Protein AF-A0AA35RHZ7-F1 (afdb_monomer)

Organism: Geodia barretti (NCBI:txid519541)

Radius of gyration: 25.86 Å; Cα contacts (8 Å, |Δi|>4): 791; chains: 1; bounding box: 72×50×73 Å

Nearest PDB structures (foldseek):
  2nr0-assembly1_B  TM=9.523E-01  e=1.713E-25  Escherichia coli K-12
  1vs3-assembly1_B  TM=9.145E-01  e=1.202E-25  Thermus thermophilus HB8
  8rdw-assembly1_IX  TM=9.427E-01  e=8.897E-17  Psychrobacter urativorans
  6ysi-assembly1_F  TM=9.468E-01  e=1.513E-16  Acinetobacter baumannii ATCC 19606 = CIP 70.34 = JCM 6841
  8cvm-assembly1_i  TM=9.479E-01  e=1.268E-16  Cutibacterium acnes

InterPro domains:
  IPR001406 Pseudouridine synthase I, TruA [MF_00171] (12-258)
  IPR001406 Pseudouridine synthase I, TruA [PTHR11142] (10-257)
  IPR001406 Pseudouridine synthase I, TruA [TIGR00071] (12-252)
  IPR001406 Pseudouridine synthase I, TruA [cd02570] (16-253)
  IPR005822 Large ribosomal subunit protein uL13 [MF_01366] (267-389)
  IPR005822 Large ribosomal subunit protein uL13 [PF00572] (266-383)
  IPR005822 Large ribosomal subunit protein uL13 [cd00392] (267-380)
  IPR005823 Large ribosomal subunit protein uL13, bacteria [TIGR01066] (256-388)
  IPR020094 Pseudouridine synthase TruA/RsuA/RluB/E/F, N-terminal [G3DSA:3.30.70.580] (10-115)
  IPR020095 Pseudouridine synthase I, TruA, C-terminal [G3DSA:3.30.70.660] (116-254)
  IPR020097 Pseudouridine synthase I, TruA, alpha/beta domain [PF01416] (17-112)
  IPR020097 Pseudouridine synthase I, TruA, alpha/beta domain [PF01416] (153-253)
  IPR020103 Pseudouridine synthase, catalytic domain superfamily [SSF55120] (12-255)
  IPR023563 Large ribosomal subunit protein uL13, conserved site [PS00783] (357-379)
  IPR036899 Large ribosomal subunit protein uL13 superfamily [G3DSA:3.90.1180.10] (255-391)
  IPR036899 Large ribosomal subunit protein uL13 superfamily [SSF52161] (254-387)

Solvent-accessible surface area (backbone atoms only — not comparable to full-atom values): 21270 Å² total; per-residue (Å²): 140,81,82,78,82,83,72,92,68,76,61,45,24,44,37,35,33,31,28,33,60,21,71,84,24,69,13,30,61,71,56,85,100,50,59,16,56,39,46,48,53,32,52,17,46,23,73,71,70,72,45,94,43,68,69,37,52,43,65,80,47,54,49,22,24,30,26,69,25,42,36,28,28,32,60,49,88,75,84,72,53,45,69,54,50,30,55,51,32,42,72,59,32,59,93,52,41,38,56,76,45,47,41,78,40,62,67,84,65,41,39,45,79,69,44,70,61,41,34,35,37,36,32,30,37,49,36,78,75,78,57,79,89,42,66,68,53,26,38,78,36,54,63,80,63,41,52,66,51,27,36,62,28,31,61,65,65,49,40,80,43,57,41,57,64,50,27,60,92,68,60,87,92,51,86,46,63,33,45,27,80,44,57,46,56,46,63,38,93,92,38,77,52,28,36,37,38,42,35,30,20,52,53,80,58,62,59,28,66,38,35,52,48,30,52,36,51,37,26,16,63,69,77,39,61,57,59,49,55,45,30,31,52,72,59,57,47,81,87,48,70,87,70,60,66,45,70,39,31,14,33,31,34,52,30,65,66,49,52,87,82,72,53,80,91,43,50,45,80,43,77,27,62,72,36,42,53,71,58,49,22,51,54,52,35,37,41,31,50,8,71,84,41,94,47,48,24,100,79,30,86,48,25,34,33,38,37,35,23,23,36,62,46,39,30,78,72,79,68,45,47,83,68,37,72,46,78,47,68,80,83,56,91,89,46,72,46,77,43,47,40,46,59,41,40,76,80,38,23,39,54,56,53,50,52,52,24,54,74,66,40,60,97,49,75,62,32,56,52,40,54,69,40,54,44,64,27,49,48,82,73,69,96,55,55,79,63,43,71,77,69,126

pLDDT: mean 88.51, std 12.65, range [31.47, 98.62]

Sequence (392 aa):
MTSRRSGDEAQRRIALVVAYEGANYAGFQLQADIPTIQGELEKAFNRLTGEHARVRGASRTDSGAHAIGQVVDLVTDTTHGTDVVVAAMNHHLPDDIRIVTASDVPAEFHARRSATRRDYRYSIANRSVPFPFLRRSHHAEPKPLNLDAMQMATHSLLGIRDFRQIATAHPADQSAVRQVFRWDVKRQSDDQDVIVIDCAANGFLRHQIRRANAILVEIGKGRLPIHATADALAGRTQKLHGVSTLPAKGLCLRTYFAKAGDVPDSWRVIDATGISLGRLARQVAVALQGKDQPMYTPHVITGCHVVVINADKVRITGRKLTQKMYYRHSGYVGNLKSFLMRDMMEERPDRVVQLAVKGMLPSNKQGRHMLRRLRIYAGDQHPHEAQVGSAQ

Mean predicted aligned error: 11.91 Å

Secondary structure (DSSP, 8-state):
------------EEEEEEEE-GGGSS-SS--TTS--HHHHHHHHHHHHHS--PPPEESS-PPTT-EEEEEEEEEE------HHHHHHHHHHHS-TTEEEEEEEEE-TT--HHHH---EEEEEEEE-SSS--GGGTTTSEE--S---HHHHHHHHGGGSEEEE-TTTSSS--TTS--EEEEEEEEEEE-SS-TTEEEEEEEES---TTHHHHHHHHHHHHHTTSS-TTHHHHHHTT--GGGTT-PPPPGGGEEE--PPPPTTTS---EEEEE-TT-BHHHHHHHHHHHHHTTTSTT--TTS--PPEEEEE-GGGPBPPTTHHHH-EEEEE-SSTT-EEEEEHHHHHHH-HHHHHHHHHHTTS-SSHHHHHHHHTEEE-SSS--TTHHHHTT--

Foldseek 3Di:
DDDPPDDPPLFWKKKWWKWFQQAQFQWADDDPPTHHVQVLLQVQQCVVAVDRWGKAWLDTAGRLATERGIMIMTTDPDPDDFVCVQVSSQVSGDPRMHGPGMDTDGSPDGSNVPQQKWKKKFKAQADLDDDPVCPSAHHYDHDFFDQVLLQLLCVLVAAWAQQPLQADPDDPPDGSTWHWDDWHWDADPVGNSMIMTMTMTSYHHHLNVQSLVLQSRCSRVVNDGSCVSVCSRVNVCPSVVPSDRHDNSRMYTYQDADDAPNQPAAEEEDEQAAAALLRLLVVLLCQLQVVVPSNRDNRYRNHHQYEYAQLLNHDYDDPQQAPPKDWDAPPDPPRIDIDGNVVCSVPPSVVVSLVSNLVVFDPDPSSVVSSVSYHYDNHPDDPCCVRNVVPD

Structure (mmCIF, N/CA/C/O backbone):
data_AF-A0AA35RHZ7-F1
#
_entry.id   AF-A0AA35RHZ7-F1
#
loop_
_atom_site.group_PDB
_atom_site.id
_atom_site.type_symbol
_atom_site.label_atom_id
_atom_site.label_alt_id
_atom_site.label_comp_id
_atom_site.label_asym_id
_atom_site.label_entity_id
_atom_site.label_seq_id
_atom_site.pdbx_PDB_ins_code
_atom_site.Cartn_x
_atom_site.Cartn_y
_atom_site.Cartn_z
_atom_site.occupancy
_atom_site.B_iso_or_equiv
_atom_site.auth_seq_id
_atom_site.auth_comp_id
_atom_site.auth_asym_id
_atom_site.auth_atom_id
_atom_site.pdbx_PDB_model_num
ATOM 1 N N . MET A 1 1 ? -49.141 10.735 10.566 1.00 35.88 1 MET A N 1
ATOM 2 C CA . MET A 1 1 ? -48.147 10.511 11.639 1.00 35.88 1 MET A CA 1
ATOM 3 C C . MET A 1 1 ? -46.896 9.885 11.036 1.00 35.88 1 MET A C 1
ATOM 5 O O . MET A 1 1 ? -46.737 8.676 11.052 1.00 35.88 1 MET A O 1
ATOM 9 N N . THR A 1 2 ? -46.027 10.698 10.446 1.00 31.47 2 THR A N 1
ATOM 10 C CA . THR A 1 2 ? -44.713 10.268 9.952 1.00 31.47 2 THR A CA 1
ATOM 11 C C . THR A 1 2 ? -43.677 10.801 10.927 1.00 31.47 2 THR A C 1
ATOM 13 O O . THR A 1 2 ? -43.335 11.982 10.930 1.00 31.47 2 THR A O 1
ATOM 16 N N . SER A 1 3 ? -43.259 9.923 11.836 1.00 33.22 3 SER A N 1
ATOM 17 C CA . SER A 1 3 ? -42.176 10.178 12.779 1.00 33.22 3 SER A CA 1
ATOM 18 C C . SER A 1 3 ? -40.906 10.507 11.991 1.00 33.22 3 SER A C 1
ATOM 20 O O . SER A 1 3 ? -40.306 9.641 11.356 1.00 33.22 3 SER A O 1
ATOM 22 N N . ARG A 1 4 ? -40.500 11.782 12.024 1.00 34.25 4 ARG A N 1
ATOM 23 C CA . ARG A 1 4 ? -39.109 12.177 11.799 1.00 34.25 4 ARG A CA 1
ATOM 24 C C . ARG A 1 4 ? -38.288 11.500 12.895 1.00 34.25 4 ARG A C 1
ATOM 26 O O . ARG A 1 4 ? -38.304 11.960 14.034 1.00 34.25 4 ARG A O 1
ATOM 33 N N . ARG A 1 5 ? -37.581 10.418 12.565 1.00 35.78 5 ARG A N 1
ATOM 34 C CA . ARG A 1 5 ? -36.482 9.934 13.405 1.00 35.78 5 ARG A CA 1
ATOM 35 C C . ARG A 1 5 ? -35.366 10.975 13.357 1.00 35.78 5 ARG A C 1
ATOM 37 O O . ARG A 1 5 ? -34.613 11.067 12.396 1.00 35.78 5 ARG A O 1
ATOM 44 N N . SER A 1 6 ? -35.333 11.806 14.389 1.00 36.03 6 SER A N 1
ATOM 45 C CA . SER A 1 6 ? -34.187 12.602 14.801 1.00 36.03 6 SER A CA 1
ATOM 46 C C . SER A 1 6 ? -33.138 11.680 15.426 1.00 36.03 6 SER A C 1
ATOM 48 O O . SER A 1 6 ? -33.428 11.029 16.429 1.00 36.03 6 SER A O 1
ATOM 50 N N . GLY A 1 7 ? -31.934 11.649 14.862 1.00 36.12 7 GLY A N 1
ATOM 51 C CA . GLY A 1 7 ? -30.779 10.968 15.441 1.00 36.12 7 GLY A CA 1
ATOM 52 C C . GLY A 1 7 ? -29.710 10.744 14.384 1.00 36.12 7 GLY A C 1
ATOM 53 O O . GLY A 1 7 ? -29.907 9.951 13.473 1.00 36.12 7 GLY A O 1
ATOM 54 N N . ASP A 1 8 ? -28.604 11.469 14.498 1.00 41.69 8 ASP A N 1
ATOM 55 C CA . ASP A 1 8 ? -27.370 11.310 13.725 1.00 41.69 8 ASP A CA 1
ATOM 56 C C . ASP A 1 8 ? -26.704 9.965 14.099 1.00 41.69 8 ASP A C 1
ATOM 58 O O . ASP A 1 8 ? -25.676 9.915 14.775 1.00 41.69 8 ASP A O 1
ATOM 62 N N . GLU A 1 9 ? -27.360 8.843 13.777 1.00 50.97 9 GLU A N 1
ATOM 63 C CA . GLU A 1 9 ? -26.756 7.518 13.896 1.00 50.97 9 GLU A CA 1
ATOM 64 C C . GLU A 1 9 ? -25.673 7.413 12.828 1.00 50.97 9 GLU A C 1
ATOM 66 O O . GLU A 1 9 ? -25.942 7.384 11.627 1.00 50.97 9 GLU A O 1
ATOM 71 N N . ALA A 1 10 ? -24.419 7.404 13.279 1.00 60.25 10 ALA A N 1
ATOM 72 C CA . ALA A 1 10 ? -23.265 7.264 12.413 1.00 60.25 10 ALA A CA 1
ATOM 73 C C . ALA A 1 10 ? -23.400 5.984 11.571 1.00 60.25 10 ALA A C 1
ATOM 75 O O . ALA A 1 10 ? -23.275 4.876 12.094 1.00 60.25 10 ALA A O 1
ATOM 76 N N . GLN A 1 11 ? -23.650 6.155 10.270 1.00 81.69 11 GLN A N 1
ATOM 77 C CA . GLN A 1 11 ? -23.768 5.066 9.303 1.00 81.69 11 GLN A CA 1
ATOM 78 C C . GLN A 1 11 ? -22.564 4.120 9.398 1.00 81.69 11 GLN A C 1
ATOM 80 O O . GLN A 1 11 ? -21.404 4.558 9.367 1.00 81.69 11 GLN A O 1
ATOM 85 N N . ARG A 1 12 ? -22.841 2.816 9.520 1.00 90.56 12 ARG A N 1
ATOM 86 C CA . ARG A 1 12 ? -21.815 1.788 9.707 1.00 90.56 12 ARG A CA 1
ATOM 87 C C . ARG A 1 12 ? -20.867 1.777 8.508 1.00 90.56 12 ARG A C 1
ATOM 89 O O . ARG A 1 12 ? -21.266 1.864 7.345 1.00 90.56 12 ARG A O 1
ATOM 96 N N . ARG A 1 13 ? -19.570 1.672 8.800 1.00 92.75 13 ARG A N 1
ATOM 97 C CA . ARG A 1 13 ? -18.511 1.598 7.795 1.00 92.75 13 ARG A CA 1
ATOM 98 C C . ARG A 1 13 ? -17.682 0.345 7.997 1.00 92.75 13 ARG A C 1
ATOM 100 O O . ARG A 1 13 ? -17.152 0.116 9.081 1.00 92.75 13 ARG A O 1
ATOM 107 N N . ILE A 1 14 ? -17.499 -0.399 6.912 1.00 90.75 14 ILE A N 1
ATOM 108 C CA . ILE A 1 14 ? -16.662 -1.596 6.887 1.00 90.75 14 ILE A CA 1
ATOM 109 C C . ILE A 1 14 ? -15.458 -1.325 5.987 1.00 90.75 14 ILE A C 1
ATOM 111 O O . ILE A 1 14 ? -15.600 -0.801 4.878 1.00 90.75 14 ILE A O 1
ATOM 115 N N . ALA A 1 15 ? -14.269 -1.676 6.472 1.00 92.19 15 ALA A N 1
ATOM 116 C CA . ALA A 1 15 ? -13.059 -1.759 5.669 1.00 92.19 15 ALA A CA 1
ATOM 117 C C . ALA A 1 15 ? -12.757 -3.224 5.344 1.00 92.19 15 ALA A C 1
ATOM 119 O O . ALA A 1 15 ? -12.803 -4.078 6.229 1.00 92.19 15 ALA A O 1
ATOM 120 N N . LEU A 1 16 ? -12.416 -3.503 4.089 1.00 93.19 16 LEU A N 1
ATOM 121 C CA . LEU A 1 16 ? -12.049 -4.831 3.605 1.00 93.19 16 LEU A CA 1
ATOM 122 C C . LEU A 1 16 ? -10.604 -4.804 3.108 1.00 93.19 16 LEU A C 1
ATOM 124 O O . LEU A 1 16 ? -10.202 -3.870 2.410 1.00 93.19 16 LEU A O 1
ATOM 128 N N . VAL A 1 17 ? -9.838 -5.845 3.423 1.00 93.44 17 VAL A N 1
ATOM 129 C CA . VAL A 1 17 ? -8.559 -6.129 2.761 1.00 93.44 17 VAL A CA 1
ATOM 130 C C . VAL A 1 17 ? -8.839 -7.104 1.628 1.00 93.44 17 VAL A C 1
ATOM 132 O O . VAL A 1 17 ? -9.395 -8.174 1.859 1.00 93.44 17 VAL A O 1
ATOM 135 N N . VAL A 1 18 ? -8.450 -6.738 0.414 1.00 96.31 18 VAL A N 1
ATOM 136 C CA . VAL A 1 18 ? -8.749 -7.463 -0.819 1.00 96.31 18 VAL A CA 1
ATOM 137 C C . VAL A 1 18 ? -7.449 -7.882 -1.498 1.00 96.31 18 VAL A C 1
ATOM 139 O O . VAL A 1 18 ? -6.546 -7.063 -1.712 1.00 96.31 18 VAL A O 1
ATOM 142 N N . ALA A 1 19 ? -7.379 -9.156 -1.864 1.00 97.00 19 ALA A N 1
ATOM 143 C CA . ALA A 1 19 ? -6.371 -9.716 -2.748 1.00 97.00 19 ALA A CA 1
ATOM 144 C C . ALA A 1 19 ? -7.011 -10.035 -4.105 1.00 97.00 19 ALA A C 1
ATOM 146 O O . ALA A 1 19 ? -8.154 -10.483 -4.153 1.00 97.00 19 ALA A O 1
ATOM 147 N N . TYR A 1 20 ? -6.299 -9.786 -5.201 1.00 97.94 20 TYR A N 1
ATOM 148 C CA . TYR A 1 20 ? -6.765 -10.126 -6.538 1.00 97.94 20 TYR A CA 1
ATOM 149 C C . TYR A 1 20 ? -5.640 -10.322 -7.557 1.00 97.94 20 TYR A C 1
ATOM 151 O O . TYR A 1 20 ? -4.606 -9.640 -7.529 1.00 97.94 20 TYR A O 1
ATOM 159 N N . GLU A 1 21 ? -5.898 -11.201 -8.527 1.00 97.62 21 GLU A N 1
ATOM 160 C CA . GLU A 1 21 ? -5.144 -11.283 -9.772 1.00 97.62 21 GLU A CA 1
ATOM 161 C C . GLU A 1 21 ? -5.768 -10.347 -10.822 1.00 97.62 21 GLU A C 1
ATOM 163 O O . GLU A 1 21 ? -6.828 -10.613 -11.373 1.00 97.62 21 GLU A O 1
ATOM 168 N N . GLY A 1 22 ? -5.109 -9.229 -11.139 1.00 96.88 22 GLY A N 1
ATOM 169 C CA . GLY A 1 22 ? -5.702 -8.196 -12.000 1.00 96.88 22 GLY A CA 1
ATOM 170 C C . GLY A 1 22 ? -5.728 -8.497 -13.501 1.00 96.88 22 GLY A C 1
ATOM 171 O O . GLY A 1 22 ? -6.183 -7.653 -14.271 1.00 96.88 22 GLY A O 1
ATOM 172 N N . ALA A 1 23 ? -5.215 -9.649 -13.939 1.00 95.06 23 ALA A N 1
ATOM 173 C CA . ALA A 1 23 ? -4.972 -9.954 -15.350 1.00 95.06 23 ALA A CA 1
ATOM 174 C C . ALA A 1 23 ? -6.248 -9.988 -16.215 1.00 95.06 23 ALA A C 1
ATOM 176 O O . ALA A 1 23 ? -6.168 -9.689 -17.403 1.00 95.06 23 ALA A O 1
ATOM 177 N N . ASN A 1 24 ? -7.408 -10.292 -15.625 1.00 96.06 24 ASN A N 1
ATOM 178 C CA . ASN A 1 24 ? -8.696 -10.356 -16.326 1.00 96.06 24 ASN A CA 1
ATOM 179 C C . ASN A 1 24 ? -9.514 -9.049 -16.231 1.00 96.06 24 ASN A C 1
ATOM 181 O O . ASN A 1 24 ? -10.667 -9.012 -16.652 1.00 96.06 24 ASN A O 1
ATOM 185 N N . TYR A 1 25 ? -8.943 -7.976 -15.668 1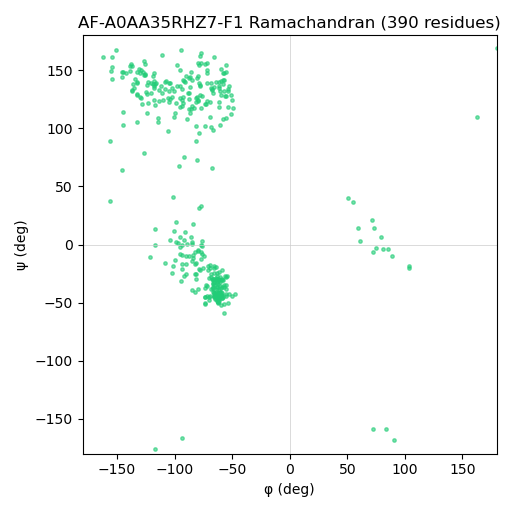.00 97.44 25 TYR A N 1
ATOM 186 C CA . TYR A 1 25 ? -9.693 -6.778 -15.279 1.00 97.44 25 TYR A CA 1
ATOM 187 C C . TYR A 1 25 ? -9.127 -5.490 -15.888 1.00 97.44 25 TYR A C 1
ATOM 189 O O . TYR A 1 25 ? -7.910 -5.277 -15.973 1.00 97.44 25 TYR A O 1
ATOM 197 N N . ALA A 1 26 ? -10.012 -4.541 -16.204 1.00 96.69 26 ALA A N 1
ATOM 198 C CA . ALA A 1 26 ? -9.665 -3.190 -16.659 1.00 96.69 26 ALA A CA 1
ATOM 199 C C . ALA A 1 26 ? -9.204 -2.261 -15.514 1.00 96.69 26 ALA A C 1
ATOM 201 O O . ALA A 1 26 ? -9.411 -1.047 -15.533 1.00 96.69 26 ALA A O 1
ATOM 202 N N . GLY A 1 27 ? -8.533 -2.839 -14.517 1.00 95.75 27 GLY A N 1
ATOM 203 C CA . GLY A 1 27 ? -8.004 -2.162 -13.339 1.00 95.75 27 GLY A CA 1
ATOM 204 C C . GLY A 1 27 ? -8.997 -2.141 -12.184 1.00 95.75 27 GLY A C 1
ATOM 205 O O . GLY A 1 27 ? -10.008 -2.847 -12.177 1.00 95.75 27 GLY A O 1
ATOM 206 N N . PHE A 1 28 ? -8.690 -1.330 -11.171 1.00 96.94 28 PHE A N 1
ATOM 207 C CA . PHE A 1 28 ? -9.533 -1.266 -9.979 1.00 96.94 28 PHE A CA 1
ATOM 208 C C . PHE A 1 28 ? -10.847 -0.516 -10.215 1.00 96.94 28 PHE A C 1
ATOM 210 O O . PHE A 1 28 ? -11.905 -1.009 -9.852 1.00 96.94 28 PHE A O 1
ATOM 217 N N . GLN A 1 29 ? -10.772 0.698 -10.765 1.00 96.38 29 GLN A N 1
ATOM 218 C CA . GLN A 1 29 ? -11.882 1.656 -10.790 1.00 96.38 29 GLN A CA 1
ATOM 219 C C . GLN A 1 29 ? -13.021 1.173 -11.696 1.00 96.38 29 GLN A C 1
ATOM 221 O O . GLN A 1 29 ? -12.752 0.790 -12.829 1.00 96.38 29 GLN A O 1
ATOM 226 N N . LEU A 1 30 ? -14.274 1.259 -11.228 1.00 95.81 30 LEU A N 1
ATOM 227 C CA . LEU A 1 30 ? -15.459 0.950 -12.038 1.00 95.81 30 LEU A CA 1
ATOM 228 C C . LEU A 1 30 ? -15.465 1.748 -13.346 1.00 95.81 30 LEU A C 1
ATOM 230 O O . LEU A 1 30 ? -15.290 2.969 -13.328 1.00 95.81 30 LEU A O 1
ATOM 234 N N . GLN A 1 31 ? -15.711 1.036 -14.440 1.00 93.25 31 GLN A N 1
ATOM 235 C CA . GLN A 1 31 ? -15.943 1.547 -15.786 1.00 93.25 31 GLN A CA 1
ATOM 236 C C . GLN A 1 31 ? -17.202 0.860 -16.325 1.00 93.25 31 GLN A C 1
ATOM 238 O O . GLN A 1 31 ? -17.519 -0.249 -15.893 1.00 93.25 31 GLN A O 1
ATOM 243 N N . ALA A 1 32 ? -17.939 1.532 -17.207 1.00 90.81 32 ALA A N 1
ATOM 244 C CA . ALA A 1 32 ? -19.124 0.943 -17.822 1.00 90.81 32 ALA A CA 1
ATOM 245 C C . ALA A 1 32 ? -18.726 -0.262 -18.689 1.00 90.81 32 ALA A C 1
ATOM 247 O O . ALA A 1 32 ? -17.698 -0.218 -19.362 1.00 90.81 32 ALA A O 1
ATOM 248 N N . ASP A 1 33 ? -19.531 -1.323 -18.629 1.00 91.12 33 ASP A N 1
ATOM 249 C CA . ASP A 1 33 ? -19.509 -2.474 -19.545 1.00 91.12 33 ASP A CA 1
ATOM 250 C C . ASP A 1 33 ? -18.200 -3.279 -19.635 1.00 91.12 33 ASP A C 1
ATOM 252 O O . ASP A 1 33 ? -18.037 -4.111 -20.525 1.00 91.12 33 ASP A O 1
ATOM 256 N N . ILE A 1 34 ? -17.266 -3.091 -18.695 1.00 95.62 34 ILE A N 1
ATOM 257 C CA . ILE A 1 34 ? -15.998 -3.830 -18.650 1.00 95.62 34 ILE A CA 1
ATOM 258 C C . ILE A 1 34 ? -15.751 -4.354 -17.225 1.00 95.62 34 ILE A C 1
ATOM 260 O O . ILE A 1 34 ? -15.991 -3.621 -16.262 1.00 95.62 34 ILE A O 1
ATOM 264 N N . PRO A 1 35 ? -15.251 -5.594 -17.045 1.00 96.75 35 PRO A N 1
ATOM 265 C CA . PRO A 1 35 ? -14.919 -6.124 -15.725 1.00 96.75 35 PRO A CA 1
ATOM 266 C C . PRO A 1 35 ? -13.856 -5.287 -15.005 1.00 96.75 35 PRO A C 1
ATOM 268 O O . PRO A 1 35 ? -12.767 -5.031 -15.529 1.00 96.75 35 PRO A O 1
ATOM 271 N N . THR A 1 36 ? -14.142 -4.905 -13.760 1.00 98.31 36 THR A N 1
ATOM 272 C CA . THR A 1 36 ? -13.201 -4.207 -12.873 1.00 98.31 36 THR A CA 1
ATOM 273 C C . THR A 1 36 ? -13.285 -4.776 -11.466 1.00 98.31 36 THR A C 1
ATOM 275 O O . THR A 1 36 ? -14.330 -5.281 -11.055 1.00 98.31 36 THR A O 1
ATOM 278 N N . ILE A 1 37 ? -12.207 -4.641 -10.692 1.00 98.38 37 ILE A N 1
ATOM 279 C CA . ILE A 1 37 ? -12.186 -5.137 -9.307 1.00 98.38 37 ILE A CA 1
ATOM 280 C C . ILE A 1 37 ? -13.277 -4.463 -8.469 1.00 98.38 37 ILE A C 1
ATOM 282 O O . ILE A 1 37 ? -13.982 -5.125 -7.716 1.00 98.38 37 ILE A O 1
ATOM 286 N N . GLN A 1 38 ? -13.448 -3.145 -8.609 1.00 98.44 38 GLN A N 1
ATOM 287 C CA . GLN A 1 38 ? -14.506 -2.418 -7.915 1.00 98.44 38 GLN A CA 1
ATOM 288 C C . GLN A 1 38 ? -15.895 -2.939 -8.291 1.00 98.44 38 GLN A C 1
ATOM 290 O O . GLN A 1 38 ? -16.722 -3.102 -7.402 1.00 98.44 38 GLN A O 1
ATOM 295 N N . GLY A 1 39 ? -16.149 -3.200 -9.576 1.00 98.00 39 GLY A N 1
ATOM 296 C CA . GLY A 1 39 ? -17.441 -3.702 -10.035 1.00 98.00 39 GLY A CA 1
ATOM 297 C C . GLY A 1 39 ? -17.777 -5.066 -9.444 1.00 98.00 39 GLY A C 1
ATOM 298 O O . GLY A 1 39 ? -18.882 -5.247 -8.946 1.00 98.00 39 GLY A O 1
ATOM 299 N N . GLU A 1 40 ? -16.824 -5.996 -9.423 1.00 98.44 40 GLU A N 1
ATOM 300 C CA . GLU A 1 40 ? -17.045 -7.321 -8.831 1.00 98.44 40 GLU A CA 1
ATOM 301 C C . GLU A 1 40 ? -17.248 -7.264 -7.312 1.00 98.44 40 GLU A C 1
ATOM 303 O O . GLU A 1 40 ? -18.127 -7.943 -6.784 1.00 98.44 40 GLU A O 1
ATOM 308 N N . LEU A 1 41 ? -16.516 -6.396 -6.604 1.00 98.44 41 LEU A N 1
ATOM 309 C CA . LEU A 1 41 ? -16.732 -6.168 -5.170 1.00 98.44 41 LEU A CA 1
ATOM 310 C C . LEU A 1 41 ? -18.129 -5.603 -4.879 1.00 98.44 41 LEU A C 1
ATOM 312 O O . LEU A 1 41 ? -18.799 -6.071 -3.961 1.00 98.44 41 LEU A O 1
ATOM 316 N N . GLU A 1 42 ? -18.574 -4.613 -5.657 1.00 98.38 42 GLU A N 1
ATOM 317 C CA . GLU A 1 42 ? -19.898 -3.997 -5.507 1.00 98.38 42 GLU A CA 1
ATOM 318 C C . GLU A 1 42 ? -21.020 -4.997 -5.833 1.00 98.38 42 GLU A C 1
ATOM 320 O O . GLU A 1 42 ? -21.989 -5.090 -5.080 1.00 98.38 42 GLU A O 1
ATOM 325 N N . LYS A 1 43 ? -20.864 -5.812 -6.887 1.00 97.94 43 LYS A N 1
ATOM 326 C CA . LYS A 1 43 ? -21.803 -6.896 -7.231 1.00 97.94 43 LYS A CA 1
ATOM 327 C C . LYS A 1 43 ? -21.882 -7.958 -6.133 1.00 97.94 43 LYS A C 1
ATOM 329 O O . LYS A 1 43 ? -22.980 -8.366 -5.762 1.00 97.94 43 LYS A O 1
ATOM 334 N N . ALA A 1 44 ? -20.742 -8.411 -5.612 1.00 98.31 44 ALA A N 1
ATOM 335 C CA . ALA A 1 44 ? -20.702 -9.420 -4.556 1.00 98.31 44 ALA A CA 1
ATOM 336 C C . ALA A 1 44 ? -21.338 -8.911 -3.257 1.00 98.31 44 ALA A C 1
ATOM 338 O O . ALA A 1 44 ? -22.088 -9.644 -2.615 1.00 98.31 44 ALA A O 1
ATOM 339 N N . PHE A 1 45 ? -21.088 -7.648 -2.896 1.00 98.31 45 PHE A N 1
ATOM 340 C CA . PHE A 1 45 ? -21.722 -7.030 -1.734 1.00 98.31 45 PHE A CA 1
ATOM 341 C C . PHE A 1 45 ? -23.238 -6.894 -1.920 1.00 98.31 45 PHE A C 1
ATOM 343 O O . PHE A 1 45 ? -23.996 -7.257 -1.027 1.00 98.31 45 PHE A O 1
ATOM 350 N N . ASN A 1 46 ? -23.686 -6.462 -3.102 1.00 98.25 46 ASN A N 1
ATOM 351 C CA . ASN A 1 46 ? -25.108 -6.363 -3.422 1.00 98.25 46 ASN A CA 1
ATOM 352 C C . ASN A 1 46 ? -25.826 -7.720 -3.361 1.00 98.25 46 ASN A C 1
ATOM 354 O O . ASN A 1 46 ? -26.936 -7.790 -2.852 1.00 98.25 46 ASN A O 1
ATOM 358 N N . ARG A 1 47 ? -25.193 -8.809 -3.814 1.00 97.88 47 ARG A N 1
ATOM 359 C CA . ARG A 1 47 ? -25.764 -10.164 -3.690 1.00 97.88 47 ARG A CA 1
ATOM 360 C C . ARG A 1 47 ? -25.939 -10.612 -2.239 1.00 97.88 47 ARG A C 1
ATOM 362 O O . ARG A 1 47 ? -26.888 -11.329 -1.950 1.00 97.88 47 ARG A O 1
ATOM 369 N N . LEU A 1 48 ? -25.043 -10.184 -1.350 1.00 96.25 48 LEU A N 1
ATOM 370 C CA . LEU A 1 48 ? -25.124 -10.476 0.079 1.00 96.25 48 LEU A CA 1
ATOM 371 C C . LEU A 1 48 ? -26.229 -9.664 0.770 1.00 96.25 48 LEU A C 1
ATOM 373 O O . LEU A 1 48 ? -27.016 -10.227 1.522 1.00 96.25 48 LEU A O 1
ATOM 377 N N . THR A 1 49 ? -26.264 -8.346 0.564 1.00 96.62 49 THR A N 1
ATOM 378 C CA . THR A 1 49 ? -27.072 -7.435 1.397 1.00 96.62 49 THR A CA 1
ATOM 379 C C . THR A 1 49 ? -28.298 -6.854 0.697 1.00 96.62 49 THR A C 1
ATOM 381 O O . THR A 1 49 ? -29.163 -6.281 1.352 1.00 96.62 49 THR A O 1
ATOM 384 N N . GLY A 1 50 ? -28.371 -6.939 -0.632 1.00 96.62 50 GLY A N 1
ATOM 385 C CA . GLY A 1 50 ? -29.310 -6.175 -1.458 1.00 96.62 50 GLY A CA 1
ATOM 386 C C . GLY A 1 50 ? -28.940 -4.693 -1.615 1.00 96.62 50 GLY A C 1
ATOM 387 O O . GLY A 1 50 ? -29.602 -3.970 -2.357 1.00 96.62 50 GLY A O 1
ATOM 388 N N . GLU A 1 51 ? -27.877 -4.214 -0.961 1.00 95.75 51 GLU A N 1
ATOM 389 C CA . GLU A 1 51 ? -27.494 -2.801 -0.970 1.00 95.75 51 GLU A CA 1
ATOM 390 C C . GLU A 1 51 ? -26.639 -2.449 -2.193 1.00 95.75 51 GLU A C 1
ATOM 392 O O . GLU A 1 51 ? -25.746 -3.196 -2.600 1.00 95.75 51 GLU A O 1
ATOM 397 N N . HIS A 1 52 ? -26.853 -1.263 -2.761 1.00 94.62 52 HIS A N 1
ATOM 398 C CA . HIS A 1 52 ? -25.959 -0.685 -3.768 1.00 94.62 52 HIS A CA 1
ATOM 399 C C . HIS A 1 52 ? -24.896 0.189 -3.091 1.00 94.62 52 HIS A C 1
ATOM 401 O O . HIS A 1 52 ? -24.961 1.419 -3.106 1.00 94.62 52 HIS A O 1
ATOM 407 N N . ALA A 1 53 ? -23.911 -0.459 -2.468 1.00 94.88 53 ALA A N 1
ATOM 408 C CA . ALA A 1 53 ? -22.845 0.223 -1.739 1.00 94.88 53 ALA A CA 1
ATOM 409 C C . ALA A 1 53 ? -21.668 0.579 -2.658 1.00 94.88 53 ALA A C 1
ATOM 411 O O . ALA A 1 53 ? -21.132 -0.274 -3.361 1.00 94.88 53 ALA A O 1
ATOM 412 N N . ARG A 1 54 ? -21.205 1.836 -2.618 1.00 96.81 54 ARG A N 1
ATOM 413 C CA . ARG A 1 54 ? -20.026 2.265 -3.384 1.00 9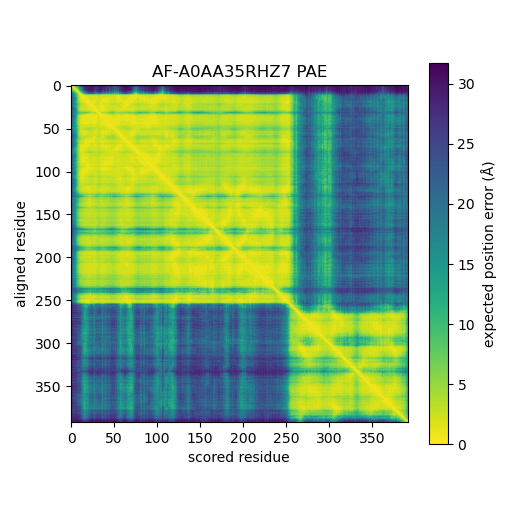6.81 54 ARG A CA 1
ATOM 414 C C . ARG A 1 54 ? -18.734 1.880 -2.667 1.00 96.81 54 ARG A C 1
ATOM 416 O O . ARG A 1 54 ? -18.465 2.355 -1.562 1.00 96.81 54 ARG A O 1
ATOM 423 N N . VAL A 1 55 ? -17.881 1.117 -3.342 1.00 97.44 55 VAL A N 1
ATOM 424 C CA . VAL A 1 55 ? -16.579 0.681 -2.827 1.00 97.44 55 VAL A CA 1
ATOM 425 C C . VAL A 1 55 ? -15.506 1.725 -3.144 1.00 97.44 55 VAL A C 1
ATOM 427 O O . VAL A 1 55 ? -15.343 2.172 -4.281 1.00 97.44 55 VAL A O 1
ATOM 430 N N . ARG A 1 56 ? -14.716 2.127 -2.146 1.00 96.06 56 ARG A N 1
ATOM 431 C CA . ARG A 1 56 ? -13.615 3.088 -2.323 1.00 96.06 56 ARG A CA 1
ATOM 432 C C . ARG A 1 56 ? -12.279 2.449 -2.000 1.00 96.06 56 ARG A C 1
ATOM 434 O O . ARG A 1 56 ? -12.059 2.045 -0.871 1.00 96.06 56 ARG A O 1
ATOM 441 N N . GLY A 1 57 ? -11.366 2.412 -2.968 1.00 94.12 57 GLY A N 1
ATOM 442 C CA . GLY A 1 57 ? -10.025 1.851 -2.784 1.00 94.12 57 GLY A CA 1
ATOM 443 C C . GLY A 1 57 ? -8.999 2.832 -2.212 1.00 94.12 57 GLY A C 1
ATOM 444 O O . GLY A 1 57 ? -9.022 4.034 -2.497 1.00 94.12 57 GLY A O 1
ATOM 445 N N . ALA A 1 58 ? -8.045 2.302 -1.447 1.00 92.12 58 ALA A N 1
ATOM 446 C CA . ALA A 1 58 ? -6.873 3.018 -0.949 1.00 92.12 58 ALA A CA 1
ATOM 447 C C . ALA A 1 58 ? -5.902 3.400 -2.076 1.00 92.12 58 ALA A C 1
ATOM 449 O O . ALA A 1 58 ? -5.210 4.427 -1.991 1.00 92.12 58 ALA A O 1
ATOM 450 N N . SER A 1 59 ? -5.870 2.584 -3.133 1.00 91.69 59 SER A N 1
ATOM 451 C CA . SER A 1 59 ? -5.123 2.820 -4.363 1.00 91.69 59 SER A CA 1
ATOM 452 C C . SER A 1 59 ? -5.946 2.477 -5.604 1.00 91.69 59 SER A C 1
ATOM 454 O O . SER A 1 59 ? -6.831 1.627 -5.558 1.00 91.69 59 SER A O 1
ATOM 456 N N . ARG A 1 60 ? -5.639 3.123 -6.730 1.00 90.88 60 ARG A N 1
ATOM 457 C CA . ARG A 1 60 ? -6.152 2.735 -8.048 1.00 90.88 60 ARG A CA 1
ATOM 458 C C . ARG A 1 60 ? -5.049 1.944 -8.739 1.00 90.88 60 ARG A C 1
ATOM 460 O O . ARG A 1 60 ? -4.001 2.516 -9.017 1.00 90.88 60 ARG A O 1
ATOM 467 N N . THR A 1 61 ? -5.265 0.656 -8.966 1.00 93.25 61 THR A N 1
ATOM 468 C CA . THR A 1 61 ? -4.349 -0.174 -9.755 1.00 93.25 61 THR A CA 1
ATOM 469 C C . THR A 1 61 ? -4.709 -0.089 -11.236 1.00 93.25 61 THR A C 1
ATOM 471 O O . THR A 1 61 ? -5.886 0.029 -11.597 1.00 93.25 61 THR A O 1
ATOM 474 N N . ASP A 1 62 ? -3.677 -0.104 -12.082 1.00 90.56 62 ASP A N 1
ATOM 475 C CA . ASP A 1 62 ? -3.818 -0.145 -13.539 1.00 90.56 62 ASP A CA 1
ATOM 476 C C . ASP A 1 62 ? -4.455 -1.475 -13.985 1.00 90.56 62 ASP A C 1
ATOM 478 O O . ASP A 1 62 ? -4.418 -2.469 -13.257 1.00 90.56 62 ASP A O 1
ATOM 482 N N . SER A 1 63 ? -4.988 -1.522 -15.209 1.00 94.56 63 SER A N 1
ATOM 483 C CA . SER A 1 63 ? -5.421 -2.788 -15.816 1.00 94.56 63 SER A CA 1
ATOM 484 C C . SER A 1 63 ? -4.271 -3.792 -15.876 1.00 94.56 63 SER A C 1
ATOM 486 O O . SER A 1 63 ? -3.158 -3.439 -16.271 1.00 94.56 63 SER A O 1
ATOM 488 N N . GLY A 1 64 ? -4.535 -5.026 -15.438 1.00 95.06 64 GLY A N 1
ATOM 489 C CA . GLY A 1 64 ? -3.534 -6.086 -15.340 1.00 95.06 64 GLY A CA 1
ATOM 490 C C . GLY A 1 64 ? -2.635 -6.053 -14.099 1.00 95.06 64 GLY A C 1
ATOM 491 O O . GLY A 1 64 ? -1.825 -6.960 -13.957 1.00 95.06 64 GLY A O 1
ATOM 492 N N . ALA A 1 65 ? -2.727 -5.051 -13.214 1.00 97.06 65 ALA A N 1
ATOM 493 C CA . ALA A 1 65 ? -1.932 -5.013 -11.980 1.00 97.06 65 ALA A CA 1
ATOM 494 C C . ALA A 1 65 ? -2.619 -5.774 -10.835 1.00 97.06 65 ALA A C 1
ATOM 496 O O . ALA A 1 65 ? -3.838 -5.723 -10.684 1.00 97.06 65 ALA A O 1
ATOM 497 N N . HIS A 1 66 ? -1.833 -6.439 -9.993 1.00 98.00 66 HIS A N 1
ATOM 498 C CA . HIS A 1 66 ? -2.317 -7.294 -8.905 1.00 98.00 66 HIS A CA 1
ATOM 499 C C . HIS A 1 66 ? -2.399 -6.543 -7.572 1.00 98.00 66 HIS A C 1
ATOM 501 O O . HIS A 1 66 ? -1.808 -5.470 -7.395 1.00 98.00 66 HIS A O 1
ATOM 507 N N . ALA A 1 67 ? -3.068 -7.143 -6.590 1.00 97.00 67 ALA A N 1
ATOM 508 C CA . ALA A 1 67 ? -2.918 -6.751 -5.196 1.00 97.00 67 ALA A CA 1
ATOM 509 C C . ALA A 1 67 ? -3.017 -7.954 -4.266 1.00 97.00 67 ALA A C 1
ATOM 511 O O . ALA A 1 67 ? -3.778 -8.877 -4.511 1.00 97.00 67 ALA A O 1
ATOM 512 N N . ILE A 1 68 ? -2.303 -7.900 -3.150 1.00 94.06 68 ILE A N 1
ATOM 513 C CA . ILE A 1 68 ? -2.482 -8.819 -2.014 1.00 94.06 68 ILE A CA 1
ATOM 514 C C . ILE A 1 68 ? -2.934 -8.080 -0.745 1.00 94.06 68 ILE A C 1
ATOM 516 O O . ILE A 1 68 ? -3.113 -8.689 0.303 1.00 94.06 68 ILE A O 1
ATOM 520 N N . GLY A 1 69 ? -3.091 -6.756 -0.835 1.00 90.62 69 GLY A N 1
ATOM 521 C CA . GLY A 1 69 ? -3.402 -5.872 0.288 1.00 90.62 69 GLY A CA 1
ATOM 522 C C . GLY A 1 69 ? -4.081 -4.575 -0.153 1.00 90.62 69 GLY A C 1
ATOM 523 O O . GLY A 1 69 ? -3.793 -3.496 0.362 1.00 90.62 69 GLY A O 1
ATOM 524 N N . GLN A 1 70 ? -4.956 -4.633 -1.161 1.00 94.81 70 GLN A N 1
ATOM 525 C CA . GLN A 1 70 ? -5.787 -3.472 -1.474 1.00 94.81 70 GLN A CA 1
ATOM 526 C C . GLN A 1 70 ? -6.784 -3.284 -0.338 1.00 94.81 70 GLN A C 1
ATOM 528 O O . GLN A 1 70 ? -7.589 -4.170 -0.080 1.00 94.81 70 GLN A O 1
ATOM 533 N N . VAL A 1 71 ? -6.789 -2.117 0.295 1.00 93.00 71 VAL A N 1
ATOM 534 C CA . VAL A 1 71 ? -7.854 -1.786 1.241 1.00 93.00 71 VAL A CA 1
ATOM 535 C C . VAL A 1 71 ? -8.947 -1.019 0.550 1.00 93.00 71 VAL A C 1
ATOM 537 O O . VAL A 1 71 ? -8.684 -0.071 -0.191 1.00 93.00 71 VAL A O 1
ATOM 540 N N . VAL A 1 72 ? -10.175 -1.431 0.821 1.00 96.00 72 VAL A N 1
ATOM 541 C CA . VAL A 1 72 ? -11.366 -0.731 0.383 1.00 96.00 72 VAL A CA 1
ATOM 542 C C . VAL A 1 72 ? -12.267 -0.422 1.568 1.00 9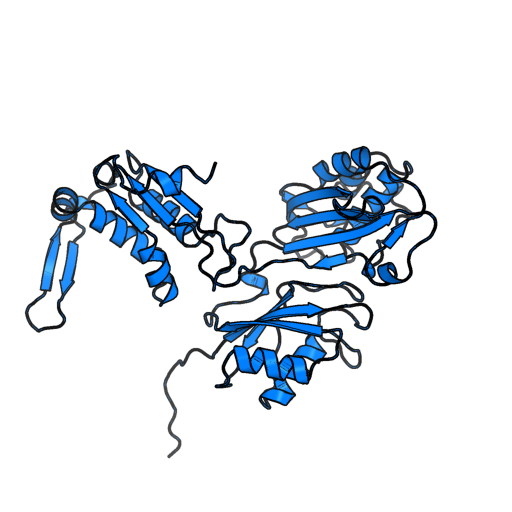6.00 72 VAL A C 1
ATOM 544 O O . VAL A 1 72 ? -12.208 -1.108 2.583 1.00 96.00 72 VAL A O 1
ATOM 547 N N . ASP A 1 73 ? -13.095 0.607 1.448 1.00 95.31 73 ASP A N 1
ATOM 548 C CA . ASP A 1 73 ? -14.151 0.890 2.416 1.00 95.31 73 ASP A CA 1
ATOM 549 C C . ASP A 1 73 ? -15.490 1.166 1.730 1.00 95.31 73 ASP A C 1
ATOM 551 O O . ASP A 1 73 ? -15.532 1.709 0.619 1.00 95.31 73 ASP A O 1
ATOM 555 N N . LEU A 1 74 ? -16.574 0.802 2.413 1.00 96.56 74 LEU A N 1
ATOM 556 C CA . LEU A 1 74 ? -17.955 1.040 1.996 1.00 96.56 74 LEU A CA 1
ATOM 557 C C . LEU A 1 74 ? -18.809 1.469 3.197 1.00 96.56 74 LEU A C 1
ATOM 559 O O . LEU A 1 74 ? -18.469 1.186 4.347 1.00 96.56 74 LEU A O 1
ATOM 563 N N . VAL A 1 75 ? -19.872 2.223 2.925 1.00 96.00 75 VAL A N 1
ATOM 564 C CA . VAL A 1 75 ? -20.940 2.515 3.897 1.00 96.00 75 VAL A CA 1
ATOM 565 C C . VAL A 1 75 ? -22.026 1.467 3.717 1.00 96.00 75 VAL A C 1
ATOM 567 O O . VAL A 1 75 ? -22.297 1.108 2.574 1.00 96.00 75 VAL A O 1
ATOM 570 N N . THR A 1 76 ? -22.629 0.996 4.801 1.00 95.19 76 THR A N 1
ATOM 571 C CA . THR A 1 76 ? -23.693 -0.007 4.736 1.00 95.19 76 THR A CA 1
ATOM 572 C C . THR A 1 76 ? -24.610 0.073 5.948 1.00 95.19 76 THR A C 1
ATOM 574 O O . THR A 1 76 ? -24.166 0.470 7.023 1.00 95.19 76 THR A O 1
ATOM 577 N N . ASP A 1 77 ? -25.860 -0.345 5.770 1.00 95.00 77 ASP A N 1
ATOM 578 C CA . ASP A 1 77 ? -26.834 -0.515 6.853 1.00 95.00 77 ASP A CA 1
ATOM 579 C C . ASP A 1 77 ? -26.950 -1.985 7.304 1.00 95.00 77 ASP A C 1
ATOM 581 O O . ASP A 1 77 ? -27.728 -2.313 8.203 1.00 95.00 77 ASP A O 1
ATOM 585 N N . THR A 1 78 ? -26.157 -2.888 6.714 1.00 93.75 78 THR A N 1
ATOM 586 C CA . THR A 1 78 ? -26.170 -4.310 7.056 1.00 93.75 78 THR A CA 1
ATOM 587 C C . THR A 1 78 ? -25.860 -4.549 8.531 1.00 93.75 78 THR A C 1
ATOM 589 O O . THR A 1 78 ? -24.962 -3.937 9.120 1.00 93.75 78 THR A O 1
ATOM 592 N N . THR A 1 79 ? -26.550 -5.521 9.123 1.00 93.69 79 THR A N 1
ATOM 593 C CA . THR A 1 79 ? -26.298 -6.004 10.486 1.00 93.69 79 THR A CA 1
ATOM 594 C C . THR A 1 79 ? -25.386 -7.231 10.524 1.00 93.69 79 THR A C 1
ATOM 596 O O . THR A 1 79 ? -25.040 -7.696 11.609 1.00 93.69 79 THR A O 1
ATOM 599 N N . HIS A 1 80 ? -24.963 -7.762 9.368 1.00 92.81 80 HIS A N 1
ATOM 600 C CA . HIS A 1 80 ? -24.103 -8.946 9.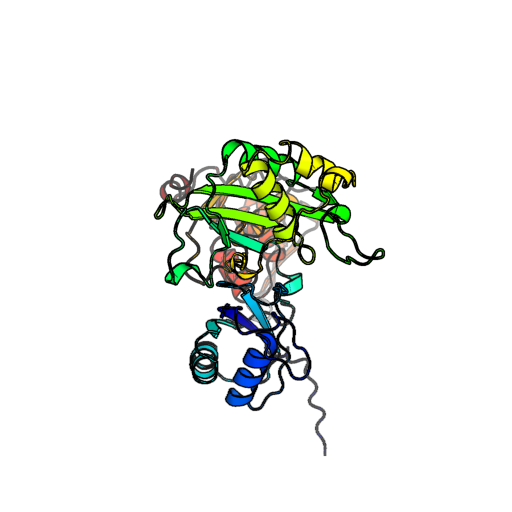309 1.00 92.81 80 HIS A CA 1
ATOM 601 C C . HIS A 1 80 ? -22.747 -8.709 9.994 1.00 92.81 80 HIS A C 1
ATOM 603 O O . HIS A 1 80 ? -22.135 -7.644 9.856 1.00 92.81 80 HIS A O 1
ATOM 609 N N . GLY A 1 81 ? -22.254 -9.717 10.717 1.00 86.94 81 GLY A N 1
ATOM 610 C CA . GLY A 1 81 ? -20.895 -9.714 11.265 1.00 86.94 81 GLY A CA 1
ATOM 611 C C . GLY A 1 81 ? -19.841 -9.609 10.157 1.00 86.94 81 GLY A C 1
ATOM 612 O O . GLY A 1 81 ? -20.079 -10.018 9.019 1.00 86.94 81 GLY A O 1
ATOM 613 N N . THR A 1 82 ? -18.676 -9.029 10.455 1.00 87.50 82 THR A N 1
ATOM 614 C CA . THR A 1 82 ? -17.608 -8.860 9.454 1.00 87.50 82 THR A CA 1
ATOM 615 C C . THR A 1 82 ? -17.066 -10.197 8.946 1.00 87.50 82 THR A C 1
ATOM 617 O O . THR A 1 82 ? -16.693 -10.302 7.784 1.00 87.50 82 THR A O 1
ATOM 620 N N . ASP A 1 83 ? -17.077 -11.230 9.780 1.00 80.94 83 ASP A N 1
ATOM 621 C CA . ASP A 1 83 ? -16.798 -12.624 9.435 1.00 80.94 83 ASP A CA 1
ATOM 622 C C . ASP A 1 83 ? -17.781 -13.176 8.391 1.00 80.94 83 ASP A C 1
ATOM 624 O O . ASP A 1 83 ? -17.356 -13.748 7.384 1.00 80.94 83 ASP A O 1
ATOM 628 N N . VAL A 1 84 ? -19.081 -12.921 8.570 1.00 91.81 84 VAL A N 1
ATOM 629 C CA . VAL A 1 84 ? -20.124 -13.284 7.598 1.00 91.81 84 VAL A CA 1
ATOM 630 C C . VAL A 1 84 ? -19.924 -12.528 6.287 1.00 91.81 84 VAL A C 1
ATOM 632 O O . VAL A 1 84 ? -20.009 -13.130 5.219 1.00 91.81 84 VAL A O 1
ATOM 635 N N . VAL A 1 85 ? -19.591 -11.233 6.352 1.00 94.00 85 VAL A N 1
ATOM 636 C CA . VAL A 1 85 ? -19.278 -10.428 5.160 1.00 94.00 85 VAL A CA 1
ATOM 637 C C . VAL A 1 85 ? -18.106 -11.034 4.385 1.00 94.00 85 VAL A C 1
ATOM 639 O O . VAL A 1 85 ? -18.210 -11.191 3.171 1.00 94.00 85 VAL A O 1
ATOM 642 N N . VAL A 1 86 ? -17.018 -11.433 5.056 1.00 92.56 86 VAL A N 1
ATOM 643 C CA . VAL A 1 86 ? -15.879 -12.099 4.395 1.00 92.56 86 VAL A CA 1
ATOM 644 C C . VAL A 1 86 ? -16.322 -13.394 3.716 1.00 92.56 86 VAL A C 1
ATOM 646 O O . VAL A 1 86 ? -16.040 -13.587 2.532 1.00 92.56 86 VAL A O 1
ATOM 649 N N . ALA A 1 87 ? -17.006 -14.277 4.448 1.00 93.44 87 ALA A N 1
ATOM 650 C CA . ALA A 1 87 ? -17.403 -15.586 3.942 1.00 93.44 87 ALA A CA 1
ATOM 651 C C . ALA A 1 87 ? -18.358 -15.471 2.742 1.00 93.44 87 ALA A C 1
ATOM 653 O O . ALA A 1 87 ? -18.111 -16.062 1.690 1.00 93.44 87 ALA A O 1
ATOM 654 N N . ALA A 1 88 ? -19.410 -14.664 2.869 1.00 97.56 88 ALA A N 1
ATOM 655 C CA . ALA A 1 88 ? -20.437 -14.546 1.845 1.00 97.56 88 ALA A CA 1
ATOM 656 C C . ALA A 1 88 ? -19.971 -13.752 0.616 1.00 97.56 88 ALA A C 1
ATOM 658 O O . ALA A 1 88 ? -20.273 -14.141 -0.511 1.00 97.56 88 ALA A O 1
ATOM 659 N N . MET A 1 89 ? -19.171 -12.690 0.787 1.00 98.31 89 MET A N 1
ATOM 660 C CA . MET A 1 89 ? -18.575 -12.018 -0.371 1.00 98.31 89 MET A CA 1
ATOM 661 C C . MET A 1 89 ? -17.651 -12.963 -1.141 1.00 98.31 89 MET A C 1
ATOM 663 O O . MET A 1 89 ? -17.745 -13.021 -2.361 1.00 98.31 89 MET A O 1
ATOM 667 N N . ASN A 1 90 ? -16.799 -13.739 -0.460 1.00 98.50 90 ASN A N 1
ATOM 668 C CA . ASN A 1 90 ? -15.924 -14.710 -1.127 1.00 98.50 90 ASN A CA 1
ATOM 669 C C . ASN A 1 90 ? -16.694 -15.818 -1.853 1.00 98.50 90 ASN A C 1
ATOM 671 O O . ASN A 1 90 ? -16.209 -16.307 -2.866 1.00 98.50 90 ASN A O 1
ATOM 675 N N . HIS A 1 91 ? -17.884 -16.185 -1.375 1.00 98.06 91 HIS A N 1
ATOM 676 C CA . HIS A 1 91 ? -18.767 -17.111 -2.082 1.00 98.06 91 HIS A CA 1
ATOM 677 C C . HIS A 1 91 ? -19.299 -16.526 -3.405 1.00 98.06 91 HIS A C 1
ATOM 679 O O . HIS A 1 91 ? -19.491 -17.257 -4.372 1.00 98.06 91 HIS A O 1
ATOM 685 N N . HIS A 1 92 ? -19.526 -15.210 -3.470 1.00 98.19 92 HIS A N 1
ATOM 686 C CA . HIS A 1 92 ? -20.047 -14.540 -4.666 1.00 98.19 92 HIS A CA 1
ATOM 687 C C . HIS A 1 92 ? -18.976 -13.976 -5.608 1.00 98.19 92 HIS A C 1
ATOM 689 O O . HIS A 1 92 ? -19.305 -13.643 -6.750 1.00 98.19 92 HIS A O 1
ATOM 695 N N . LEU A 1 93 ? -17.738 -13.827 -5.136 1.00 98.50 93 LEU A N 1
ATOM 696 C CA . LEU A 1 93 ? -16.624 -13.286 -5.908 1.00 98.50 93 LEU A CA 1
ATOM 697 C C . LEU A 1 93 ? -16.001 -14.344 -6.834 1.00 98.50 93 LEU A C 1
ATOM 699 O O . LEU A 1 93 ? -15.834 -15.494 -6.421 1.00 98.50 93 LEU A O 1
ATOM 703 N N . PRO A 1 94 ? -15.557 -13.949 -8.042 1.00 98.19 94 PRO A N 1
ATOM 704 C CA . PRO A 1 94 ? -14.713 -14.793 -8.885 1.00 98.19 94 PRO A CA 1
ATOM 705 C C . PRO A 1 94 ? -13.437 -15.250 -8.165 1.00 98.19 94 PRO A C 1
ATOM 707 O O . PRO A 1 94 ? -12.946 -14.564 -7.269 1.00 98.19 94 PRO A O 1
ATOM 710 N N . ASP A 1 95 ? -12.866 -16.385 -8.578 1.00 97.50 95 ASP A N 1
ATOM 711 C CA . ASP A 1 95 ? -11.724 -17.015 -7.891 1.00 97.50 95 ASP A CA 1
ATOM 712 C C . ASP A 1 95 ? -10.451 -16.170 -7.824 1.00 97.50 95 ASP A C 1
ATOM 714 O O . ASP A 1 95 ? -9.628 -16.335 -6.922 1.00 97.50 95 ASP A O 1
ATOM 718 N N . ASP A 1 96 ? -10.316 -15.226 -8.746 1.00 97.62 96 ASP A N 1
ATOM 719 C CA . ASP A 1 96 ? -9.209 -14.286 -8.819 1.00 97.62 96 ASP A CA 1
ATOM 720 C C . ASP A 1 96 ? -9.412 -13.026 -7.956 1.00 97.62 96 ASP A C 1
ATOM 722 O O . ASP A 1 96 ? -8.557 -12.141 -7.991 1.00 97.62 96 ASP A O 1
ATOM 726 N N . ILE A 1 97 ? -10.476 -12.945 -7.140 1.00 98.62 97 ILE A N 1
ATOM 727 C CA . ILE A 1 97 ? -10.704 -11.890 -6.140 1.00 98.62 97 ILE A CA 1
ATOM 728 C C . ILE A 1 97 ? -11.106 -12.512 -4.799 1.00 98.62 97 ILE A C 1
ATOM 730 O O . ILE A 1 97 ? -12.051 -13.296 -4.700 1.00 98.62 97 ILE A O 1
ATOM 734 N N . ARG A 1 98 ? -10.418 -12.118 -3.725 1.00 98.19 98 ARG A N 1
ATOM 735 C CA . ARG A 1 98 ? -10.712 -12.571 -2.363 1.00 98.19 98 ARG A CA 1
ATOM 736 C C . ARG A 1 98 ? -10.694 -11.436 -1.356 1.00 98.19 98 ARG A C 1
ATOM 738 O O . ARG A 1 98 ? -9.757 -10.639 -1.303 1.00 98.19 98 ARG A O 1
ATOM 745 N N . ILE A 1 99 ? -11.703 -11.419 -0.496 1.00 96.44 99 ILE A N 1
ATOM 746 C CA . ILE A 1 99 ? -11.684 -10.694 0.767 1.00 96.44 99 ILE A CA 1
ATOM 747 C C . ILE A 1 99 ? -10.840 -11.498 1.755 1.00 96.44 99 ILE A C 1
ATOM 749 O O . ILE A 1 99 ? -11.162 -12.632 2.099 1.00 96.44 99 ILE A O 1
ATOM 753 N N . VAL A 1 100 ? -9.745 -10.900 2.212 1.00 91.62 100 VAL A N 1
ATOM 754 C CA . VAL A 1 100 ? -8.799 -11.497 3.162 1.00 91.62 100 VAL A CA 1
ATOM 755 C C . VAL A 1 100 ? -9.259 -11.285 4.603 1.00 91.62 100 VAL A C 1
ATOM 757 O O . VAL A 1 100 ? -9.055 -12.143 5.457 1.00 91.62 100 VAL A O 1
ATOM 760 N N . THR A 1 101 ? -9.811 -10.110 4.900 1.00 85.25 101 THR A N 1
ATOM 761 C CA . THR A 1 101 ? -10.383 -9.773 6.208 1.00 85.25 101 THR A CA 1
ATOM 762 C C . THR A 1 101 ? -11.298 -8.556 6.088 1.00 85.25 101 THR A C 1
ATOM 764 O O . THR A 1 101 ? -11.182 -7.784 5.129 1.00 85.25 101 THR A O 1
ATOM 767 N N . ALA A 1 102 ? -12.171 -8.373 7.075 1.00 86.62 102 ALA A N 1
ATOM 768 C CA . ALA A 1 102 ? -13.071 -7.241 7.204 1.00 86.62 102 ALA A CA 1
ATOM 769 C C . ALA A 1 102 ? -13.063 -6.709 8.643 1.00 86.62 102 ALA A C 1
ATOM 771 O O . ALA A 1 102 ? -13.019 -7.483 9.600 1.00 86.62 102 ALA A O 1
ATOM 772 N N . SER A 1 103 ? -13.144 -5.388 8.788 1.00 83.19 103 SER A N 1
ATOM 773 C CA . SER A 1 103 ? -13.201 -4.706 10.083 1.00 83.19 103 SER A CA 1
ATOM 774 C C . SER A 1 103 ? -14.248 -3.601 10.063 1.00 83.19 103 SER A C 1
ATOM 776 O O . SER A 1 103 ? -14.303 -2.820 9.112 1.00 83.19 103 SER A O 1
ATOM 778 N N . ASP A 1 104 ? -15.012 -3.478 11.146 1.00 82.06 104 ASP A N 1
ATOM 779 C CA . ASP A 1 104 ? -15.764 -2.260 11.433 1.00 82.06 104 ASP A CA 1
ATOM 780 C C . ASP A 1 104 ? -14.788 -1.122 11.740 1.00 82.06 104 ASP A C 1
ATOM 782 O O . ASP A 1 104 ? -13.855 -1.265 12.538 1.00 82.06 104 ASP A O 1
ATOM 786 N N . VAL A 1 105 ? -14.987 0.017 11.083 1.00 79.56 105 VAL A N 1
ATOM 787 C CA . VAL A 1 105 ? -14.115 1.186 11.205 1.00 79.56 105 VAL A CA 1
ATOM 788 C C . VAL A 1 105 ? -14.929 2.430 11.558 1.00 79.56 105 VAL A C 1
ATOM 790 O O . VAL A 1 105 ? -16.131 2.474 11.297 1.00 79.56 105 VAL A O 1
ATOM 793 N N . PRO A 1 106 ? -14.299 3.463 12.149 1.00 80.06 106 PRO A N 1
ATOM 794 C CA . PRO A 1 106 ? -14.990 4.714 12.443 1.00 80.06 106 PRO A CA 1
ATOM 795 C C . PRO A 1 106 ? -15.642 5.329 11.195 1.00 80.06 106 PRO A C 1
ATOM 797 O O . PRO A 1 106 ? -15.116 5.194 10.085 1.00 80.06 106 PRO A O 1
ATOM 800 N N . ALA A 1 107 ? -16.762 6.033 11.366 1.00 79.88 107 ALA A N 1
ATOM 801 C CA . ALA A 1 107 ? -17.534 6.604 10.259 1.00 79.88 107 ALA A CA 1
ATOM 802 C C . ALA A 1 107 ? -16.706 7.568 9.384 1.00 79.88 107 ALA A C 1
ATOM 804 O O . ALA A 1 107 ? -16.899 7.637 8.164 1.00 79.88 107 ALA A O 1
ATOM 805 N N . GLU A 1 108 ? -15.727 8.250 9.985 1.00 81.25 108 GLU A N 1
ATOM 806 C CA . GLU A 1 108 ? -14.786 9.163 9.337 1.00 81.25 108 GLU A CA 1
ATOM 807 C C . GLU A 1 108 ? -13.659 8.471 8.551 1.00 81.25 108 GLU A C 1
ATOM 809 O O . GLU A 1 108 ? -12.947 9.132 7.785 1.00 81.25 108 GLU A O 1
ATOM 814 N N . PHE A 1 109 ? -13.468 7.156 8.722 1.00 82.44 109 PHE A N 1
ATOM 815 C CA . PHE A 1 109 ? -12.434 6.417 8.003 1.00 82.44 109 PHE A CA 1
ATOM 816 C C . PHE A 1 109 ? -12.657 6.507 6.491 1.00 82.44 109 PHE A C 1
ATOM 818 O O . PHE A 1 109 ? -13.776 6.443 5.985 1.00 82.44 109 PHE A O 1
ATOM 825 N N . HIS A 1 110 ? -11.564 6.651 5.746 1.00 86.06 110 HIS A N 1
ATOM 826 C CA . HIS A 1 110 ? -11.605 6.692 4.293 1.00 86.06 110 HIS A CA 1
ATOM 827 C C . HIS A 1 110 ? -10.350 6.017 3.747 1.00 86.06 110 HIS A C 1
ATOM 829 O O . HIS A 1 110 ? -9.264 6.587 3.850 1.00 86.06 110 HIS A O 1
ATOM 835 N N . ALA A 1 111 ? -10.483 4.881 3.058 1.00 88.19 111 ALA A N 1
ATOM 836 C CA . ALA A 1 111 ? -9.361 4.031 2.644 1.00 88.19 111 ALA A CA 1
ATOM 837 C C . ALA A 1 111 ? -8.243 4.821 1.940 1.00 88.19 111 ALA A C 1
ATOM 839 O O . ALA A 1 111 ? -7.063 4.703 2.267 1.00 88.19 111 ALA A O 1
ATOM 840 N N . ARG A 1 112 ? -8.614 5.719 1.017 1.00 88.50 112 ARG A N 1
ATOM 841 C CA . ARG A 1 112 ? -7.657 6.605 0.332 1.00 88.50 112 ARG A CA 1
ATOM 842 C C . ARG A 1 112 ? -7.034 7.695 1.214 1.00 88.50 112 ARG A C 1
ATOM 844 O O . ARG A 1 112 ? -5.829 7.902 1.123 1.00 88.50 112 ARG A O 1
ATOM 851 N N . ARG A 1 113 ? -7.812 8.440 2.004 1.00 84.44 113 ARG A N 1
ATOM 852 C CA . ARG A 1 113 ? -7.297 9.607 2.755 1.00 84.44 113 ARG A CA 1
ATOM 853 C C . ARG A 1 113 ? -6.602 9.210 4.056 1.00 84.44 113 ARG A C 1
ATOM 855 O O . ARG A 1 113 ? -5.683 9.894 4.481 1.00 84.44 113 ARG A O 1
ATOM 862 N N . SER A 1 114 ? -7.026 8.104 4.659 1.00 80.94 114 SER A N 1
ATOM 863 C CA . SER A 1 114 ? -6.461 7.575 5.899 1.00 80.94 114 SER A CA 1
ATOM 864 C C . SER A 1 114 ? -5.152 6.812 5.681 1.00 80.94 114 SER A C 1
ATOM 866 O O . SER A 1 114 ? -4.377 6.668 6.621 1.00 80.94 114 SER A O 1
ATOM 868 N N . ALA A 1 115 ? -4.884 6.331 4.463 1.00 82.44 115 ALA A N 1
ATOM 869 C CA . ALA A 1 115 ? -3.623 5.673 4.145 1.00 82.44 115 ALA A CA 1
ATOM 870 C C . ALA A 1 115 ? -2.469 6.689 4.091 1.00 82.44 115 ALA A C 1
ATOM 872 O O . ALA A 1 115 ? -2.495 7.641 3.307 1.00 82.44 115 ALA A O 1
ATOM 873 N N . THR A 1 116 ? -1.439 6.447 4.899 1.00 81.31 116 THR A N 1
ATOM 874 C CA . THR A 1 116 ? -0.217 7.263 5.000 1.00 81.31 116 THR A CA 1
ATOM 875 C C . THR A 1 116 ? 0.910 6.747 4.106 1.00 81.31 116 THR A C 1
ATOM 877 O O . THR A 1 116 ? 1.808 7.504 3.742 1.00 81.31 116 THR A O 1
ATOM 880 N N . ARG A 1 117 ? 0.848 5.468 3.718 1.00 85.88 117 ARG A N 1
ATOM 881 C CA . ARG A 1 117 ? 1.871 4.761 2.948 1.00 85.88 117 ARG A CA 1
ATOM 882 C C . ARG A 1 117 ? 1.226 3.742 2.009 1.00 85.88 117 ARG A C 1
ATOM 884 O O . ARG A 1 117 ? 0.192 3.158 2.327 1.00 85.88 117 ARG A O 1
ATOM 891 N N . ARG A 1 118 ? 1.803 3.572 0.818 1.00 90.44 118 ARG A N 1
ATOM 892 C CA . ARG A 1 118 ? 1.477 2.495 -0.123 1.00 90.44 118 ARG A CA 1
ATOM 893 C C . ARG A 1 118 ? 2.749 1.750 -0.472 1.00 90.44 118 ARG A C 1
ATOM 895 O O . ARG A 1 118 ? 3.721 2.391 -0.868 1.00 90.44 118 ARG A O 1
ATOM 902 N N . ASP A 1 119 ? 2.692 0.430 -0.384 1.00 93.62 119 ASP A N 1
ATOM 903 C CA . ASP A 1 119 ? 3.798 -0.455 -0.725 1.00 93.62 119 ASP A CA 1
ATOM 904 C C . ASP A 1 119 ? 3.456 -1.236 -1.987 1.00 93.62 119 ASP A C 1
ATOM 906 O O . ASP A 1 119 ? 2.388 -1.837 -2.102 1.00 93.62 119 ASP A O 1
ATOM 910 N N . TYR A 1 120 ? 4.381 -1.227 -2.933 1.00 96.38 120 TYR A N 1
ATOM 911 C CA . TYR A 1 120 ? 4.286 -1.954 -4.185 1.00 96.38 120 TYR A CA 1
ATOM 912 C C . TYR A 1 120 ? 5.518 -2.825 -4.359 1.00 96.38 120 TYR A C 1
ATOM 914 O O . TYR A 1 120 ? 6.619 -2.444 -3.968 1.00 96.38 120 TYR A O 1
ATOM 922 N N . ARG A 1 121 ? 5.325 -3.973 -4.999 1.00 97.38 121 ARG A N 1
ATOM 923 C CA . ARG A 1 121 ? 6.404 -4.795 -5.535 1.00 97.38 121 ARG A CA 1
ATOM 924 C C . ARG A 1 121 ? 6.240 -4.888 -7.036 1.00 97.38 121 ARG A C 1
ATOM 926 O O . ARG A 1 121 ? 5.132 -5.111 -7.517 1.00 97.38 121 ARG A O 1
ATOM 933 N N . TYR A 1 122 ? 7.340 -4.744 -7.754 1.00 98.38 122 TYR A N 1
ATOM 934 C CA . TYR A 1 122 ? 7.427 -5.133 -9.147 1.00 98.38 122 TYR A CA 1
ATOM 935 C C . TYR A 1 122 ? 8.331 -6.359 -9.274 1.00 98.38 122 TYR A C 1
ATOM 937 O O . TYR A 1 122 ? 9.474 -6.302 -8.830 1.00 98.38 122 TYR A O 1
ATOM 945 N N . SER A 1 123 ? 7.841 -7.444 -9.868 1.00 97.62 123 SER A N 1
ATOM 946 C CA . SER A 1 123 ? 8.586 -8.698 -10.004 1.00 97.62 123 SER A CA 1
ATOM 947 C C . SER A 1 123 ? 9.021 -8.951 -11.448 1.00 97.62 123 SER A C 1
ATOM 949 O O . SER A 1 123 ? 8.240 -8.819 -12.398 1.00 97.62 123 SER A O 1
ATOM 951 N N . ILE A 1 124 ? 10.284 -9.335 -11.611 1.00 98.12 124 ILE A N 1
ATOM 952 C CA . ILE A 1 124 ? 10.929 -9.637 -12.886 1.00 98.12 124 ILE A CA 1
ATOM 953 C C . ILE A 1 124 ? 11.474 -11.062 -12.807 1.00 98.12 124 ILE A C 1
ATOM 955 O O . ILE A 1 124 ? 12.298 -11.360 -11.950 1.00 98.12 124 ILE A O 1
ATOM 959 N N . ALA A 1 125 ? 11.032 -11.933 -13.708 1.00 97.19 125 ALA A N 1
ATOM 960 C CA . ALA A 1 125 ? 11.642 -13.238 -13.924 1.00 97.19 125 ALA A CA 1
ATOM 961 C C . ALA A 1 125 ? 12.868 -13.037 -14.824 1.00 97.19 125 ALA A C 1
ATOM 963 O O . ALA A 1 125 ? 12.721 -12.833 -16.034 1.00 97.19 125 ALA A O 1
ATOM 964 N N . ASN A 1 126 ? 14.061 -13.037 -14.229 1.00 96.44 126 ASN A N 1
ATOM 965 C CA . ASN A 1 126 ? 15.317 -12.739 -14.902 1.00 96.44 126 ASN A CA 1
ATOM 966 C C . ASN A 1 126 ? 16.039 -14.013 -15.353 1.00 96.44 126 ASN A C 1
ATOM 968 O O . ASN A 1 126 ? 17.086 -14.375 -14.827 1.00 96.44 126 ASN A O 1
ATOM 972 N N . ARG A 1 127 ? 15.435 -14.705 -16.321 1.00 93.19 127 ARG A N 1
ATOM 973 C CA . ARG A 1 127 ? 15.878 -16.012 -16.817 1.00 93.19 127 ARG A CA 1
ATOM 974 C C . ARG A 1 127 ? 15.695 -16.113 -18.325 1.00 93.19 127 ARG A C 1
ATOM 976 O O . ARG A 1 127 ? 14.725 -15.579 -18.862 1.00 93.19 127 ARG A O 1
ATOM 983 N N . SER A 1 128 ? 16.580 -16.849 -18.993 1.00 91.94 128 SER A N 1
ATOM 984 C CA . SER A 1 128 ? 16.539 -17.043 -20.450 1.00 91.94 128 SER A CA 1
ATOM 985 C C . SER A 1 128 ? 15.247 -17.715 -20.924 1.00 91.94 128 SER A C 1
ATOM 987 O O . SER A 1 128 ? 14.669 -17.301 -21.927 1.00 91.94 128 SER A O 1
ATOM 989 N N . VAL A 1 129 ? 14.768 -18.716 -20.179 1.00 90.50 129 VAL A N 1
ATOM 990 C CA . VAL A 1 129 ? 13.536 -19.457 -20.476 1.00 90.50 129 VAL A CA 1
ATOM 991 C C . VAL A 1 129 ? 12.503 -19.186 -19.381 1.00 90.50 129 VAL A C 1
ATOM 993 O O . VAL A 1 129 ? 12.690 -19.654 -18.255 1.00 90.50 129 VAL A O 1
ATOM 996 N N . PRO A 1 130 ? 11.423 -18.434 -19.659 1.00 82.75 130 PRO A N 1
ATOM 997 C CA . PRO A 1 130 ? 10.436 -18.070 -18.652 1.00 82.75 130 PRO A CA 1
ATOM 998 C C . PRO A 1 130 ? 9.585 -19.272 -18.237 1.00 82.75 130 PRO A C 1
ATOM 1000 O O . PRO A 1 130 ? 9.122 -20.049 -19.071 1.00 82.75 130 PRO A O 1
ATOM 1003 N N . PHE A 1 131 ? 9.310 -19.386 -16.940 1.00 89.12 131 PHE A N 1
ATOM 1004 C CA . PHE A 1 131 ? 8.429 -20.428 -16.435 1.00 89.12 131 PHE A CA 1
ATOM 1005 C C . PHE A 1 131 ? 6.946 -20.092 -16.642 1.00 89.12 131 PHE A C 1
ATOM 1007 O O . PHE A 1 131 ? 6.530 -18.955 -16.382 1.00 89.12 131 PHE A O 1
ATOM 1014 N N . PRO A 1 132 ? 6.108 -21.076 -17.029 1.00 92.62 132 PRO A N 1
ATOM 1015 C CA . PRO A 1 132 ? 4.685 -20.842 -17.254 1.00 92.62 132 PRO A CA 1
ATOM 1016 C C . PRO A 1 132 ? 3.952 -20.265 -16.037 1.00 92.62 132 PRO A C 1
ATOM 1018 O O . PRO A 1 132 ? 3.062 -19.433 -16.203 1.00 92.62 132 PRO A O 1
ATOM 1021 N N . PHE A 1 133 ? 4.318 -20.643 -14.811 1.00 91.25 133 PHE A N 1
ATOM 1022 C CA . PHE A 1 133 ? 3.649 -20.162 -13.594 1.00 91.25 133 PHE A CA 1
ATOM 1023 C C . PHE A 1 133 ? 3.936 -18.686 -13.265 1.00 91.25 133 PHE A C 1
ATOM 1025 O O . PHE A 1 133 ? 3.143 -18.046 -12.582 1.00 91.25 133 PHE A O 1
ATOM 1032 N N . LEU A 1 134 ? 5.000 -18.100 -13.824 1.00 92.12 134 LEU A N 1
ATOM 1033 C CA . LEU A 1 134 ? 5.342 -16.683 -13.645 1.00 92.12 134 LEU A CA 1
ATOM 1034 C C . LEU A 1 134 ? 4.697 -15.775 -14.706 1.00 92.12 134 LEU A C 1
ATOM 1036 O O . LEU A 1 134 ? 4.726 -14.550 -14.587 1.00 92.12 134 LEU A O 1
ATOM 1040 N N . ARG A 1 135 ? 4.085 -16.353 -15.752 1.00 92.75 135 ARG A N 1
ATOM 1041 C CA . ARG A 1 135 ? 3.656 -15.628 -16.964 1.00 92.75 135 ARG A CA 1
ATOM 1042 C C . ARG A 1 135 ? 2.663 -14.490 -16.703 1.00 92.75 135 ARG A C 1
ATOM 1044 O O . ARG A 1 135 ? 2.654 -13.521 -17.471 1.00 92.75 135 ARG A O 1
ATOM 1051 N N . ARG A 1 136 ? 1.847 -14.624 -15.649 1.00 93.50 136 ARG A N 1
ATOM 1052 C CA . ARG A 1 136 ? 0.788 -13.682 -15.250 1.00 93.50 136 ARG A CA 1
ATOM 1053 C C . ARG A 1 136 ? 1.188 -12.747 -14.112 1.00 93.50 136 ARG A C 1
ATOM 1055 O O . ARG A 1 136 ? 0.488 -11.771 -13.934 1.00 93.50 136 ARG A O 1
ATOM 1062 N N . SER A 1 137 ? 2.287 -13.006 -13.401 1.00 93.94 137 SER A N 1
ATOM 1063 C CA . SER A 1 137 ? 2.681 -12.273 -12.183 1.00 93.94 137 SER A CA 1
ATOM 1064 C C . SER A 1 137 ? 4.060 -11.608 -12.264 1.00 93.94 137 SER A C 1
ATOM 1066 O O . SER A 1 137 ? 4.432 -10.836 -11.382 1.00 93.94 137 SER A O 1
ATOM 1068 N N . HIS A 1 138 ? 4.844 -11.923 -13.300 1.00 96.25 138 HIS A N 1
ATOM 1069 C CA . HIS A 1 138 ? 6.202 -11.419 -13.483 1.00 96.25 138 HIS A CA 1
ATOM 1070 C C . HIS A 1 138 ? 6.392 -10.860 -14.892 1.00 96.25 138 HIS A C 1
ATOM 1072 O O . HIS A 1 138 ? 5.832 -11.343 -15.883 1.00 96.25 138 HIS A O 1
ATOM 1078 N N . HIS A 1 139 ? 7.239 -9.843 -15.001 1.00 96.62 139 HIS A N 1
ATOM 1079 C CA . HIS A 1 139 ? 7.807 -9.441 -16.280 1.00 96.62 139 HIS A CA 1
ATOM 1080 C C . HIS A 1 139 ? 8.977 -10.356 -16.637 1.00 96.62 139 HIS A C 1
ATOM 1082 O O . HIS A 1 139 ? 9.881 -10.526 -15.831 1.00 96.62 139 HIS A O 1
ATOM 1088 N N . ALA A 1 140 ? 8.960 -10.953 -17.826 1.00 96.19 140 ALA A N 1
ATOM 1089 C CA . ALA A 1 140 ? 10.072 -11.772 -18.290 1.00 96.19 140 ALA A CA 1
ATOM 1090 C C . ALA A 1 140 ? 11.175 -10.873 -18.857 1.00 96.19 140 ALA A C 1
ATOM 1092 O O . ALA A 1 140 ? 10.904 -10.078 -19.756 1.00 96.19 140 ALA A O 1
ATOM 1093 N N . GLU A 1 141 ? 12.397 -11.033 -18.355 1.00 96.12 141 GLU A N 1
ATOM 1094 C CA . GLU A 1 141 ? 13.590 -10.378 -18.886 1.00 96.12 141 GLU A CA 1
ATOM 1095 C C . GLU A 1 141 ? 14.714 -11.414 -19.030 1.00 96.12 141 GLU A C 1
ATOM 1097 O O . GLU A 1 141 ? 15.288 -11.826 -18.022 1.00 96.12 141 GLU A O 1
ATOM 1102 N N . PRO A 1 142 ? 15.037 -11.865 -20.254 1.00 95.06 142 PRO A N 1
ATOM 1103 C CA . PRO A 1 142 ? 16.004 -12.940 -20.448 1.00 95.06 142 PRO A CA 1
ATOM 1104 C C . PRO A 1 142 ? 17.459 -12.513 -20.257 1.00 95.06 142 PRO A C 1
ATOM 1106 O O . PRO A 1 142 ? 18.312 -13.374 -20.046 1.00 95.06 142 PRO A O 1
ATOM 1109 N N . LYS A 1 143 ? 17.771 -11.214 -20.351 1.00 94.00 143 LYS A N 1
ATOM 1110 C CA . LYS A 1 143 ? 19.148 -10.731 -20.217 1.00 94.00 143 LYS A CA 1
ATOM 1111 C C . LYS A 1 143 ? 19.494 -10.479 -18.751 1.00 94.00 143 LYS A C 1
ATOM 1113 O O . LYS A 1 143 ? 18.700 -9.832 -18.071 1.00 94.00 143 LYS A O 1
ATOM 1118 N N . PRO A 1 144 ? 20.673 -10.905 -18.264 1.00 95.00 144 PRO A N 1
ATOM 1119 C CA . PRO A 1 144 ? 21.126 -10.562 -16.921 1.00 95.00 144 PRO A CA 1
ATOM 1120 C C . PRO A 1 144 ? 21.079 -9.051 -16.682 1.00 95.00 144 PRO A C 1
ATOM 1122 O O . PRO A 1 144 ? 21.470 -8.270 -17.552 1.00 95.00 144 PRO A O 1
ATOM 1125 N N . LEU A 1 145 ? 20.592 -8.647 -15.509 1.00 97.75 145 LEU A N 1
ATOM 1126 C CA . LEU A 1 145 ? 20.539 -7.244 -15.104 1.00 97.75 145 LEU A CA 1
ATOM 1127 C C . LEU A 1 145 ? 21.632 -6.932 -14.077 1.00 97.75 145 LEU A C 1
ATOM 1129 O O . LEU A 1 145 ? 21.859 -7.702 -13.145 1.00 97.75 145 LEU A O 1
ATOM 1133 N N . ASN A 1 146 ? 22.278 -5.775 -14.219 1.00 98.06 146 ASN A N 1
ATOM 1134 C CA . ASN A 1 146 ? 23.186 -5.230 -13.214 1.00 98.06 146 ASN A CA 1
ATOM 1135 C C . ASN A 1 146 ? 22.379 -4.584 -12.072 1.00 98.06 146 ASN A C 1
ATOM 1137 O O . ASN A 1 146 ? 21.950 -3.432 -12.177 1.00 98.06 146 ASN A O 1
ATOM 1141 N N . LEU A 1 147 ? 22.160 -5.338 -10.990 1.00 97.88 147 LEU A N 1
ATOM 1142 C CA . LEU A 1 147 ? 21.368 -4.886 -9.841 1.00 97.88 147 LEU A CA 1
ATOM 1143 C C . LEU A 1 147 ? 22.028 -3.732 -9.086 1.00 97.88 147 LEU A C 1
ATOM 1145 O O . LEU A 1 147 ? 21.303 -2.865 -8.609 1.00 97.88 147 LEU A O 1
ATOM 1149 N N . ASP A 1 148 ? 23.357 -3.680 -9.009 1.00 98.06 148 ASP A N 1
ATOM 1150 C CA . ASP A 1 148 ? 24.058 -2.603 -8.303 1.00 98.06 148 ASP A CA 1
ATOM 1151 C C . ASP A 1 148 ? 23.827 -1.266 -9.007 1.00 98.06 148 ASP A C 1
ATOM 1153 O O . ASP A 1 148 ? 23.440 -0.282 -8.377 1.00 98.06 148 ASP A O 1
ATOM 1157 N N . ALA A 1 149 ? 23.942 -1.242 -10.338 1.00 98.31 149 ALA A N 1
ATOM 1158 C CA . ALA A 1 149 ? 23.631 -0.059 -11.134 1.00 98.31 149 ALA A CA 1
ATOM 1159 C C . ALA A 1 149 ? 22.156 0.354 -10.988 1.00 98.31 149 ALA A C 1
ATOM 1161 O O . ALA A 1 149 ? 21.852 1.542 -10.847 1.00 98.31 149 ALA A O 1
ATOM 1162 N N . MET A 1 150 ? 21.237 -0.619 -10.979 1.00 98.50 150 MET A N 1
ATOM 1163 C CA . MET A 1 150 ? 19.814 -0.365 -10.742 1.00 98.50 150 MET A CA 1
ATOM 1164 C C . MET A 1 150 ? 19.571 0.231 -9.350 1.00 98.50 150 MET A C 1
ATOM 1166 O O . MET A 1 150 ? 18.900 1.254 -9.245 1.00 98.50 150 MET A O 1
ATOM 1170 N N . GLN A 1 151 ? 20.128 -0.371 -8.296 1.00 98.25 151 GLN A N 1
ATOM 1171 C CA . GLN A 1 151 ? 19.991 0.069 -6.908 1.00 98.25 151 GLN A CA 1
ATOM 1172 C C . GLN A 1 151 ? 20.610 1.455 -6.696 1.00 98.25 151 GLN A C 1
ATOM 1174 O O . GLN A 1 151 ? 20.011 2.315 -6.058 1.00 98.25 151 GLN A O 1
ATOM 1179 N N . MET A 1 152 ? 21.782 1.727 -7.264 1.00 97.94 152 MET A N 1
ATOM 1180 C CA . MET A 1 152 ? 22.387 3.057 -7.204 1.00 97.94 152 MET A CA 1
ATOM 1181 C C . MET A 1 152 ? 21.494 4.112 -7.874 1.00 97.94 152 MET A C 1
ATOM 1183 O O . MET A 1 152 ? 21.293 5.189 -7.312 1.00 97.94 152 MET A O 1
ATOM 1187 N N . ALA A 1 153 ? 20.888 3.798 -9.023 1.00 97.88 153 ALA A N 1
ATOM 1188 C CA . ALA A 1 153 ? 20.002 4.715 -9.737 1.00 97.88 153 ALA A CA 1
ATOM 1189 C C . ALA A 1 153 ? 18.701 5.049 -8.974 1.00 97.88 153 ALA A C 1
ATOM 1191 O O . ALA A 1 153 ? 18.086 6.089 -9.256 1.00 97.88 153 ALA A O 1
ATOM 1192 N N . THR A 1 154 ? 18.280 4.229 -7.999 1.00 97.81 154 THR A N 1
ATOM 1193 C CA . THR A 1 154 ? 17.064 4.499 -7.210 1.00 97.81 154 THR A CA 1
ATOM 1194 C C . THR A 1 154 ? 17.212 5.668 -6.238 1.00 97.81 154 THR A C 1
ATOM 1196 O O . THR A 1 154 ? 16.205 6.291 -5.907 1.00 97.81 154 THR A O 1
ATOM 1199 N N . HIS A 1 155 ? 18.434 6.048 -5.844 1.00 96.69 155 HIS A N 1
ATOM 1200 C CA . HIS A 1 155 ? 18.676 7.157 -4.907 1.00 96.69 155 HIS A CA 1
ATOM 1201 C C . HIS A 1 155 ? 18.048 8.478 -5.372 1.00 96.69 155 HIS A C 1
ATOM 1203 O O . HIS A 1 155 ? 17.543 9.256 -4.561 1.00 96.69 155 HIS A O 1
ATOM 1209 N N . SER A 1 156 ? 18.021 8.725 -6.685 1.00 96.19 156 SER A N 1
ATOM 1210 C CA . SER A 1 156 ? 17.394 9.924 -7.257 1.00 96.19 156 SER A CA 1
ATOM 1211 C C . SER A 1 156 ? 15.871 9.963 -7.066 1.00 96.19 156 SER A C 1
ATOM 1213 O O . SER A 1 156 ? 15.287 11.046 -7.031 1.00 96.19 156 SER A O 1
ATOM 1215 N N . LEU A 1 157 ? 15.237 8.797 -6.894 1.00 97.00 157 LEU A N 1
ATOM 1216 C CA . LEU A 1 157 ? 13.795 8.630 -6.712 1.00 97.00 157 LEU A CA 1
ATOM 1217 C C . LEU A 1 157 ? 13.364 8.815 -5.248 1.00 97.00 157 LEU A C 1
ATOM 1219 O O . LEU A 1 157 ? 12.169 8.950 -4.993 1.00 97.00 157 LEU A O 1
ATOM 1223 N N . LEU A 1 158 ? 14.295 8.804 -4.288 1.00 95.44 158 LEU A N 1
ATOM 1224 C CA . LEU A 1 158 ? 13.988 8.911 -2.860 1.00 95.44 158 LEU A CA 1
ATOM 1225 C C . LEU A 1 158 ? 13.716 10.360 -2.423 1.00 95.44 158 LEU A C 1
ATOM 1227 O O . LEU A 1 158 ? 14.195 11.332 -3.020 1.00 95.44 158 LEU A O 1
ATOM 1231 N N . GLY A 1 159 ? 12.965 10.493 -1.327 1.00 92.12 159 GLY A N 1
ATOM 1232 C CA . GLY A 1 159 ? 12.634 11.773 -0.710 1.00 92.12 159 GLY A CA 1
ATOM 1233 C C . GLY A 1 159 ? 11.434 12.468 -1.352 1.00 92.12 159 GLY A C 1
ATOM 1234 O O . GLY A 1 159 ? 10.573 11.837 -1.967 1.00 92.12 159 GLY A O 1
ATOM 1235 N N . ILE A 1 160 ? 11.344 13.784 -1.151 1.00 96.81 160 ILE A N 1
ATOM 1236 C CA . ILE A 1 160 ? 10.281 14.624 -1.713 1.00 96.81 160 ILE A CA 1
ATOM 1237 C C . ILE A 1 160 ? 10.711 15.064 -3.113 1.00 96.81 160 ILE A C 1
ATOM 1239 O O . ILE A 1 160 ? 11.674 15.815 -3.257 1.00 96.81 160 ILE A O 1
ATOM 1243 N N . ARG A 1 161 ? 10.010 14.588 -4.146 1.00 95.62 161 ARG A N 1
ATOM 1244 C CA . ARG A 1 161 ? 10.351 14.836 -5.557 1.00 95.62 161 ARG A CA 1
ATOM 1245 C C . ARG A 1 161 ? 9.104 15.111 -6.389 1.00 95.62 161 ARG A C 1
ATOM 1247 O O . ARG A 1 161 ? 8.041 14.562 -6.101 1.00 95.62 161 ARG A O 1
ATOM 1254 N N . ASP A 1 162 ? 9.245 15.923 -7.436 1.00 94.94 162 ASP A N 1
ATOM 1255 C CA . ASP A 1 162 ? 8.229 16.078 -8.483 1.00 94.94 162 ASP A CA 1
ATOM 1256 C C . ASP A 1 162 ? 8.404 14.969 -9.534 1.00 94.94 162 ASP A C 1
ATOM 1258 O O . ASP A 1 162 ? 9.451 14.856 -10.166 1.00 94.94 162 ASP A O 1
ATOM 1262 N N . PHE A 1 163 ? 7.378 14.132 -9.706 1.00 95.12 163 PHE A N 1
ATOM 1263 C CA . PHE A 1 163 ? 7.383 13.008 -10.646 1.00 95.12 163 PHE A CA 1
ATOM 1264 C C . PHE A 1 163 ? 6.638 13.298 -11.956 1.00 95.12 163 PHE A C 1
ATOM 1266 O O . PHE A 1 163 ? 6.387 12.366 -12.724 1.00 95.12 163 PHE A O 1
ATOM 1273 N N . ARG A 1 164 ? 6.266 14.554 -12.243 1.00 92.62 164 ARG A N 1
ATOM 1274 C CA . ARG A 1 164 ? 5.443 14.922 -13.412 1.00 92.62 164 ARG A CA 1
ATOM 1275 C C . ARG A 1 164 ? 6.016 14.387 -14.720 1.00 92.62 164 ARG A C 1
ATOM 1277 O O . ARG A 1 164 ? 5.272 13.830 -15.517 1.00 92.62 164 ARG A O 1
ATOM 1284 N N . GLN A 1 165 ? 7.332 14.493 -14.894 1.00 90.94 165 GLN A N 1
ATOM 1285 C CA . GLN A 1 165 ? 8.042 14.079 -16.111 1.00 90.94 165 GLN A CA 1
ATOM 1286 C C . GLN A 1 165 ? 8.050 12.552 -16.320 1.00 90.94 165 GLN A C 1
ATOM 1288 O O . GLN A 1 165 ? 8.127 12.058 -17.447 1.00 90.94 165 GLN A O 1
ATOM 1293 N N . ILE A 1 166 ? 7.916 11.785 -15.234 1.00 88.38 166 ILE A N 1
ATOM 1294 C CA . ILE A 1 166 ? 7.844 10.318 -15.260 1.00 88.38 166 ILE A CA 1
ATOM 1295 C C . ILE A 1 166 ? 6.393 9.830 -15.344 1.00 88.38 166 ILE A C 1
ATOM 1297 O O . ILE A 1 166 ? 6.135 8.748 -15.864 1.00 88.38 166 ILE A O 1
ATOM 1301 N N . ALA A 1 167 ? 5.420 10.591 -14.848 1.00 84.94 167 ALA A N 1
ATOM 1302 C CA . ALA A 1 167 ? 4.013 10.217 -14.915 1.00 84.94 167 ALA A CA 1
ATOM 1303 C C . ALA A 1 167 ? 3.438 10.375 -16.330 1.00 84.94 167 ALA A C 1
ATOM 1305 O O . ALA A 1 167 ? 3.934 11.134 -17.157 1.00 84.94 167 ALA A O 1
ATOM 1306 N N . THR A 1 168 ? 2.377 9.623 -16.630 1.00 78.31 168 THR A N 1
ATOM 1307 C CA . THR A 1 168 ? 1.667 9.734 -17.917 1.00 78.31 168 THR A CA 1
ATOM 1308 C C . THR A 1 168 ? 0.387 10.531 -17.721 1.00 78.31 168 THR A C 1
ATOM 1310 O O . THR A 1 168 ? -0.414 10.159 -16.863 1.00 78.31 168 THR A O 1
ATOM 1313 N N . ALA A 1 169 ? 0.183 11.577 -18.529 1.00 77.44 169 ALA A N 1
ATOM 1314 C CA . ALA A 1 169 ? -1.053 12.366 -18.565 1.00 77.44 169 ALA A CA 1
ATOM 1315 C C . ALA A 1 169 ? -1.520 12.856 -17.176 1.00 77.44 169 ALA A C 1
ATOM 1317 O O . ALA A 1 169 ? -2.706 12.802 -16.852 1.00 77.44 169 ALA A O 1
ATOM 1318 N N . HIS A 1 170 ? -0.578 13.285 -16.325 1.00 84.31 170 HIS A N 1
ATOM 1319 C CA . HIS A 1 170 ? -0.921 13.837 -15.014 1.00 84.31 170 HIS A CA 1
ATOM 1320 C C . HIS A 1 170 ? -1.412 15.287 -15.170 1.00 84.31 170 HIS A C 1
ATOM 1322 O O . HIS A 1 170 ? -0.702 16.071 -15.804 1.00 84.31 170 HIS A O 1
ATOM 1328 N N . PRO A 1 171 ? -2.583 15.657 -14.616 1.00 86.56 171 PRO A N 1
ATOM 1329 C CA . PRO A 1 171 ? -3.143 16.998 -14.780 1.00 86.56 171 PRO A CA 1
ATOM 1330 C C . PRO A 1 171 ? -2.200 18.104 -14.288 1.00 86.56 171 PRO A C 1
ATOM 1332 O O . PRO A 1 171 ? -1.562 17.970 -13.240 1.00 86.56 171 PRO A O 1
ATOM 1335 N N . ALA A 1 172 ? -2.106 19.197 -15.053 1.00 86.31 172 ALA A N 1
ATOM 1336 C CA . ALA A 1 172 ? -1.194 20.307 -14.765 1.00 86.31 172 ALA A CA 1
ATOM 1337 C C . ALA A 1 172 ? -1.564 21.063 -13.475 1.00 86.31 172 ALA A C 1
ATOM 1339 O O . ALA A 1 172 ? -0.681 21.547 -12.770 1.00 86.31 172 ALA A O 1
ATOM 1340 N N . ASP A 1 173 ? -2.854 21.095 -13.145 1.00 88.25 173 ASP A N 1
ATOM 1341 C CA . ASP A 1 173 ? -3.449 21.711 -11.956 1.00 88.25 173 ASP A CA 1
ATOM 1342 C C . ASP A 1 173 ? -3.254 20.882 -10.672 1.00 88.25 173 ASP A C 1
ATOM 1344 O O . ASP A 1 173 ? -3.537 21.354 -9.572 1.00 88.25 173 ASP A O 1
ATOM 1348 N N . GLN A 1 174 ? -2.745 19.649 -10.776 1.00 89.25 174 GLN A N 1
ATOM 1349 C CA . GLN A 1 174 ? -2.544 18.762 -9.632 1.00 89.25 174 GLN A CA 1
ATOM 1350 C C . GLN A 1 174 ? -1.067 18.597 -9.276 1.00 89.25 174 GLN A C 1
ATOM 1352 O O . GLN A 1 174 ? -0.204 18.376 -10.130 1.00 89.25 174 GLN A O 1
ATOM 1357 N N . SER A 1 175 ? -0.773 18.580 -7.973 1.00 92.25 175 SER A N 1
ATOM 1358 C CA . SER A 1 175 ? 0.583 18.315 -7.489 1.00 92.25 175 SER A CA 1
ATOM 1359 C C . SER A 1 175 ? 1.064 16.919 -7.901 1.00 92.25 175 SER A C 1
ATOM 1361 O O . SER A 1 175 ? 0.473 15.889 -7.547 1.00 92.25 175 SER A O 1
ATOM 1363 N N . ALA A 1 176 ? 2.184 16.899 -8.617 1.00 94.19 176 ALA A N 1
ATOM 1364 C CA . ALA A 1 176 ? 2.940 15.705 -8.974 1.00 94.19 176 ALA A CA 1
ATOM 1365 C C . ALA A 1 176 ? 4.041 15.373 -7.947 1.00 94.19 176 ALA A C 1
ATOM 1367 O O . ALA A 1 176 ? 4.793 14.413 -8.123 1.00 94.19 176 ALA A O 1
ATOM 1368 N N . VAL A 1 177 ? 4.119 16.140 -6.853 1.00 95.50 177 VAL A N 1
ATOM 1369 C CA . VAL A 1 177 ? 5.105 15.932 -5.791 1.00 95.50 177 VAL A CA 1
ATOM 1370 C C . VAL A 1 177 ? 4.701 14.743 -4.927 1.00 95.50 177 VAL A C 1
ATOM 1372 O O . VAL A 1 177 ? 3.571 14.677 -4.434 1.00 95.50 177 VAL A O 1
ATOM 1375 N N . ARG A 1 178 ? 5.610 13.789 -4.733 1.00 96.06 178 ARG A N 1
ATOM 1376 C CA . ARG A 1 178 ? 5.426 12.628 -3.850 1.00 96.06 178 ARG A CA 1
ATOM 1377 C C . ARG A 1 178 ? 6.608 12.497 -2.902 1.00 96.06 178 ARG A C 1
ATOM 1379 O O . ARG A 1 178 ? 7.722 12.882 -3.242 1.00 96.06 178 ARG A O 1
ATOM 1386 N N . GLN A 1 179 ? 6.342 11.952 -1.718 1.00 94.81 179 GLN A N 1
ATOM 1387 C CA . GLN A 1 179 ? 7.379 11.570 -0.769 1.00 94.81 179 GLN A CA 1
ATOM 1388 C C . GLN A 1 179 ? 7.586 10.064 -0.874 1.00 94.81 179 GLN A C 1
ATOM 1390 O O . GLN A 1 179 ? 6.713 9.281 -0.488 1.00 94.81 179 GLN A O 1
ATOM 1395 N N . VAL A 1 180 ? 8.732 9.676 -1.419 1.00 95.31 180 VAL A N 1
ATOM 1396 C CA . VAL A 1 180 ? 9.153 8.284 -1.548 1.00 95.31 180 VAL A CA 1
ATOM 1397 C C . VAL A 1 180 ? 10.036 7.928 -0.360 1.00 95.31 180 VAL A C 1
ATOM 1399 O O . VAL A 1 180 ? 11.026 8.602 -0.082 1.00 95.31 180 VAL A O 1
ATOM 1402 N N . PHE A 1 181 ? 9.663 6.858 0.334 1.00 89.81 181 PHE A N 1
ATOM 1403 C CA . PHE A 1 181 ? 10.367 6.344 1.506 1.00 89.81 181 PHE A CA 1
ATOM 1404 C C . PHE A 1 181 ? 11.369 5.248 1.147 1.00 89.81 181 PHE A C 1
ATOM 1406 O O . PHE A 1 181 ? 12.359 5.082 1.847 1.00 89.81 181 PHE A O 1
ATOM 1413 N N . ARG A 1 182 ? 11.081 4.469 0.097 1.00 94.12 182 ARG A N 1
ATOM 1414 C CA . ARG A 1 182 ? 11.856 3.281 -0.272 1.00 94.12 182 ARG A CA 1
ATOM 1415 C C . ARG A 1 182 ? 11.734 2.976 -1.757 1.00 94.12 182 ARG A C 1
ATOM 1417 O O . ARG A 1 182 ? 10.638 3.103 -2.310 1.00 94.12 182 ARG A O 1
ATOM 1424 N N . TRP A 1 183 ? 12.831 2.525 -2.357 1.00 97.56 183 TRP A N 1
ATOM 1425 C CA . TRP A 1 183 ? 12.874 1.995 -3.714 1.00 97.56 183 TRP A CA 1
ATOM 1426 C C . TRP A 1 183 ? 14.078 1.057 -3.836 1.00 97.56 183 TRP A C 1
ATOM 1428 O O . TRP A 1 183 ? 15.181 1.486 -4.172 1.00 97.56 183 TRP A O 1
ATOM 1438 N N . ASP A 1 184 ? 13.859 -0.216 -3.523 1.00 96.50 184 ASP A N 1
ATOM 1439 C CA . ASP A 1 184 ? 14.930 -1.203 -3.377 1.00 96.50 184 ASP A CA 1
ATOM 1440 C C . ASP A 1 184 ? 14.856 -2.237 -4.492 1.00 96.50 184 ASP A C 1
ATOM 1442 O O . ASP A 1 184 ? 13.776 -2.738 -4.802 1.00 96.50 184 ASP A O 1
ATOM 1446 N N . VAL A 1 185 ? 16.004 -2.584 -5.058 1.00 98.31 185 VAL A N 1
ATOM 1447 C CA . VAL A 1 185 ? 16.195 -3.596 -6.093 1.00 98.31 185 VAL A CA 1
ATOM 1448 C C . VAL A 1 185 ? 17.012 -4.729 -5.491 1.00 98.31 185 VAL A C 1
ATOM 1450 O O . VAL A 1 185 ? 18.112 -4.515 -4.989 1.00 98.31 185 VAL A O 1
ATOM 1453 N N . LYS A 1 186 ? 16.484 -5.951 -5.531 1.00 96.25 186 LYS A N 1
ATOM 1454 C CA . LYS A 1 186 ? 17.166 -7.127 -4.978 1.00 96.25 186 LYS A CA 1
ATOM 1455 C C . LYS A 1 186 ? 16.712 -8.410 -5.652 1.00 96.25 186 LYS A C 1
ATOM 1457 O O . LYS A 1 186 ? 15.631 -8.455 -6.240 1.00 96.25 186 LYS A O 1
ATOM 1462 N N . ARG A 1 187 ? 17.510 -9.468 -5.517 1.00 95.62 187 ARG A N 1
ATOM 1463 C CA . ARG A 1 187 ? 17.046 -10.830 -5.804 1.00 95.62 187 ARG A CA 1
ATOM 1464 C C . ARG A 1 187 ? 16.088 -11.295 -4.715 1.00 95.62 187 ARG A C 1
ATOM 1466 O O . ARG A 1 187 ? 16.200 -10.878 -3.557 1.00 95.62 187 ARG A O 1
ATOM 1473 N N . GLN A 1 188 ? 15.121 -12.120 -5.090 1.00 90.31 188 GLN A N 1
ATOM 1474 C CA . GLN A 1 188 ? 14.272 -12.792 -4.122 1.00 90.31 188 GLN A CA 1
ATOM 1475 C C . GLN A 1 188 ? 15.117 -13.813 -3.351 1.00 90.31 188 GLN A C 1
ATOM 1477 O O . GLN A 1 188 ? 15.986 -14.470 -3.916 1.00 90.31 188 GLN A O 1
ATOM 1482 N N . SER A 1 189 ? 14.910 -13.911 -2.039 1.00 80.75 189 SER A N 1
ATOM 1483 C CA . SER A 1 189 ? 15.721 -14.776 -1.174 1.00 80.75 189 SER A CA 1
ATOM 1484 C C . SER A 1 189 ? 15.520 -16.263 -1.470 1.00 80.75 189 SER A C 1
ATOM 1486 O O . SER A 1 189 ? 16.464 -17.038 -1.386 1.00 80.75 189 SER A O 1
ATOM 1488 N N . ASP A 1 190 ? 14.290 -16.636 -1.807 1.00 81.44 190 ASP A N 1
ATOM 1489 C CA . ASP A 1 190 ? 13.809 -17.986 -2.112 1.00 81.44 190 ASP A CA 1
ATOM 1490 C C . ASP A 1 190 ? 13.925 -18.358 -3.599 1.00 81.44 190 ASP A C 1
ATOM 1492 O O . ASP A 1 190 ? 13.890 -19.539 -3.928 1.00 81.44 190 ASP A O 1
ATOM 1496 N N . ASP A 1 191 ? 14.100 -17.377 -4.489 1.00 86.12 191 ASP A N 1
ATOM 1497 C CA . ASP A 1 191 ? 14.305 -17.601 -5.922 1.00 86.12 191 ASP A CA 1
ATOM 1498 C C . ASP A 1 191 ? 15.281 -16.561 -6.496 1.00 86.12 191 ASP A C 1
ATOM 1500 O O . ASP A 1 191 ? 14.933 -15.402 -6.742 1.00 86.12 191 ASP A O 1
ATOM 1504 N N . GLN A 1 192 ? 16.526 -16.987 -6.722 1.00 86.75 192 GLN A N 1
ATOM 1505 C CA . GLN A 1 192 ? 17.585 -16.120 -7.242 1.00 86.75 192 GLN A CA 1
ATOM 1506 C C . GLN A 1 192 ? 17.357 -15.712 -8.706 1.00 86.75 192 GLN A C 1
ATOM 1508 O O . GLN A 1 192 ? 17.934 -14.712 -9.138 1.00 86.75 192 GLN A O 1
ATOM 1513 N N . ASP A 1 193 ? 16.497 -16.410 -9.455 1.00 91.25 193 ASP A N 1
ATOM 1514 C CA . ASP A 1 193 ? 16.116 -16.030 -10.821 1.00 91.25 193 ASP A CA 1
ATOM 1515 C C . ASP A 1 193 ? 15.053 -14.920 -10.835 1.00 91.25 193 ASP A C 1
ATOM 1517 O O . ASP A 1 193 ? 14.703 -14.400 -11.900 1.00 91.25 193 ASP A O 1
ATOM 1521 N N . VAL A 1 194 ? 14.531 -14.524 -9.672 1.00 95.75 194 VAL A N 1
ATOM 1522 C CA . VAL A 1 194 ? 13.552 -13.446 -9.550 1.00 95.75 194 VAL A CA 1
ATOM 1523 C C . VAL A 1 194 ? 14.203 -12.197 -8.975 1.00 95.75 194 VAL A C 1
ATOM 1525 O O . VAL A 1 194 ? 14.794 -12.194 -7.897 1.00 95.75 194 VAL A O 1
ATOM 1528 N N . ILE A 1 195 ? 14.047 -11.087 -9.692 1.00 98.06 195 ILE A N 1
ATOM 1529 C CA . ILE A 1 195 ? 14.394 -9.751 -9.213 1.00 98.06 195 ILE A CA 1
ATOM 1530 C C . ILE A 1 195 ? 13.108 -9.065 -8.772 1.00 98.06 195 ILE A C 1
ATOM 1532 O O . ILE A 1 195 ? 12.115 -9.038 -9.502 1.00 98.06 195 ILE A O 1
ATOM 1536 N N . VAL A 1 196 ? 13.135 -8.467 -7.587 1.00 97.94 196 VAL A N 1
ATOM 1537 C CA . VAL A 1 196 ? 12.036 -7.665 -7.058 1.00 97.94 196 VAL A CA 1
ATOM 1538 C C . VAL A 1 196 ? 12.474 -6.218 -6.892 1.00 97.94 196 VAL A C 1
ATOM 1540 O O . VAL A 1 196 ? 13.582 -5.932 -6.436 1.00 97.94 196 VAL A O 1
ATOM 1543 N N . ILE A 1 197 ? 11.576 -5.305 -7.251 1.00 98.50 197 ILE A N 1
ATOM 1544 C CA . ILE A 1 197 ? 11.710 -3.874 -7.004 1.00 98.50 197 ILE A CA 1
ATOM 1545 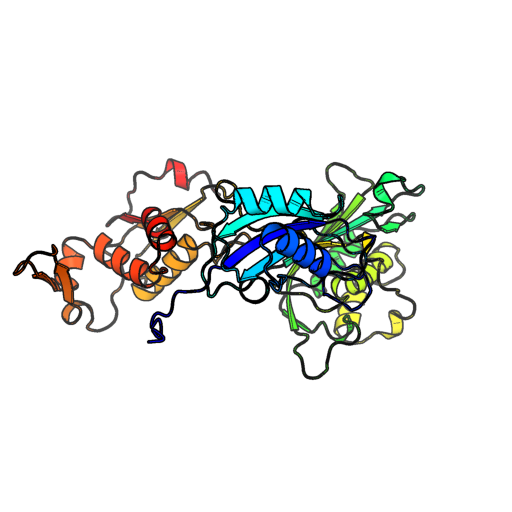C C . ILE A 1 197 ? 10.612 -3.468 -6.019 1.00 98.50 197 ILE A C 1
ATOM 1547 O O . ILE A 1 197 ? 9.436 -3.418 -6.385 1.00 98.50 197 ILE A O 1
ATOM 1551 N N . ASP A 1 198 ? 10.985 -3.229 -4.764 1.00 97.19 198 ASP A N 1
ATOM 1552 C CA . ASP A 1 198 ? 10.071 -2.863 -3.681 1.00 97.19 198 ASP A CA 1
ATOM 1553 C C . ASP A 1 198 ? 10.033 -1.334 -3.517 1.00 97.19 198 ASP A C 1
ATOM 1555 O O . ASP A 1 198 ? 11.034 -0.702 -3.182 1.00 97.19 198 ASP A O 1
ATOM 1559 N N . CYS A 1 199 ? 8.861 -0.727 -3.707 1.00 95.44 199 CYS A N 1
ATOM 1560 C CA . CYS A 1 199 ? 8.664 0.722 -3.648 1.00 95.44 199 CYS A CA 1
ATOM 1561 C C . CYS A 1 199 ? 7.681 1.091 -2.531 1.00 95.44 199 CYS A C 1
ATOM 1563 O O . CYS A 1 199 ? 6.632 0.460 -2.397 1.00 95.44 199 CYS A O 1
ATOM 1565 N N . ALA A 1 200 ? 7.967 2.150 -1.770 1.00 93.56 200 ALA A N 1
ATOM 1566 C CA . ALA A 1 200 ? 7.046 2.689 -0.770 1.00 93.56 200 ALA A CA 1
ATOM 1567 C C . ALA A 1 200 ? 6.991 4.219 -0.805 1.00 93.56 200 ALA A C 1
ATOM 1569 O O . ALA A 1 200 ? 8.029 4.879 -0.791 1.00 93.56 200 ALA A O 1
ATOM 1570 N N . ALA A 1 201 ? 5.786 4.790 -0.808 1.00 93.06 201 ALA A N 1
ATOM 1571 C CA . ALA A 1 201 ? 5.580 6.240 -0.830 1.00 93.06 201 ALA A CA 1
ATOM 1572 C C . ALA A 1 201 ? 4.269 6.645 -0.147 1.00 93.06 201 ALA A C 1
ATOM 1574 O O . ALA A 1 201 ? 3.389 5.811 0.084 1.00 93.06 201 ALA A O 1
ATOM 1575 N N . ASN A 1 202 ? 4.096 7.942 0.118 1.00 89.12 202 ASN A N 1
ATOM 1576 C CA . ASN A 1 202 ? 2.809 8.488 0.564 1.00 89.12 202 ASN A CA 1
ATOM 1577 C C . ASN A 1 202 ? 1.702 8.319 -0.499 1.00 89.12 202 ASN A C 1
ATOM 1579 O O . ASN A 1 202 ? 0.520 8.223 -0.172 1.00 89.12 202 ASN A O 1
ATOM 1583 N N . GLY A 1 203 ? 2.082 8.199 -1.770 1.00 91.94 203 GLY A N 1
ATOM 1584 C CA . GLY A 1 203 ? 1.235 7.834 -2.897 1.00 91.94 203 GLY A CA 1
ATOM 1585 C C . GLY A 1 203 ? 2.041 7.809 -4.194 1.00 91.94 203 GLY A C 1
ATOM 1586 O O . GLY A 1 203 ? 3.169 8.290 -4.236 1.00 91.94 203 GLY A O 1
ATOM 1587 N N . PHE A 1 204 ? 1.447 7.286 -5.263 1.00 93.94 204 PHE A N 1
ATOM 1588 C CA . PHE A 1 204 ? 2.064 7.241 -6.591 1.00 93.94 204 PHE A CA 1
ATOM 1589 C C . PHE A 1 204 ? 1.126 7.854 -7.634 1.00 93.94 204 PHE A C 1
ATOM 1591 O O . PHE A 1 204 ? -0.098 7.808 -7.486 1.00 93.94 204 PHE A O 1
ATOM 1598 N N . LEU A 1 205 ? 1.703 8.465 -8.667 1.00 93.31 205 LEU A N 1
ATOM 1599 C CA . LEU A 1 205 ? 0.994 8.918 -9.861 1.00 93.31 205 LEU A CA 1
ATOM 1600 C C . LEU A 1 205 ? 0.700 7.732 -10.785 1.00 93.31 205 LEU A C 1
ATOM 1602 O O . LEU A 1 205 ? 1.336 6.677 -10.698 1.00 93.31 205 LEU A O 1
ATOM 1606 N N . ARG A 1 206 ? -0.244 7.922 -11.710 1.00 89.88 206 ARG A N 1
ATOM 1607 C CA . ARG A 1 206 ? -0.564 6.920 -12.732 1.00 89.88 206 ARG A CA 1
ATOM 1608 C C . ARG A 1 206 ? 0.696 6.556 -13.526 1.00 89.88 206 ARG A C 1
ATOM 1610 O O . ARG A 1 206 ? 1.406 7.432 -14.020 1.00 89.88 206 ARG A O 1
ATOM 1617 N N . HIS A 1 207 ? 0.968 5.255 -13.620 1.00 91.38 207 HIS A N 1
ATOM 1618 C CA . HIS A 1 207 ? 2.139 4.651 -14.271 1.00 91.38 207 HIS A CA 1
ATOM 1619 C C . HIS A 1 207 ? 3.519 5.031 -13.692 1.00 91.38 207 HIS A C 1
ATOM 1621 O O . HIS A 1 207 ? 4.524 4.561 -14.223 1.00 91.38 207 HIS A O 1
ATOM 1627 N N . GLN A 1 208 ? 3.609 5.817 -12.606 1.00 94.75 208 GLN A N 1
ATOM 1628 C CA . GLN A 1 208 ? 4.888 6.303 -12.058 1.00 94.75 208 GLN A CA 1
ATOM 1629 C C . GLN A 1 208 ? 5.877 5.165 -11.791 1.00 94.75 208 GLN A C 1
ATOM 1631 O O . GLN A 1 208 ? 7.015 5.219 -12.247 1.00 94.75 208 GLN A O 1
ATOM 1636 N N . ILE A 1 209 ? 5.427 4.122 -11.085 1.00 96.25 209 ILE A N 1
ATOM 1637 C CA . ILE A 1 209 ? 6.269 2.978 -10.707 1.00 96.25 209 ILE A CA 1
ATOM 1638 C C . ILE A 1 209 ? 6.767 2.248 -11.952 1.00 96.25 209 ILE A C 1
ATOM 1640 O O . ILE A 1 209 ? 7.959 2.017 -12.108 1.00 96.25 209 ILE A O 1
ATOM 1644 N N . ARG A 1 210 ? 5.856 1.918 -12.871 1.00 96.75 210 ARG A N 1
ATOM 1645 C CA . ARG A 1 210 ? 6.167 1.143 -14.080 1.00 96.75 210 ARG A CA 1
ATOM 1646 C C . ARG A 1 210 ? 7.097 1.902 -15.029 1.00 96.75 210 ARG A C 1
ATOM 1648 O O . ARG A 1 210 ? 7.944 1.276 -15.656 1.00 96.75 210 ARG A O 1
ATOM 1655 N N . ARG A 1 211 ? 6.966 3.232 -15.124 1.00 95.31 211 ARG A N 1
ATOM 1656 C CA . ARG A 1 211 ? 7.862 4.079 -15.930 1.00 95.31 211 ARG A CA 1
ATOM 1657 C C . ARG A 1 211 ? 9.232 4.250 -15.286 1.00 95.31 211 ARG A C 1
ATOM 1659 O O . ARG A 1 211 ? 10.230 4.072 -15.972 1.00 95.31 211 ARG A O 1
ATOM 1666 N N . ALA A 1 212 ? 9.300 4.521 -13.985 1.00 96.81 212 ALA A N 1
ATOM 1667 C CA . ALA A 1 212 ? 10.578 4.588 -13.277 1.00 96.81 212 ALA A CA 1
ATOM 1668 C C . ALA A 1 212 ? 11.323 3.242 -13.329 1.00 96.81 212 ALA A C 1
ATOM 1670 O O . ALA A 1 212 ? 12.499 3.202 -13.677 1.00 96.81 212 ALA A O 1
ATOM 1671 N N . ASN A 1 213 ? 10.622 2.129 -13.094 1.00 98.12 213 ASN A N 1
ATOM 1672 C CA . ASN A 1 213 ? 11.212 0.795 -13.175 1.00 98.12 213 ASN A CA 1
ATOM 1673 C C . ASN A 1 213 ? 11.634 0.418 -14.601 1.00 98.12 213 ASN A C 1
ATOM 1675 O O . ASN A 1 213 ? 12.605 -0.314 -14.749 1.00 98.12 213 ASN A O 1
ATOM 1679 N N . ALA A 1 214 ? 10.972 0.929 -15.646 1.00 97.56 214 ALA A N 1
ATOM 1680 C CA . ALA A 1 214 ? 11.436 0.741 -17.023 1.00 97.56 214 ALA A CA 1
ATOM 1681 C C . ALA A 1 214 ? 12.827 1.352 -17.237 1.00 97.56 214 ALA A C 1
ATOM 1683 O O . ALA A 1 214 ? 13.704 0.705 -17.801 1.00 97.56 214 ALA A O 1
ATOM 1684 N N . ILE A 1 215 ? 13.048 2.566 -16.722 1.00 97.31 215 ILE A N 1
ATOM 1685 C CA . ILE A 1 215 ? 14.354 3.233 -16.780 1.00 97.31 215 ILE A CA 1
ATOM 1686 C C . ILE A 1 215 ? 15.392 2.412 -16.010 1.00 97.31 215 ILE A C 1
ATOM 1688 O O . ILE A 1 215 ? 16.469 2.158 -16.538 1.00 97.31 215 ILE A O 1
ATOM 1692 N N . LEU A 1 216 ? 15.055 1.940 -14.802 1.00 98.25 216 LEU A N 1
ATOM 1693 C CA . LEU A 1 216 ? 15.944 1.076 -14.018 1.00 98.25 216 LEU A CA 1
ATOM 1694 C C . LEU A 1 216 ? 16.315 -0.200 -14.783 1.00 98.25 216 LEU A C 1
ATOM 1696 O O . LEU A 1 216 ? 17.485 -0.550 -14.836 1.00 98.25 216 LEU A O 1
ATOM 1700 N N . VAL A 1 217 ? 15.356 -0.874 -15.422 1.00 98.12 217 VAL A N 1
ATOM 1701 C CA . VAL A 1 217 ? 15.629 -2.083 -16.216 1.00 98.12 217 VAL A CA 1
ATOM 1702 C C . VAL A 1 217 ? 16.569 -1.785 -17.387 1.00 98.12 217 VAL A C 1
ATOM 1704 O O . VAL A 1 217 ? 17.503 -2.549 -17.618 1.00 98.12 217 VAL A O 1
ATOM 1707 N N . GLU A 1 218 ? 16.396 -0.670 -18.099 1.00 97.69 218 GLU A N 1
ATOM 1708 C CA . GLU A 1 218 ? 17.313 -0.300 -19.188 1.00 97.69 218 GLU A CA 1
ATOM 1709 C C . GLU A 1 218 ? 18.710 0.124 -18.682 1.00 97.69 218 GLU A C 1
ATOM 1711 O O . GLU A 1 218 ? 19.702 -0.136 -19.368 1.00 97.69 218 GLU A O 1
ATOM 1716 N N . ILE A 1 219 ? 18.824 0.683 -17.468 1.00 97.69 219 ILE A N 1
ATOM 1717 C CA . ILE A 1 219 ? 20.114 0.868 -16.772 1.00 97.69 219 ILE A CA 1
ATOM 1718 C C . ILE A 1 219 ? 20.741 -0.493 -16.447 1.00 97.69 219 ILE A C 1
ATOM 1720 O O . ILE A 1 219 ? 21.912 -0.717 -16.741 1.00 97.69 219 ILE A O 1
ATOM 1724 N N . GLY A 1 220 ? 19.960 -1.431 -15.905 1.00 97.88 220 GLY A N 1
ATOM 1725 C CA . GLY A 1 220 ? 20.413 -2.788 -15.590 1.00 97.88 220 GLY A CA 1
ATOM 1726 C C . GLY A 1 220 ? 20.900 -3.561 -16.818 1.00 97.88 220 GLY A C 1
ATOM 1727 O O . GLY A 1 220 ? 21.819 -4.366 -16.705 1.00 97.88 220 GLY A O 1
ATOM 1728 N N . LYS A 1 221 ? 20.342 -3.272 -18.000 1.00 96.81 221 LYS A N 1
ATOM 1729 C CA . LYS A 1 221 ? 20.797 -3.795 -19.302 1.00 96.81 221 LYS A CA 1
ATOM 1730 C C . LYS A 1 221 ? 22.055 -3.111 -19.848 1.00 96.81 221 LYS A C 1
ATOM 1732 O O . LYS A 1 221 ? 22.528 -3.507 -20.911 1.00 96.81 221 LYS A O 1
ATOM 1737 N N . GLY A 1 222 ? 22.542 -2.050 -19.203 1.00 96.31 222 GLY A N 1
ATOM 1738 C CA . GLY A 1 222 ? 23.661 -1.233 -19.681 1.00 96.31 222 GLY A CA 1
ATOM 1739 C C . GLY A 1 222 ? 23.326 -0.315 -20.863 1.00 96.31 222 GLY A C 1
ATOM 1740 O O . GLY A 1 222 ? 24.233 0.190 -21.515 1.00 96.31 222 GLY A O 1
ATOM 1741 N N . ARG A 1 223 ? 22.039 -0.097 -21.170 1.00 95.44 223 ARG A N 1
ATOM 1742 C CA . ARG A 1 223 ? 21.594 0.750 -22.297 1.00 95.44 223 ARG A CA 1
ATOM 1743 C C . ARG A 1 223 ? 21.397 2.208 -21.911 1.00 95.44 223 ARG A C 1
ATOM 1745 O O . ARG A 1 223 ? 21.471 3.083 -22.768 1.00 95.44 223 ARG A O 1
ATOM 1752 N N . LEU A 1 224 ? 21.132 2.464 -20.633 1.00 96.31 224 LEU A N 1
ATOM 1753 C CA . LEU A 1 224 ? 21.033 3.805 -20.075 1.00 96.31 224 LEU A CA 1
ATOM 1754 C C . LEU A 1 224 ? 22.097 4.020 -18.998 1.00 96.31 224 LEU A C 1
ATOM 1756 O O . LEU A 1 224 ? 22.437 3.085 -18.270 1.00 96.31 224 LEU A O 1
ATOM 1760 N N . PRO A 1 225 ? 22.607 5.254 -18.855 1.00 95.75 225 PRO A N 1
ATOM 1761 C CA . PRO A 1 225 ? 23.533 5.572 -17.785 1.00 95.75 225 PRO A CA 1
ATOM 1762 C C . PRO A 1 225 ? 22.820 5.610 -16.429 1.00 95.75 225 PRO A C 1
ATOM 1764 O O . PRO A 1 225 ? 21.632 5.916 -16.338 1.00 95.75 225 PRO A O 1
ATOM 1767 N N . ILE A 1 226 ? 23.577 5.403 -15.351 1.00 95.81 226 ILE A N 1
ATOM 1768 C CA . ILE A 1 226 ? 23.071 5.363 -13.968 1.00 95.81 226 ILE A CA 1
ATOM 1769 C C . ILE A 1 226 ? 22.293 6.623 -13.540 1.00 95.81 226 ILE A C 1
ATOM 1771 O O . ILE A 1 226 ? 21.396 6.556 -12.705 1.00 95.81 226 ILE A O 1
ATOM 1775 N N . HIS A 1 227 ? 22.601 7.777 -14.139 1.00 95.44 227 HIS A N 1
ATOM 1776 C CA . HIS A 1 227 ? 21.944 9.056 -13.865 1.00 95.44 227 HIS A CA 1
ATOM 1777 C C . HIS A 1 227 ? 20.651 9.275 -14.673 1.00 95.44 227 HIS A C 1
ATOM 1779 O O . HIS A 1 227 ? 20.004 10.308 -14.507 1.00 95.44 227 HIS A O 1
ATOM 1785 N N . ALA A 1 228 ? 20.231 8.325 -15.517 1.00 95.75 228 ALA A N 1
ATOM 1786 C CA . ALA A 1 228 ?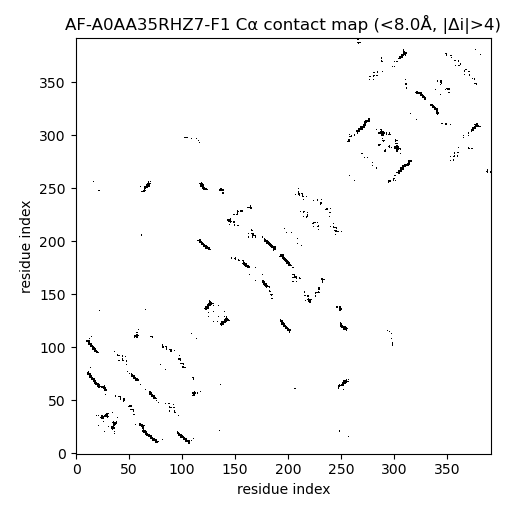 19.053 8.484 -16.372 1.00 95.75 228 ALA A CA 1
ATOM 1787 C C . ALA A 1 228 ? 17.747 8.679 -15.580 1.00 95.75 228 ALA A C 1
ATOM 1789 O O . ALA A 1 228 ? 16.845 9.375 -16.041 1.00 95.75 228 ALA A O 1
ATOM 1790 N N . THR A 1 229 ? 17.636 8.117 -14.372 1.00 94.62 229 THR A N 1
ATOM 1791 C CA . THR A 1 229 ? 16.497 8.370 -13.473 1.00 94.62 229 THR A CA 1
ATOM 1792 C C . THR A 1 229 ? 16.457 9.821 -12.990 1.00 94.62 229 THR A C 1
ATOM 1794 O O . THR A 1 229 ? 15.391 10.437 -12.990 1.00 94.62 229 THR A O 1
ATOM 1797 N N . ALA A 1 230 ? 17.612 10.398 -12.648 1.00 95.12 230 ALA A N 1
ATOM 1798 C CA . ALA A 1 230 ? 17.724 11.804 -12.266 1.00 95.12 230 ALA A CA 1
ATOM 1799 C C . ALA A 1 230 ? 17.427 12.739 -13.450 1.00 95.12 230 ALA A C 1
ATOM 1801 O O . ALA A 1 230 ? 16.706 13.723 -13.293 1.00 95.12 230 ALA A O 1
ATOM 1802 N N . ASP A 1 231 ? 17.918 12.401 -14.644 1.00 94.12 231 ASP A N 1
ATOM 1803 C CA . ASP A 1 231 ? 17.621 13.136 -15.877 1.00 94.12 231 ASP A CA 1
ATOM 1804 C C . ASP A 1 231 ? 16.129 13.125 -16.210 1.00 94.12 231 ASP A C 1
ATOM 1806 O O . ASP A 1 231 ? 15.563 14.170 -16.536 1.00 94.12 231 ASP A O 1
ATOM 1810 N N . ALA A 1 232 ? 15.475 11.971 -16.054 1.00 93.00 232 ALA A N 1
ATOM 1811 C CA . ALA A 1 232 ? 14.039 11.837 -16.253 1.00 93.00 232 ALA A CA 1
ATOM 1812 C C . ALA A 1 232 ? 13.249 12.770 -15.327 1.00 93.00 232 ALA A C 1
ATOM 1814 O O . ALA A 1 232 ? 12.347 13.466 -15.787 1.00 93.00 232 ALA A O 1
ATOM 1815 N N . LEU A 1 233 ? 13.604 12.824 -14.037 1.00 93.00 233 LEU A N 1
ATOM 1816 C CA . LEU A 1 233 ? 12.981 13.734 -13.069 1.00 93.00 233 LEU A CA 1
ATOM 1817 C C . LEU A 1 233 ? 13.218 15.209 -13.421 1.00 93.00 233 LEU A C 1
ATOM 1819 O O . LEU A 1 233 ? 12.319 16.029 -13.253 1.00 93.00 233 LEU A O 1
ATOM 1823 N N . ALA A 1 234 ? 14.400 15.538 -13.949 1.00 93.06 234 ALA A N 1
ATOM 1824 C CA . ALA A 1 234 ? 14.754 16.884 -14.397 1.00 93.06 234 ALA A CA 1
ATOM 1825 C C . ALA A 1 234 ? 14.126 17.276 -15.752 1.00 93.06 234 ALA A C 1
ATOM 1827 O O . ALA A 1 234 ? 14.353 18.384 -16.230 1.00 93.06 234 ALA A O 1
ATOM 1828 N N . GLY A 1 235 ? 13.360 16.385 -16.395 1.00 88.56 235 GLY A N 1
ATOM 1829 C CA . GLY A 1 235 ? 12.742 16.632 -17.702 1.00 88.56 235 GLY A CA 1
ATOM 1830 C C . GLY A 1 235 ? 13.687 16.469 -18.898 1.00 88.56 235 GLY A C 1
ATOM 1831 O O . GLY A 1 235 ? 13.284 16.721 -20.032 1.00 88.56 235 GLY A O 1
ATOM 1832 N N . ARG A 1 236 ? 14.920 15.992 -18.685 1.00 88.25 236 ARG A N 1
ATOM 1833 C CA . ARG A 1 236 ? 15.894 15.677 -19.745 1.00 88.25 236 ARG A CA 1
ATOM 1834 C C . ARG A 1 236 ? 15.585 14.307 -20.352 1.00 88.25 236 ARG A C 1
ATOM 1836 O O . ARG A 1 236 ? 16.246 13.310 -20.075 1.00 88.25 236 ARG A O 1
ATOM 1843 N N . THR A 1 237 ? 14.515 14.243 -21.141 1.00 78.88 237 THR A N 1
ATOM 1844 C CA . THR A 1 237 ? 13.916 12.982 -21.617 1.00 78.88 237 THR A CA 1
ATOM 1845 C C . THR A 1 237 ? 14.414 12.513 -22.987 1.00 78.88 237 THR A C 1
ATOM 1847 O O . THR A 1 237 ? 14.032 11.430 -23.421 1.00 78.88 237 THR A O 1
ATOM 1850 N N . GLN A 1 238 ? 15.315 13.252 -23.645 1.00 75.12 238 GLN A N 1
ATOM 1851 C CA . GLN A 1 238 ? 15.818 12.934 -24.990 1.00 75.12 238 GLN A CA 1
ATOM 1852 C C . GLN A 1 238 ? 16.449 11.534 -25.067 1.00 75.12 238 GLN A C 1
ATOM 1854 O O . GLN A 1 238 ? 16.269 10.815 -26.043 1.00 75.12 238 GLN A O 1
ATOM 1859 N N . LYS A 1 239 ? 17.147 11.095 -24.013 1.00 70.81 239 LYS A N 1
ATOM 1860 C CA . LYS A 1 239 ? 17.742 9.746 -23.951 1.00 70.81 239 LYS A CA 1
ATOM 1861 C C . LYS A 1 239 ? 16.745 8.640 -23.577 1.00 70.81 239 LYS A C 1
ATOM 1863 O O . LYS A 1 239 ? 17.116 7.475 -23.574 1.00 70.81 239 LYS A O 1
ATOM 1868 N N . LEU A 1 240 ? 15.496 8.984 -23.250 1.00 77.44 240 LEU A N 1
ATOM 1869 C CA . LEU A 1 240 ? 14.443 8.035 -22.866 1.00 77.44 240 LEU A CA 1
ATOM 1870 C C . LEU A 1 240 ? 13.527 7.660 -24.039 1.00 77.44 240 LEU A C 1
ATOM 1872 O O . LEU A 1 240 ? 12.580 6.892 -23.852 1.00 77.44 240 LEU A O 1
ATOM 1876 N N . HIS A 1 241 ? 13.778 8.191 -25.241 1.00 74.38 241 HIS A N 1
ATOM 1877 C CA . HIS A 1 241 ? 13.055 7.780 -26.441 1.00 74.38 241 HIS A CA 1
ATOM 1878 C C . HIS A 1 241 ? 13.168 6.259 -26.635 1.00 74.38 241 HIS A C 1
ATOM 1880 O O . HIS A 1 241 ? 14.254 5.690 -26.595 1.00 74.38 241 HIS A O 1
ATOM 1886 N N . GLY A 1 242 ? 12.022 5.593 -26.800 1.00 76.50 242 GLY A N 1
ATOM 1887 C CA . GLY A 1 242 ? 11.937 4.134 -26.937 1.00 76.50 242 GLY A CA 1
ATOM 1888 C C . GLY A 1 242 ? 11.809 3.355 -25.621 1.00 76.50 242 GLY A C 1
ATOM 1889 O O . GLY A 1 242 ? 11.473 2.170 -25.656 1.00 76.50 242 GLY A O 1
ATOM 1890 N N . VAL A 1 243 ? 11.984 3.992 -24.454 1.00 87.06 243 VAL A N 1
ATOM 1891 C CA . VAL A 1 243 ? 11.756 3.334 -23.157 1.00 87.06 243 VAL A CA 1
ATOM 1892 C C . VAL A 1 243 ? 10.254 3.164 -22.931 1.00 87.06 243 VAL A C 1
ATOM 1894 O O . VAL A 1 243 ? 9.534 4.098 -22.571 1.00 87.06 243 VAL A O 1
ATOM 1897 N N . SER A 1 244 ? 9.773 1.944 -23.146 1.00 90.00 244 SER A N 1
ATOM 1898 C CA . SER A 1 244 ? 8.364 1.597 -22.962 1.00 90.00 244 SER A CA 1
ATOM 1899 C C . SER A 1 244 ? 8.030 1.364 -21.492 1.00 90.00 244 SER A C 1
ATOM 1901 O O . SER A 1 244 ? 8.828 0.829 -20.726 1.00 90.00 244 SER A O 1
ATOM 1903 N N . THR A 1 245 ? 6.815 1.741 -21.089 1.00 94.38 245 THR A N 1
ATOM 1904 C CA . THR A 1 245 ? 6.327 1.473 -19.729 1.00 94.38 245 THR A CA 1
ATOM 1905 C C . THR A 1 245 ? 6.295 -0.033 -19.487 1.00 94.38 245 THR A C 1
ATOM 1907 O O . THR A 1 245 ? 5.736 -0.774 -20.296 1.00 94.38 245 THR A O 1
ATOM 1910 N N . LEU A 1 246 ? 6.835 -0.484 -18.354 1.00 96.69 246 LEU A N 1
ATOM 1911 C CA . LEU A 1 246 ? 6.818 -1.903 -18.012 1.00 96.69 246 LEU A CA 1
ATOM 1912 C C . LEU A 1 246 ? 5.383 -2.472 -17.961 1.00 96.69 246 LEU A C 1
ATOM 1914 O O . LEU A 1 246 ? 4.457 -1.745 -17.589 1.00 96.69 246 LEU A O 1
ATOM 1918 N N . PRO A 1 247 ? 5.151 -3.751 -18.307 1.00 96.38 247 PRO A N 1
ATOM 1919 C CA . PRO A 1 247 ? 3.828 -4.378 -18.226 1.00 96.38 247 PRO A CA 1
ATOM 1920 C C . PRO A 1 247 ? 3.211 -4.334 -16.818 1.00 96.38 247 PRO A C 1
ATOM 1922 O O . PRO A 1 247 ? 3.911 -4.417 -15.818 1.00 96.38 247 PRO A O 1
ATOM 1925 N N . ALA A 1 248 ? 1.883 -4.239 -16.715 1.00 96.44 248 ALA A N 1
ATOM 1926 C CA . ALA A 1 248 ? 1.208 -4.166 -15.413 1.00 96.44 248 ALA A CA 1
ATOM 1927 C C . ALA A 1 248 ? 1.288 -5.474 -14.606 1.00 96.44 248 ALA A C 1
ATOM 1929 O O . ALA A 1 248 ? 1.335 -5.423 -13.383 1.00 96.44 248 ALA A O 1
ATOM 1930 N N . LYS A 1 249 ? 1.390 -6.620 -15.290 1.00 95.00 249 LYS A N 1
ATOM 1931 C CA . LYS A 1 249 ? 1.424 -7.964 -14.692 1.00 95.00 249 LYS A CA 1
ATOM 1932 C C . LYS A 1 249 ? 2.564 -8.214 -13.701 1.00 95.00 249 LYS A C 1
ATOM 1934 O O . LYS A 1 249 ? 2.486 -9.121 -12.893 1.00 95.00 249 LYS A O 1
ATOM 1939 N N . GLY A 1 250 ? 3.650 -7.441 -13.773 1.00 96.94 250 GLY A N 1
ATOM 1940 C CA . GLY A 1 250 ? 4.728 -7.531 -12.784 1.00 96.94 250 GLY A CA 1
ATOM 1941 C C . GLY A 1 250 ? 4.428 -6.756 -11.501 1.00 96.94 250 GLY A C 1
ATOM 1942 O O . GLY A 1 250 ? 5.114 -6.949 -10.505 1.00 96.94 250 GLY A O 1
ATOM 1943 N N . LEU A 1 251 ? 3.443 -5.852 -11.513 1.00 97.94 251 LEU A N 1
ATOM 1944 C CA . LEU A 1 251 ? 3.152 -4.928 -10.423 1.00 97.94 251 LEU A CA 1
ATOM 1945 C C . LEU A 1 251 ? 2.101 -5.510 -9.476 1.00 97.94 251 LEU A C 1
ATOM 1947 O O . LEU A 1 251 ? 0.988 -5.834 -9.887 1.00 97.94 251 LEU A O 1
ATOM 1951 N N . CYS A 1 252 ? 2.424 -5.542 -8.187 1.00 97.50 252 CYS A N 1
ATOM 1952 C CA . CYS A 1 252 ? 1.522 -5.962 -7.127 1.00 97.50 252 CYS A CA 1
ATOM 1953 C C . CYS A 1 252 ? 1.481 -4.925 -5.998 1.00 97.50 252 CYS A C 1
ATOM 1955 O O . CYS A 1 252 ? 2.516 -4.557 -5.435 1.00 97.50 252 CYS A O 1
ATOM 1957 N N . LEU A 1 253 ? 0.280 -4.460 -5.649 1.00 96.69 253 LEU A N 1
ATOM 1958 C CA . LEU A 1 253 ? 0.033 -3.666 -4.446 1.00 96.69 253 LEU A CA 1
ATOM 1959 C C . LEU A 1 253 ? 0.100 -4.576 -3.212 1.00 96.69 253 LEU A C 1
ATOM 1961 O O . LEU A 1 253 ? -0.686 -5.514 -3.070 1.00 96.69 253 LEU A O 1
ATOM 1965 N N . ARG A 1 254 ? 1.013 -4.265 -2.293 1.00 90.75 254 ARG A N 1
ATOM 1966 C CA . ARG A 1 254 ? 1.296 -5.056 -1.087 1.00 90.75 254 ARG A CA 1
ATOM 1967 C C . ARG A 1 254 ? 1.005 -4.314 0.212 1.00 90.75 254 ARG A C 1
ATOM 1969 O O . ARG A 1 254 ? 1.471 -4.759 1.255 1.00 90.75 254 ARG A O 1
ATOM 1976 N N . THR A 1 255 ? 0.293 -3.185 0.161 1.00 70.38 255 THR A N 1
ATOM 1977 C CA . THR A 1 255 ? -0.013 -2.394 1.360 1.00 70.38 255 THR A CA 1
ATOM 1978 C C . THR A 1 255 ? -0.611 -3.289 2.436 1.00 70.38 255 THR A C 1
ATOM 1980 O O . THR A 1 255 ? -1.711 -3.813 2.296 1.00 70.38 255 THR A O 1
ATOM 1983 N N . TYR A 1 256 ? 0.142 -3.479 3.506 1.00 61.78 256 TYR A N 1
ATOM 1984 C CA . TYR A 1 256 ? -0.273 -4.307 4.614 1.00 61.78 256 TYR A CA 1
ATOM 1985 C C . TYR A 1 256 ? -0.938 -3.412 5.655 1.00 61.78 256 TYR A C 1
ATOM 1987 O O . TYR A 1 256 ? -0.320 -2.482 6.173 1.00 61.78 256 TYR A O 1
ATOM 1995 N N . PHE A 1 257 ? -2.211 -3.680 5.929 1.00 58.56 257 PHE A N 1
ATOM 1996 C CA . PHE A 1 257 ? -2.873 -3.179 7.122 1.00 58.56 257 PHE A CA 1
ATOM 1997 C C . PHE A 1 257 ? -2.727 -4.255 8.183 1.00 58.56 257 PHE A C 1
ATOM 1999 O O . PHE A 1 257 ? -3.124 -5.401 7.968 1.00 58.56 257 PHE A O 1
ATOM 2006 N N . ALA A 1 258 ? -2.124 -3.877 9.301 1.00 56.88 258 ALA A N 1
ATOM 2007 C CA . ALA A 1 258 ? -2.000 -4.737 10.456 1.00 56.88 258 ALA A CA 1
ATOM 2008 C C . ALA A 1 258 ? -3.347 -5.343 10.827 1.00 56.88 258 ALA A C 1
ATOM 2010 O O . ALA A 1 258 ? -4.306 -4.608 11.060 1.00 56.88 258 ALA A O 1
ATOM 2011 N N . LYS A 1 259 ? -3.418 -6.673 10.896 1.00 55.38 259 LYS A N 1
ATOM 2012 C CA . LYS A 1 259 ? -4.551 -7.352 11.526 1.00 55.38 259 LYS A CA 1
ATOM 2013 C C . LYS A 1 259 ? -4.379 -7.299 13.042 1.00 55.38 259 LYS A C 1
ATOM 2015 O O . LYS A 1 259 ? -3.264 -7.192 13.555 1.00 55.38 259 LYS A O 1
ATOM 2020 N N . ALA A 1 260 ? -5.487 -7.372 13.775 1.00 53.78 260 ALA A N 1
ATOM 2021 C CA . ALA A 1 260 ? -5.425 -7.537 15.222 1.00 53.78 260 ALA A CA 1
ATOM 2022 C C . ALA A 1 260 ? -4.712 -8.864 15.547 1.00 53.78 260 ALA A C 1
ATOM 2024 O O . ALA A 1 260 ? -5.188 -9.918 15.139 1.00 53.78 260 ALA A O 1
ATOM 2025 N N . GLY A 1 261 ? -3.574 -8.794 16.242 1.00 58.81 261 GLY A N 1
ATOM 2026 C CA . GLY A 1 261 ? -2.735 -9.952 16.584 1.00 58.81 261 GLY A CA 1
ATOM 2027 C C . GLY A 1 261 ? -1.466 -10.115 15.737 1.00 58.81 261 GLY A C 1
ATOM 2028 O O . GLY A 1 261 ? -0.516 -10.718 16.216 1.00 58.81 261 GLY A O 1
ATOM 2029 N N . ASP A 1 262 ? -1.398 -9.518 14.543 1.00 57.78 262 ASP A N 1
ATOM 2030 C CA . ASP A 1 262 ? -0.209 -9.608 13.675 1.00 57.78 262 ASP A CA 1
ATOM 2031 C C . ASP A 1 262 ? 0.845 -8.523 13.979 1.00 57.78 262 ASP A C 1
ATOM 2033 O O . ASP A 1 262 ? 1.948 -8.535 13.428 1.00 57.78 262 ASP A O 1
ATOM 2037 N N . VAL A 1 263 ? 0.503 -7.534 14.810 1.00 66.12 263 VAL A N 1
ATOM 2038 C CA . VAL A 1 263 ? 1.446 -6.487 15.220 1.00 66.12 263 VAL A CA 1
ATOM 2039 C C . VAL A 1 263 ? 2.274 -7.025 16.378 1.00 66.12 263 VAL A C 1
ATOM 2041 O O . VAL A 1 263 ? 1.694 -7.276 17.436 1.00 66.12 263 VAL A O 1
ATOM 2044 N N . PRO A 1 264 ? 3.601 -7.164 16.231 1.00 66.69 264 PRO A N 1
ATOM 2045 C CA . PRO A 1 264 ? 4.441 -7.545 17.351 1.00 66.69 264 PRO A CA 1
ATOM 2046 C C . PRO A 1 264 ? 4.356 -6.485 18.452 1.00 66.69 264 PRO A C 1
ATOM 2048 O O . PRO A 1 264 ? 4.432 -5.277 18.193 1.00 66.69 264 PRO A O 1
ATOM 2051 N N . ASP A 1 265 ? 4.203 -6.947 19.690 1.00 75.19 265 ASP A N 1
ATOM 2052 C CA . ASP A 1 265 ? 4.199 -6.081 20.860 1.00 75.19 265 ASP A CA 1
ATOM 2053 C C . ASP A 1 265 ? 5.599 -5.505 21.066 1.00 75.19 265 ASP A C 1
ATOM 2055 O O . ASP A 1 265 ? 6.503 -6.152 21.584 1.00 75.19 265 ASP A O 1
ATOM 2059 N N . SER A 1 266 ? 5.773 -4.258 20.641 1.00 82.88 266 SER A N 1
ATOM 2060 C CA . SER A 1 266 ? 6.981 -3.480 20.892 1.00 82.88 266 SER A CA 1
ATOM 2061 C C . SER A 1 266 ? 6.794 -2.606 22.124 1.00 82.88 266 SER A C 1
ATOM 2063 O O . SER A 1 266 ? 5.680 -2.171 22.437 1.00 82.88 266 SER A O 1
ATOM 2065 N N . TRP A 1 267 ? 7.891 -2.336 22.822 1.00 90.12 267 TRP A N 1
ATOM 2066 C CA . TRP A 1 267 ? 7.932 -1.475 23.998 1.00 90.12 267 TRP A CA 1
ATOM 2067 C C . TRP A 1 267 ? 8.851 -0.288 23.733 1.00 90.12 267 TRP A C 1
ATOM 2069 O O . TRP A 1 267 ? 9.849 -0.400 23.026 1.00 90.12 267 TRP A O 1
ATOM 2079 N N . ARG A 1 268 ? 8.502 0.877 24.275 1.00 89.62 268 ARG A N 1
ATOM 2080 C CA . ARG A 1 268 ? 9.317 2.089 24.184 1.00 89.62 268 ARG A CA 1
ATOM 2081 C C . ARG A 1 268 ? 9.354 2.793 25.528 1.00 89.62 268 ARG A C 1
ATOM 2083 O O . ARG A 1 268 ? 8.303 3.030 26.121 1.00 89.62 268 ARG A O 1
ATOM 2090 N N . VAL A 1 269 ? 10.547 3.191 25.951 1.00 93.19 269 VAL A N 1
ATOM 2091 C CA . VAL A 1 269 ? 10.747 4.033 27.134 1.00 93.19 269 VAL A CA 1
ATOM 2092 C C . VAL A 1 269 ? 10.922 5.485 26.699 1.00 93.19 269 VAL A C 1
ATOM 2094 O O . VAL A 1 269 ? 11.602 5.771 25.715 1.00 93.19 269 VAL A O 1
ATOM 2097 N N . ILE A 1 270 ? 10.265 6.406 27.401 1.00 92.44 270 ILE A N 1
ATOM 2098 C CA . ILE A 1 270 ? 10.371 7.849 27.183 1.00 92.44 270 ILE A CA 1
ATOM 2099 C C . ILE A 1 270 ? 10.674 8.516 28.523 1.00 92.44 270 ILE A C 1
ATOM 2101 O O . 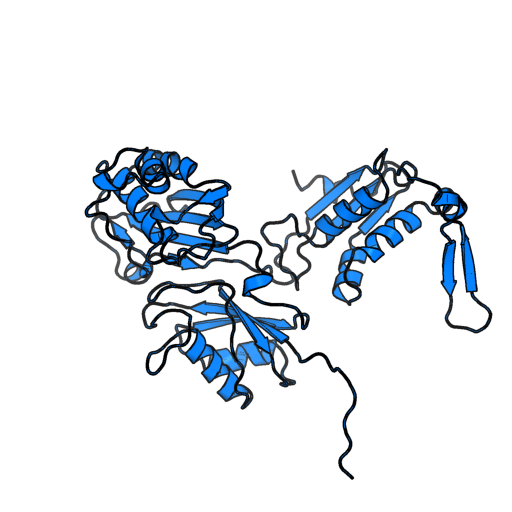ILE A 1 270 ? 9.877 8.429 29.457 1.00 92.44 270 ILE A O 1
ATOM 2105 N N . ASP A 1 271 ? 11.802 9.217 28.595 1.00 94.19 271 ASP A N 1
ATOM 2106 C CA . ASP A 1 271 ? 12.161 10.050 29.742 1.00 94.19 271 ASP A CA 1
ATOM 2107 C C . ASP A 1 271 ? 11.419 11.393 29.681 1.00 94.19 271 ASP A C 1
ATOM 2109 O O . ASP A 1 271 ? 11.485 12.112 28.681 1.00 94.19 271 ASP A O 1
ATOM 2113 N N . ALA A 1 272 ? 10.675 11.722 30.737 1.00 94.12 272 ALA A N 1
ATOM 2114 C CA . ALA A 1 272 ? 9.916 12.963 30.833 1.00 94.12 272 ALA A CA 1
ATOM 2115 C C . ALA A 1 272 ? 10.745 14.169 31.315 1.00 94.12 272 ALA A C 1
ATOM 2117 O O . ALA A 1 272 ? 10.251 15.302 31.243 1.00 94.12 272 ALA A O 1
ATOM 2118 N N . THR A 1 273 ? 11.987 13.960 31.764 1.00 94.50 273 THR A N 1
ATOM 2119 C CA . THR A 1 273 ? 12.844 14.994 32.364 1.00 94.50 273 THR A CA 1
ATOM 2120 C C . THR A 1 273 ? 12.989 16.221 31.459 1.00 94.50 273 THR A C 1
ATOM 2122 O O . THR A 1 273 ? 13.469 16.147 30.329 1.00 94.50 273 THR A O 1
ATOM 2125 N N . GLY A 1 274 ? 12.541 17.386 31.939 1.00 90.75 274 GLY A N 1
ATOM 2126 C CA . GLY A 1 274 ? 12.679 18.666 31.229 1.00 90.75 274 GLY A CA 1
ATOM 2127 C C . GLY A 1 274 ? 11.771 18.845 29.999 1.00 90.75 274 GLY A C 1
ATOM 2128 O O . GLY A 1 274 ? 11.677 19.952 29.449 1.00 90.75 274 GLY A O 1
ATOM 2129 N N . ILE A 1 275 ? 11.032 17.812 29.580 1.00 93.62 275 ILE A N 1
ATOM 2130 C CA . ILE A 1 275 ? 10.101 17.885 28.450 1.00 93.62 275 ILE A CA 1
ATOM 2131 C C . ILE A 1 275 ? 8.816 18.583 28.895 1.00 93.62 275 ILE A C 1
ATOM 2133 O O . ILE A 1 275 ? 8.257 18.306 29.950 1.00 93.62 275 ILE A O 1
ATOM 2137 N N . SER A 1 276 ? 8.291 19.497 28.072 1.00 94.62 276 SER A N 1
ATOM 2138 C CA . SER A 1 276 ? 6.995 20.119 28.366 1.00 94.62 276 SER A CA 1
ATOM 2139 C C . SER A 1 276 ? 5.855 19.095 28.302 1.00 94.62 276 SER A C 1
ATOM 2141 O O . SER A 1 276 ? 5.754 18.395 27.291 1.00 94.62 276 SER A O 1
ATOM 2143 N N . LEU A 1 277 ? 4.933 19.097 29.272 1.00 93.44 277 LEU A N 1
ATOM 2144 C CA . LEU A 1 277 ? 3.819 18.134 29.363 1.00 93.44 277 LEU A CA 1
ATOM 2145 C C . LEU A 1 277 ? 3.048 17.935 28.047 1.00 93.44 277 LEU A C 1
ATOM 2147 O O . LEU A 1 277 ? 2.738 16.811 27.672 1.00 93.44 277 LEU A O 1
ATOM 2151 N N . GLY A 1 278 ? 2.753 19.015 27.316 1.00 91.50 278 GLY A N 1
ATOM 2152 C CA . GLY A 1 278 ? 2.036 18.919 26.038 1.00 91.50 278 GLY A CA 1
ATOM 2153 C C . GLY A 1 278 ? 2.836 18.206 24.940 1.00 91.50 278 GLY A C 1
ATOM 2154 O O . GLY A 1 278 ? 2.272 17.432 24.169 1.00 91.50 278 GLY A O 1
ATOM 2155 N N . ARG A 1 279 ? 4.156 18.430 24.888 1.00 91.50 279 ARG A N 1
ATOM 2156 C CA . ARG A 1 279 ? 5.059 17.761 23.937 1.00 91.50 279 ARG A CA 1
ATOM 2157 C C . ARG A 1 279 ? 5.211 16.283 24.285 1.00 91.50 279 ARG A C 1
ATOM 2159 O O . ARG A 1 279 ? 5.069 15.457 23.389 1.00 91.50 279 ARG A O 1
ATOM 2166 N N . LEU A 1 280 ? 5.410 15.976 25.569 1.00 95.12 280 LEU A N 1
ATOM 2167 C CA . LEU A 1 280 ? 5.454 14.604 26.073 1.00 95.12 280 LEU A CA 1
ATOM 2168 C C . LEU A 1 280 ? 4.157 13.865 25.722 1.00 95.12 280 LEU A C 1
ATOM 2170 O O . LEU A 1 280 ? 4.195 12.816 25.088 1.00 95.12 280 LEU A O 1
ATOM 2174 N N . ALA A 1 281 ? 3.001 14.459 26.035 1.00 94.38 281 ALA A N 1
ATOM 2175 C CA . ALA A 1 281 ? 1.701 13.857 25.755 1.00 94.38 281 ALA A CA 1
ATOM 2176 C C . ALA A 1 281 ? 1.486 13.583 24.259 1.00 94.38 281 ALA A C 1
ATOM 2178 O O . ALA A 1 281 ? 0.983 12.520 23.901 1.00 94.38 281 ALA A O 1
ATOM 2179 N N . ARG A 1 282 ? 1.902 14.504 23.376 1.00 91.81 282 ARG A N 1
ATOM 2180 C CA . ARG A 1 282 ? 1.844 14.302 21.920 1.00 91.81 282 ARG A CA 1
ATOM 2181 C C . ARG A 1 282 ? 2.738 13.145 21.475 1.00 91.81 282 ARG A C 1
ATOM 2183 O O . ARG A 1 282 ? 2.284 12.307 20.703 1.00 91.81 282 ARG A O 1
ATOM 2190 N N . GLN A 1 283 ? 3.987 13.107 21.932 1.00 91.56 283 GLN A N 1
ATOM 2191 C CA . GLN A 1 283 ? 4.945 12.062 21.565 1.00 91.56 283 GLN A CA 1
ATOM 2192 C C . GLN A 1 283 ? 4.454 10.679 22.010 1.00 91.56 283 GLN A C 1
ATOM 2194 O O . GLN A 1 283 ? 4.425 9.749 21.207 1.00 91.56 283 GLN A O 1
ATOM 2199 N N . VAL A 1 284 ? 3.984 10.574 23.255 1.00 94.88 284 VAL A N 1
ATOM 2200 C CA . VAL A 1 284 ? 3.391 9.350 23.804 1.00 94.88 284 VAL A CA 1
ATOM 2201 C C . VAL A 1 284 ? 2.142 8.948 23.015 1.00 94.88 284 VAL A C 1
ATOM 2203 O O . VAL A 1 284 ? 2.006 7.791 22.635 1.00 94.88 284 VAL A O 1
ATOM 2206 N N . ALA A 1 285 ? 1.241 9.885 22.706 1.00 91.62 285 ALA A N 1
ATOM 2207 C CA . ALA A 1 285 ? 0.025 9.584 21.950 1.00 91.62 285 ALA A CA 1
ATOM 2208 C C . ALA A 1 285 ? 0.316 9.089 20.524 1.00 91.62 285 ALA A C 1
ATOM 2210 O O . ALA A 1 285 ? -0.357 8.175 20.054 1.00 91.62 285 ALA A O 1
ATOM 2211 N N . VAL A 1 286 ? 1.319 9.659 19.846 1.00 85.00 286 VAL A N 1
ATOM 2212 C CA . VAL A 1 286 ? 1.770 9.193 18.523 1.00 85.00 286 VAL A CA 1
ATOM 2213 C C . VAL A 1 286 ? 2.281 7.755 18.604 1.00 85.00 286 VAL A C 1
ATOM 2215 O O . VAL A 1 286 ? 1.855 6.937 17.791 1.00 85.00 286 VAL A O 1
ATOM 2218 N N . ALA A 1 287 ? 3.106 7.444 19.608 1.00 88.50 287 ALA A N 1
ATOM 2219 C CA . ALA A 1 287 ? 3.656 6.106 19.822 1.00 88.50 287 ALA A CA 1
ATOM 2220 C C . ALA A 1 287 ? 2.571 5.069 20.175 1.00 88.50 287 ALA A C 1
ATOM 2222 O O . ALA A 1 287 ? 2.524 3.999 19.574 1.00 88.50 287 ALA A O 1
ATOM 2223 N N . LEU A 1 288 ? 1.630 5.410 21.066 1.00 90.00 288 LEU A N 1
ATOM 2224 C CA . LEU A 1 288 ? 0.495 4.545 21.434 1.00 90.00 288 LEU A CA 1
ATOM 2225 C C . LEU A 1 288 ? -0.479 4.303 20.272 1.00 90.00 288 LEU A C 1
ATOM 2227 O O . LEU A 1 288 ? -1.100 3.245 20.192 1.00 90.00 288 LEU A O 1
ATOM 2231 N N . GLN A 1 289 ? -0.639 5.283 19.379 1.00 84.50 289 GLN A N 1
ATOM 2232 C CA . GLN A 1 289 ? -1.415 5.116 18.147 1.00 84.50 289 GLN A CA 1
ATOM 2233 C C . GLN A 1 289 ? -0.616 4.355 17.079 1.00 84.50 289 GLN A C 1
ATOM 2235 O O . GLN A 1 289 ? -1.212 3.786 16.173 1.00 84.50 289 GLN A O 1
ATOM 2240 N N . GLY A 1 290 ? 0.717 4.335 17.175 1.00 83.56 290 GLY A N 1
ATOM 2241 C CA . GLY A 1 290 ? 1.617 3.762 16.176 1.00 83.56 290 GLY A CA 1
ATOM 2242 C C . GLY A 1 290 ? 1.701 4.590 14.901 1.00 83.56 290 GLY A C 1
ATOM 2243 O O . GLY A 1 290 ? 2.057 4.051 13.864 1.00 83.56 290 GLY A O 1
ATOM 2244 N N . LYS A 1 291 ? 1.350 5.883 14.945 1.00 76.69 291 LYS A N 1
ATOM 2245 C CA . LYS A 1 291 ? 1.360 6.784 13.772 1.00 76.69 291 LYS A CA 1
ATOM 2246 C C . LYS A 1 291 ? 2.757 7.015 13.196 1.00 76.69 291 LYS A C 1
ATOM 2248 O O . LYS A 1 291 ? 2.885 7.468 12.064 1.00 76.69 291 LYS A O 1
ATOM 2253 N N . ASP A 1 292 ? 3.779 6.750 13.994 1.00 75.50 292 ASP A N 1
ATOM 2254 C CA . ASP A 1 292 ? 5.186 6.752 13.612 1.00 75.50 292 ASP A CA 1
ATOM 2255 C C . ASP A 1 292 ? 5.638 5.427 12.975 1.00 75.50 292 ASP A C 1
ATOM 2257 O O . ASP A 1 292 ? 6.721 5.377 12.399 1.00 75.50 292 ASP A O 1
ATOM 2261 N N . GLN A 1 293 ? 4.824 4.368 13.043 1.00 65.12 293 GLN A N 1
ATOM 2262 C CA . GLN A 1 293 ? 5.153 3.055 12.495 1.00 65.12 293 GLN A CA 1
ATOM 2263 C C . GLN A 1 293 ? 4.652 2.894 11.051 1.00 65.12 293 GLN A C 1
ATOM 2265 O O . GLN A 1 293 ? 3.521 3.277 10.739 1.00 65.12 293 GLN A O 1
ATOM 2270 N N . PRO A 1 294 ? 5.430 2.239 10.163 1.00 57.69 294 PRO A N 1
ATOM 2271 C CA . PRO A 1 294 ? 5.000 1.925 8.797 1.00 57.69 294 PRO A CA 1
ATOM 2272 C C . PRO A 1 294 ? 3.702 1.117 8.709 1.00 57.69 294 PRO A C 1
ATOM 2274 O O . PRO A 1 294 ? 2.990 1.216 7.716 1.00 57.69 294 PRO A O 1
ATOM 2277 N N . MET A 1 295 ? 3.412 0.334 9.749 1.00 64.12 295 MET A N 1
ATOM 2278 C CA . MET A 1 295 ? 2.263 -0.570 9.831 1.00 64.12 295 MET A CA 1
ATOM 2279 C C . MET A 1 295 ? 0.985 0.123 10.321 1.00 64.12 295 MET A C 1
ATOM 2281 O O . MET A 1 295 ? -0.034 -0.549 10.486 1.00 64.12 295 MET A O 1
ATOM 2285 N N . TYR A 1 296 ? 1.028 1.440 10.578 1.00 71.38 296 TYR A N 1
ATOM 2286 C CA . TYR A 1 296 ? -0.081 2.194 11.161 1.00 71.38 296 TYR A CA 1
ATOM 2287 C C . TYR A 1 296 ? -1.403 1.926 10.448 1.00 71.38 296 TYR A C 1
ATOM 2289 O O . TYR A 1 296 ? -1.595 2.263 9.279 1.00 71.38 296 TYR A O 1
ATOM 2297 N N . THR A 1 297 ? -2.342 1.368 11.199 1.00 68.50 297 THR A N 1
ATOM 2298 C CA . THR A 1 297 ? -3.685 1.066 10.729 1.00 68.50 297 THR A CA 1
ATOM 2299 C C . THR A 1 297 ? -4.667 1.754 11.666 1.00 68.50 297 THR A C 1
ATOM 2301 O O . THR A 1 297 ? -4.756 1.355 12.818 1.00 68.50 297 THR A O 1
ATOM 2304 N N . PRO A 1 298 ? -5.437 2.768 11.223 1.00 62.22 298 PRO A N 1
ATOM 2305 C CA . PRO A 1 298 ? -6.265 3.581 12.121 1.00 62.22 298 PRO A CA 1
ATOM 2306 C C . PRO A 1 298 ? -7.247 2.798 13.003 1.00 62.22 298 PRO A C 1
ATOM 2308 O O . PRO A 1 298 ? -7.623 3.277 14.066 1.00 62.22 298 PRO A O 1
ATOM 2311 N N . HIS A 1 299 ? -7.677 1.623 12.541 1.00 65.69 299 HIS A N 1
ATOM 2312 C CA . HIS A 1 299 ? -8.664 0.768 13.195 1.00 65.69 299 HIS A CA 1
ATOM 2313 C C . HIS A 1 299 ? -8.053 -0.457 13.892 1.00 65.69 299 HIS A C 1
ATOM 2315 O O . HIS A 1 299 ? -8.795 -1.278 14.425 1.00 65.69 299 HIS A O 1
ATOM 2321 N N . VAL A 1 300 ? -6.727 -0.591 13.916 1.00 69.94 300 VAL A N 1
ATOM 2322 C CA . VAL A 1 300 ? -6.017 -1.647 14.645 1.00 69.94 300 VAL A CA 1
ATOM 2323 C C . VAL A 1 300 ? -4.988 -0.993 15.551 1.00 69.94 300 VAL A C 1
ATOM 2325 O O . VAL A 1 300 ? -4.434 0.060 15.255 1.00 69.94 300 VAL A O 1
ATOM 2328 N N . ILE A 1 301 ? -4.758 -1.584 16.716 1.00 76.38 301 ILE A N 1
ATOM 2329 C CA . ILE A 1 301 ? -3.817 -1.028 17.682 1.00 76.38 301 ILE A CA 1
ATOM 2330 C C . ILE A 1 301 ? -2.417 -1.448 17.256 1.00 76.38 301 ILE A C 1
ATOM 2332 O O . ILE A 1 301 ? -1.919 -2.499 17.639 1.00 76.38 301 ILE A O 1
ATOM 2336 N N . THR A 1 302 ? -1.816 -0.614 16.415 1.00 77.94 302 THR A N 1
ATOM 2337 C CA . THR A 1 302 ? -0.480 -0.827 15.849 1.00 77.94 302 THR A CA 1
ATOM 2338 C C . THR A 1 302 ? 0.626 -0.165 16.658 1.00 77.94 302 THR A C 1
ATOM 2340 O O . THR A 1 302 ? 1.801 -0.339 16.355 1.00 77.94 302 THR A O 1
ATOM 2343 N N . GLY A 1 303 ? 0.253 0.655 17.640 1.00 80.00 303 GLY A N 1
ATOM 2344 C CA . GLY A 1 303 ? 1.195 1.347 18.505 1.00 80.00 303 GLY A CA 1
ATOM 2345 C C . GLY A 1 303 ? 1.793 0.453 19.577 1.00 80.00 303 GLY A C 1
ATOM 2346 O O . GLY A 1 303 ? 1.202 -0.551 19.986 1.00 80.00 303 GLY A O 1
ATOM 2347 N N . CYS A 1 304 ? 2.968 0.856 20.040 1.00 86.06 304 CYS A N 1
ATOM 2348 C CA . CYS A 1 304 ? 3.735 0.141 21.044 1.00 86.06 304 CYS A CA 1
ATOM 2349 C C . CYS A 1 304 ? 3.183 0.357 22.460 1.00 86.06 304 CYS A C 1
ATOM 2351 O O . CYS A 1 304 ? 2.396 1.271 22.731 1.00 86.06 304 CYS A O 1
ATOM 2353 N N . HIS A 1 305 ? 3.626 -0.488 23.384 1.00 91.62 305 HIS A N 1
ATOM 2354 C CA . HIS A 1 305 ? 3.573 -0.189 24.806 1.00 91.62 305 HIS A CA 1
ATOM 2355 C C . HIS A 1 305 ? 4.542 0.950 25.110 1.00 91.62 305 HIS A C 1
ATOM 2357 O O . HIS A 1 305 ? 5.685 0.946 24.656 1.00 91.62 305 HIS A O 1
ATOM 2363 N N . VAL A 1 306 ? 4.081 1.943 25.868 1.00 94.25 306 VAL A N 1
ATOM 2364 C CA . VAL A 1 306 ? 4.901 3.106 26.211 1.00 94.25 306 VAL A CA 1
ATOM 2365 C C . VAL A 1 306 ? 5.072 3.157 27.715 1.00 94.25 306 VAL A C 1
ATOM 2367 O O . VAL A 1 306 ? 4.086 3.196 28.453 1.00 94.25 306 VAL A O 1
ATOM 2370 N N . VAL A 1 307 ? 6.326 3.181 28.150 1.00 95.94 307 VAL A N 1
ATOM 2371 C CA . VAL A 1 307 ? 6.725 3.418 29.531 1.00 95.94 307 VAL A CA 1
ATOM 2372 C C . VAL A 1 307 ? 7.269 4.836 29.624 1.00 95.94 307 VAL A C 1
ATOM 2374 O O . VAL A 1 307 ? 8.196 5.202 28.907 1.00 95.94 307 VAL A O 1
ATOM 2377 N N . VAL A 1 308 ? 6.675 5.652 30.485 1.00 96.12 308 VAL A N 1
ATOM 2378 C CA . VAL A 1 308 ? 7.172 6.991 30.801 1.00 96.12 308 VAL A CA 1
ATOM 2379 C C . VAL A 1 308 ? 7.852 6.941 32.161 1.00 96.12 308 VAL A C 1
ATOM 2381 O O . VAL A 1 308 ? 7.221 6.516 33.129 1.00 96.12 308 VAL A O 1
ATOM 2384 N N . ILE A 1 309 ? 9.104 7.384 32.221 1.00 95.81 309 ILE A N 1
ATOM 2385 C CA . ILE A 1 309 ? 9.892 7.508 33.455 1.00 95.81 309 ILE A CA 1
ATOM 2386 C C . ILE A 1 309 ? 10.130 8.978 33.798 1.00 95.81 309 ILE A C 1
ATOM 2388 O O . ILE A 1 309 ? 9.964 9.846 32.935 1.00 95.81 309 ILE A O 1
ATOM 2392 N N . ASN A 1 310 ? 10.526 9.255 35.043 1.00 95.06 310 ASN A N 1
ATOM 2393 C CA . ASN A 1 310 ? 10.766 10.608 35.559 1.00 95.06 310 ASN A CA 1
ATOM 2394 C C . ASN A 1 310 ? 9.553 11.535 35.377 1.00 95.06 310 ASN A C 1
ATOM 2396 O O . ASN A 1 310 ? 9.689 12.713 35.026 1.00 95.06 310 ASN A O 1
ATOM 2400 N N . ALA A 1 311 ? 8.337 10.997 35.530 1.00 93.56 311 ALA A N 1
ATOM 2401 C CA . ALA A 1 311 ? 7.120 11.769 35.311 1.00 93.56 311 ALA A CA 1
ATOM 2402 C C . ALA A 1 311 ? 7.017 12.974 36.259 1.00 93.56 311 ALA A C 1
ATOM 2404 O O . ALA A 1 311 ? 6.426 13.979 35.874 1.00 93.56 311 ALA A O 1
ATOM 2405 N N . ASP A 1 312 ? 7.617 12.894 37.448 1.00 92.31 312 ASP A N 1
ATOM 2406 C CA . ASP A 1 312 ? 7.737 13.980 38.429 1.00 92.31 312 ASP A CA 1
ATOM 2407 C C . ASP A 1 312 ? 8.536 15.192 37.902 1.00 92.31 312 ASP A C 1
ATOM 2409 O O . ASP A 1 312 ? 8.226 16.338 38.229 1.00 92.31 312 ASP A O 1
ATOM 2413 N N . LYS A 1 313 ? 9.502 14.959 37.007 1.00 93.38 313 LYS A N 1
ATOM 2414 C CA . LYS A 1 313 ? 10.389 15.968 36.401 1.00 93.38 313 LYS A CA 1
ATOM 2415 C C . LYS A 1 313 ? 9.850 16.560 35.093 1.00 93.38 313 LYS A C 1
ATOM 2417 O O . LYS A 1 313 ? 10.578 17.261 34.378 1.00 93.38 313 LYS A O 1
ATOM 2422 N N . VAL A 1 314 ? 8.585 16.304 34.744 1.00 93.00 314 VAL A N 1
ATOM 2423 C CA . VAL A 1 314 ? 7.970 16.885 33.542 1.00 93.00 314 VAL A CA 1
ATOM 2424 C C . VAL A 1 314 ? 7.785 18.397 33.698 1.00 93.00 314 VAL A C 1
ATOM 2426 O O . VAL A 1 314 ? 7.276 18.905 34.698 1.00 93.00 314 VAL A O 1
ATOM 2429 N N . ARG A 1 315 ? 8.148 19.162 32.667 1.00 92.88 315 ARG A N 1
ATOM 2430 C CA . ARG A 1 315 ? 8.062 20.623 32.715 1.00 92.88 315 ARG A CA 1
ATOM 2431 C C . ARG A 1 315 ? 6.633 21.102 32.461 1.00 92.88 315 ARG A C 1
ATOM 2433 O O . ARG A 1 315 ? 6.055 20.868 31.393 1.00 92.88 315 ARG A O 1
ATOM 2440 N N . ILE A 1 316 ? 6.075 21.867 33.396 1.00 90.75 316 ILE A N 1
ATOM 2441 C CA . ILE A 1 316 ? 4.784 22.541 33.217 1.00 90.75 316 ILE A CA 1
ATOM 2442 C C . ILE A 1 316 ? 5.017 23.997 32.816 1.00 90.75 316 ILE A C 1
ATOM 2444 O O . ILE A 1 316 ? 5.678 24.756 33.512 1.00 90.75 316 ILE A O 1
ATOM 2448 N N . THR A 1 317 ? 4.482 24.399 31.665 1.00 87.06 317 THR A N 1
ATOM 2449 C CA . THR A 1 317 ? 4.648 25.760 31.133 1.00 87.06 317 THR A CA 1
ATOM 2450 C C . THR A 1 317 ? 3.524 26.689 31.597 1.00 87.06 317 THR A C 1
ATOM 2452 O O . THR A 1 317 ? 2.349 26.309 31.523 1.00 87.06 317 THR A O 1
ATOM 2455 N N . GLY A 1 318 ? 3.862 27.934 31.936 1.00 86.62 318 GLY A N 1
ATOM 2456 C CA . GLY A 1 318 ? 2.901 28.987 32.285 1.00 86.62 318 GLY A CA 1
ATOM 2457 C C . GLY A 1 318 ? 2.249 28.789 33.658 1.00 86.62 318 GLY A C 1
ATOM 2458 O O . GLY A 1 318 ? 2.759 28.064 34.504 1.00 86.62 318 GLY A O 1
ATOM 2459 N N . ARG A 1 319 ? 1.081 29.406 33.877 1.00 85.94 319 ARG A N 1
ATOM 2460 C CA . ARG A 1 319 ? 0.352 29.385 35.165 1.00 85.94 319 ARG A CA 1
ATOM 2461 C C . ARG A 1 319 ? -0.535 28.142 35.369 1.00 85.94 319 ARG A C 1
ATOM 2463 O O . ARG A 1 319 ? -1.418 28.128 36.219 1.00 85.94 319 ARG A O 1
ATOM 2470 N N . LYS A 1 320 ? -0.315 27.071 34.598 1.00 86.69 320 LYS A N 1
ATOM 2471 C CA . LYS A 1 320 ? -1.185 25.877 34.599 1.00 86.69 320 LYS A CA 1
ATOM 2472 C C . LYS A 1 320 ? -1.208 25.143 35.940 1.00 86.69 320 LYS A C 1
ATOM 2474 O O . LYS A 1 320 ? -2.249 24.600 36.285 1.00 86.69 320 LYS A O 1
ATOM 2479 N N . LEU A 1 321 ? -0.104 25.162 36.690 1.00 85.44 321 LEU A N 1
ATOM 2480 C CA . LEU A 1 321 ? -0.021 24.533 38.015 1.00 85.44 321 LEU A CA 1
ATOM 2481 C C . LEU A 1 321 ? -1.060 25.093 38.995 1.00 85.44 321 LEU A C 1
ATOM 2483 O O . LEU A 1 321 ? -1.608 24.340 39.790 1.00 85.44 321 LEU A O 1
ATOM 2487 N N . THR A 1 322 ? -1.341 26.396 38.923 1.00 86.69 322 THR A N 1
ATOM 2488 C CA . THR A 1 322 ? -2.245 27.089 39.852 1.00 86.69 322 THR A CA 1
ATOM 2489 C C . THR A 1 322 ? -3.635 27.340 39.277 1.00 86.69 322 THR A C 1
ATOM 2491 O O . THR A 1 322 ? -4.562 27.589 40.033 1.00 86.69 322 THR A O 1
ATOM 2494 N N . GLN A 1 323 ? -3.798 27.289 37.952 1.00 89.00 323 GLN A N 1
ATOM 2495 C CA . GLN A 1 323 ? -5.077 27.588 37.295 1.00 89.00 323 GLN A CA 1
ATOM 2496 C C . GLN A 1 323 ? -5.850 26.346 36.851 1.00 89.00 323 GLN A C 1
ATOM 2498 O O . GLN A 1 323 ? -7.064 26.412 36.665 1.00 89.00 323 GLN A O 1
ATOM 2503 N N . LYS A 1 324 ? -5.173 25.218 36.611 1.00 88.50 324 LYS A N 1
ATOM 2504 C CA . LYS A 1 324 ? -5.842 24.026 36.094 1.00 88.50 324 LYS A CA 1
ATOM 2505 C C . LYS A 1 324 ? -6.396 23.190 37.242 1.00 88.50 324 LYS A C 1
ATOM 2507 O O . LYS A 1 324 ? -5.632 22.625 38.021 1.00 88.50 324 LYS A O 1
ATOM 2512 N N . MET A 1 325 ? -7.718 23.062 37.268 1.00 89.62 325 MET A N 1
ATOM 2513 C CA . MET A 1 325 ? -8.444 22.178 38.175 1.00 89.62 325 MET A CA 1
ATOM 2514 C C . MET A 1 325 ? -8.750 20.842 37.493 1.00 89.62 325 MET A C 1
ATOM 2516 O O . MET A 1 325 ? -9.175 20.799 36.335 1.00 89.62 325 MET A O 1
ATOM 2520 N N . TYR A 1 326 ? -8.555 19.747 38.218 1.00 87.75 326 TYR A N 1
ATOM 2521 C CA . TYR A 1 326 ? -9.025 18.419 37.849 1.00 87.75 326 TYR A CA 1
ATOM 2522 C C . TYR A 1 326 ? -10.239 18.053 38.684 1.00 87.75 326 TYR A C 1
ATOM 2524 O O . TYR A 1 326 ? -10.258 18.280 39.888 1.00 87.75 326 TYR A O 1
ATOM 2532 N N . TYR A 1 327 ? -11.226 17.430 38.049 1.00 88.88 327 TYR A N 1
ATOM 2533 C CA . TYR A 1 327 ? -12.466 17.025 38.697 1.00 88.88 327 TYR A CA 1
ATOM 2534 C C . TYR A 1 327 ? -12.631 15.508 38.640 1.00 88.88 327 TYR A C 1
ATOM 2536 O O . TYR A 1 327 ? -12.334 14.868 37.627 1.00 88.88 327 TYR A O 1
ATOM 2544 N N . ARG A 1 328 ? -13.137 14.928 39.727 1.00 84.12 328 ARG A N 1
ATOM 2545 C CA . ARG A 1 328 ? -13.544 13.526 39.823 1.00 84.12 328 ARG A CA 1
ATOM 2546 C C . ARG A 1 328 ? -14.946 13.475 40.410 1.00 84.12 328 ARG A C 1
ATOM 2548 O O . ARG A 1 328 ? -15.176 14.007 41.487 1.00 84.12 328 ARG A O 1
ATOM 2555 N N . HIS A 1 329 ? -15.852 12.797 39.720 1.00 83.06 329 HIS A N 1
ATOM 2556 C CA . HIS A 1 329 ? -17.222 12.591 40.173 1.00 83.06 329 HIS A CA 1
ATOM 2557 C C . HIS A 1 329 ? -17.524 11.093 40.213 1.00 83.06 329 HIS A C 1
ATOM 2559 O O . HIS A 1 329 ? -17.123 10.367 39.302 1.00 83.06 329 HIS A O 1
ATOM 2565 N N . SER A 1 330 ? -18.194 10.623 41.266 1.00 81.56 330 SER A N 1
ATOM 2566 C CA . SER A 1 330 ? -18.567 9.206 41.404 1.00 81.56 330 SER A CA 1
ATOM 2567 C C . SER A 1 330 ? -19.847 8.832 40.651 1.00 81.56 330 SER A C 1
ATOM 2569 O O . SER A 1 330 ? -20.084 7.655 40.420 1.00 81.56 330 SER A O 1
ATOM 2571 N N . GLY A 1 331 ? -20.659 9.819 40.263 1.00 77.88 331 GLY A N 1
ATOM 2572 C CA . GLY A 1 331 ? -21.984 9.627 39.657 1.00 77.88 331 GLY A CA 1
ATOM 2573 C C . GLY A 1 331 ? -23.134 9.902 40.629 1.00 77.88 331 GLY A C 1
ATOM 2574 O O . GLY A 1 331 ? -24.235 10.199 40.184 1.00 77.88 331 GLY A O 1
ATOM 2575 N N . TYR A 1 332 ? -22.862 9.899 41.936 1.00 84.06 332 TYR A N 1
ATOM 2576 C CA . TYR A 1 332 ? -23.832 10.229 42.982 1.00 84.06 332 TYR A CA 1
ATOM 2577 C C . TYR A 1 332 ? -23.826 11.726 43.307 1.00 84.06 332 TYR A C 1
ATOM 2579 O O . TYR A 1 332 ? -22.766 12.355 43.319 1.00 84.06 332 TYR A O 1
ATOM 2587 N N . VAL A 1 333 ? -25.001 12.275 43.622 1.00 82.06 333 VAL A N 1
ATOM 2588 C CA . VAL A 1 333 ? -25.181 13.683 44.016 1.00 82.06 333 VAL A CA 1
ATOM 2589 C C . VAL A 1 333 ? -24.248 14.039 45.183 1.00 82.06 333 VAL A C 1
ATOM 2591 O O . VAL A 1 333 ? -24.123 13.277 46.138 1.00 82.06 333 VAL A O 1
ATOM 2594 N N . GLY A 1 334 ? -23.566 15.185 45.085 1.00 82.06 334 GLY A N 1
ATOM 2595 C CA . GLY A 1 334 ? -22.687 15.717 46.136 1.00 82.06 334 GLY A CA 1
ATOM 2596 C C . GLY A 1 334 ? -21.245 15.189 46.146 1.00 82.06 334 GLY A C 1
ATOM 2597 O O . GLY A 1 334 ? -20.427 15.683 46.912 1.00 82.06 334 GLY A O 1
ATOM 2598 N N . ASN A 1 335 ? -20.880 14.240 45.278 1.00 86.25 335 ASN A N 1
ATOM 2599 C CA . ASN A 1 335 ? -19.560 13.594 45.299 1.00 86.25 335 ASN A CA 1
ATOM 2600 C C . ASN A 1 335 ? -18.579 14.134 44.238 1.00 86.25 335 ASN A C 1
ATOM 2602 O O . ASN A 1 335 ? -17.844 13.367 43.603 1.00 86.25 335 ASN A O 1
ATOM 2606 N N . LEU A 1 336 ? -18.556 15.454 44.031 1.00 87.88 336 LEU A N 1
ATOM 2607 C CA . LEU A 1 336 ? -17.556 16.116 43.191 1.00 87.88 336 LEU A CA 1
ATOM 2608 C C . LEU A 1 336 ? -16.304 16.428 44.017 1.00 87.88 336 LEU A C 1
ATOM 2610 O O . LEU A 1 336 ? -16.348 17.228 44.944 1.00 87.88 336 LEU A O 1
ATOM 2614 N N . LYS A 1 337 ? -15.172 15.828 43.654 1.00 87.56 337 LYS A N 1
ATOM 2615 C CA . LYS A 1 337 ? -13.856 16.171 44.205 1.00 87.56 337 LYS A CA 1
ATOM 2616 C C . LYS A 1 337 ? -13.070 16.972 43.177 1.00 87.56 337 LYS A C 1
ATOM 2618 O O . LYS A 1 337 ? -12.995 16.564 42.016 1.00 87.56 337 LYS A O 1
ATOM 2623 N N . SER A 1 338 ? -12.476 18.081 43.601 1.00 89.00 338 SER A N 1
ATOM 2624 C CA . SER A 1 338 ? -11.644 18.942 42.762 1.00 89.00 338 SER A CA 1
ATOM 2625 C C . SER A 1 338 ? -10.233 19.049 43.325 1.00 89.00 338 SER A C 1
ATOM 2627 O O . SER A 1 338 ? -10.074 19.197 44.531 1.00 89.00 338 SER A O 1
ATOM 2629 N N . PHE A 1 339 ? -9.230 19.011 42.455 1.00 89.06 339 PHE A N 1
ATOM 2630 C CA . PHE A 1 339 ? -7.814 19.061 42.819 1.00 89.06 339 PHE A CA 1
ATOM 2631 C C . PHE A 1 339 ? -7.098 20.078 41.936 1.00 89.06 339 PHE A C 1
ATOM 2633 O O . PHE A 1 339 ? -7.356 20.119 40.727 1.00 89.06 339 PHE A O 1
ATOM 2640 N N . LEU A 1 340 ? -6.185 20.868 42.500 1.00 91.06 340 LEU A N 1
ATOM 2641 C CA . LEU A 1 340 ? -5.288 21.688 41.692 1.00 91.06 340 LEU A CA 1
ATOM 2642 C C . LEU A 1 340 ? -4.253 20.799 41.005 1.00 91.06 340 LEU A C 1
ATOM 2644 O O . LEU A 1 340 ? -3.851 19.747 41.502 1.00 91.06 340 LEU A O 1
ATOM 2648 N N . MET A 1 341 ? -3.800 21.233 39.831 1.00 89.44 341 MET A N 1
ATOM 2649 C CA . MET A 1 341 ? -2.748 20.527 39.111 1.00 89.44 341 MET A CA 1
ATOM 2650 C C . MET A 1 341 ? -1.442 20.460 39.908 1.00 89.44 341 MET A C 1
ATOM 2652 O O . MET A 1 341 ? -0.739 19.468 39.761 1.00 89.44 341 MET A O 1
ATOM 2656 N N . ARG A 1 342 ? -1.126 21.475 40.726 1.00 89.88 342 ARG A N 1
ATOM 2657 C CA . ARG A 1 342 ? 0.022 21.462 41.646 1.00 89.88 342 ARG A CA 1
ATOM 2658 C C . ARG A 1 342 ? -0.050 20.273 42.605 1.00 89.88 342 ARG A C 1
ATOM 2660 O O . ARG A 1 342 ? 0.820 19.418 42.543 1.00 89.88 342 ARG A O 1
ATOM 2667 N N . ASP A 1 343 ? -1.121 20.184 43.385 1.00 89.81 343 ASP A N 1
ATOM 2668 C CA . ASP A 1 343 ? -1.296 19.141 44.402 1.00 89.81 343 ASP A CA 1
ATOM 2669 C C . ASP A 1 343 ? -1.303 17.745 43.760 1.00 89.81 343 ASP A C 1
ATOM 2671 O O . ASP A 1 343 ? -0.640 16.818 44.215 1.00 89.81 343 ASP A O 1
ATOM 2675 N N . MET A 1 344 ? -1.974 17.606 42.608 1.00 89.38 344 MET A N 1
ATOM 2676 C CA . MET A 1 344 ? -1.981 16.343 41.865 1.00 89.38 344 MET A CA 1
ATOM 2677 C C . MET A 1 344 ? -0.595 15.974 41.317 1.00 89.38 344 MET A C 1
ATOM 2679 O O . MET A 1 344 ? -0.311 14.793 41.154 1.00 89.38 344 MET A O 1
ATOM 2683 N N . MET A 1 345 ? 0.256 16.952 41.009 1.00 89.56 345 MET A N 1
ATOM 2684 C CA . MET A 1 345 ? 1.618 16.706 40.540 1.00 89.56 345 MET A CA 1
ATOM 2685 C C . MET A 1 345 ? 2.530 16.209 41.667 1.00 89.56 345 MET A C 1
ATOM 2687 O O . MET A 1 345 ? 3.397 15.382 41.408 1.00 89.56 345 MET A O 1
ATOM 2691 N N . GLU A 1 346 ? 2.317 16.688 42.893 1.00 88.31 346 GLU A N 1
ATOM 2692 C CA . GLU A 1 346 ? 3.060 16.262 44.083 1.00 88.31 346 GLU A CA 1
ATOM 2693 C C . GLU A 1 346 ? 2.636 14.856 44.533 1.00 88.31 346 GLU A C 1
ATOM 2695 O O . GLU A 1 346 ? 3.483 14.003 44.784 1.00 88.31 346 GLU A O 1
ATOM 2700 N N . GLU A 1 347 ? 1.331 14.573 44.571 1.00 89.44 347 GLU A N 1
ATOM 2701 C CA . GLU A 1 347 ? 0.822 13.277 45.037 1.00 89.44 347 GLU A CA 1
ATOM 2702 C C . GLU A 1 347 ? 0.852 12.176 43.963 1.00 89.44 347 GLU A C 1
ATOM 2704 O O . GLU A 1 347 ? 1.095 11.004 44.260 1.00 89.44 347 GLU A O 1
ATOM 2709 N N . ARG A 1 348 ? 0.496 12.520 42.717 1.00 90.94 348 ARG A N 1
ATOM 2710 C CA . ARG A 1 348 ? 0.214 11.577 41.616 1.00 90.94 348 ARG A CA 1
ATOM 2711 C C . ARG A 1 348 ? 0.650 12.145 40.253 1.00 90.94 348 ARG A C 1
ATOM 2713 O O . ARG A 1 348 ? -0.196 12.348 39.365 1.00 90.94 348 ARG A O 1
ATOM 2720 N N . PRO A 1 349 ? 1.960 12.381 40.036 1.00 91.38 349 PRO A N 1
ATOM 2721 C CA . PRO A 1 349 ? 2.474 12.912 38.769 1.00 91.38 349 PRO A CA 1
ATOM 2722 C C . PRO A 1 349 ? 2.125 12.011 37.572 1.00 91.38 349 PRO A C 1
ATOM 2724 O O . PRO A 1 349 ? 1.856 12.491 36.465 1.00 91.38 349 PRO A O 1
ATOM 2727 N N . ASP A 1 350 ? 2.017 10.702 37.810 1.00 93.19 350 ASP A N 1
ATOM 2728 C CA . ASP A 1 350 ? 1.552 9.709 36.846 1.00 93.19 350 ASP A CA 1
ATOM 2729 C C . ASP A 1 350 ? 0.170 10.057 36.276 1.00 93.19 350 ASP A C 1
ATOM 2731 O O . ASP A 1 350 ? -0.062 9.988 35.063 1.00 93.19 350 ASP A O 1
ATOM 2735 N N . ARG A 1 351 ? -0.750 10.514 37.132 1.00 92.00 351 ARG A N 1
ATOM 2736 C CA . ARG A 1 351 ? -2.125 10.810 36.738 1.00 92.00 351 ARG A CA 1
ATOM 2737 C C . ARG A 1 351 ? -2.217 12.062 35.877 1.00 92.00 351 ARG A C 1
ATOM 2739 O O . ARG A 1 351 ? -3.018 12.092 34.938 1.00 92.00 351 ARG A O 1
ATOM 2746 N N . VAL A 1 352 ? -1.389 13.068 36.152 1.00 93.19 352 VAL A N 1
ATOM 2747 C CA . VAL A 1 352 ? -1.310 14.302 35.357 1.00 93.19 352 VAL A CA 1
ATOM 2748 C C . VAL A 1 352 ? -0.895 13.984 33.919 1.00 93.19 352 VAL A C 1
ATOM 2750 O O .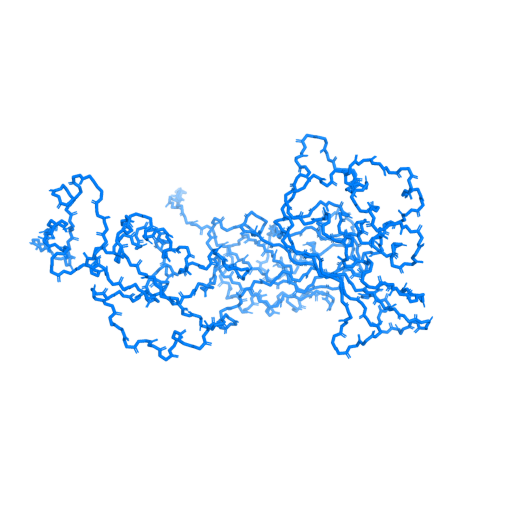 VAL A 1 352 ? -1.564 14.413 32.970 1.00 93.19 352 VAL A O 1
ATOM 2753 N N . VAL A 1 353 ? 0.161 13.183 33.750 1.00 94.81 353 VAL A N 1
ATOM 2754 C CA . VAL A 1 353 ? 0.636 12.735 32.432 1.00 94.81 353 VAL A CA 1
ATOM 2755 C C . VAL A 1 353 ? -0.415 11.859 31.750 1.00 94.81 353 VAL A C 1
ATOM 2757 O O . VAL A 1 353 ? -0.750 12.095 30.587 1.00 94.81 353 VAL A O 1
ATOM 2760 N N . GLN A 1 354 ? -1.018 10.912 32.475 1.00 95.62 354 GLN A N 1
ATOM 2761 C CA . GLN A 1 354 ? -2.051 10.029 31.932 1.00 95.62 354 GLN A CA 1
ATOM 2762 C C . GLN A 1 354 ? -3.261 10.803 31.396 1.00 95.62 354 GLN A C 1
ATOM 2764 O O . GLN A 1 354 ? -3.770 10.485 30.322 1.00 95.62 354 GLN A O 1
ATOM 2769 N N . LEU A 1 355 ? -3.734 11.820 32.124 1.00 94.06 355 LEU A N 1
ATOM 2770 C CA . LEU A 1 355 ? -4.864 12.650 31.704 1.00 94.06 355 LEU A CA 1
ATOM 2771 C C . LEU A 1 355 ? -4.515 13.514 30.488 1.00 94.06 355 LEU A C 1
ATOM 2773 O O . LEU A 1 355 ? -5.348 13.661 29.592 1.00 94.06 355 LEU A O 1
ATOM 2777 N N . ALA A 1 356 ? -3.291 14.044 30.424 1.00 94.19 356 ALA A N 1
ATOM 2778 C CA . ALA A 1 356 ? -2.814 14.782 29.259 1.00 94.19 356 ALA A CA 1
ATOM 2779 C C . ALA A 1 356 ? -2.761 13.892 28.007 1.00 94.19 356 ALA A C 1
ATOM 2781 O O . ALA A 1 356 ? -3.244 14.298 26.952 1.00 94.19 356 ALA A O 1
ATOM 2782 N N . VAL A 1 357 ? -2.245 12.663 28.129 1.00 95.88 357 VAL A N 1
ATOM 2783 C CA . VAL A 1 357 ? -2.219 11.686 27.028 1.00 95.88 357 VAL A CA 1
ATOM 2784 C C . VAL A 1 357 ? -3.630 11.251 26.646 1.00 95.88 357 VAL A C 1
ATOM 2786 O O . VAL A 1 357 ? -3.955 11.226 25.463 1.00 95.88 357 VAL A O 1
ATOM 2789 N N . LYS A 1 358 ? -4.500 10.962 27.622 1.00 94.19 358 LYS A N 1
ATOM 2790 C CA . LYS A 1 358 ? -5.899 10.584 27.373 1.00 94.19 358 LYS A CA 1
ATOM 2791 C C . LYS A 1 358 ? -6.630 11.634 26.534 1.00 94.19 358 LYS A C 1
ATOM 2793 O O . LYS A 1 358 ? -7.398 11.256 25.659 1.00 94.19 358 LYS A O 1
ATOM 2798 N N . GLY A 1 359 ? -6.369 12.922 26.765 1.00 91.88 359 GLY A N 1
ATOM 2799 C CA . GLY A 1 359 ? -6.930 14.011 25.961 1.00 91.88 359 GLY A CA 1
ATOM 2800 C C . GLY A 1 359 ? -6.448 14.050 24.502 1.00 91.88 359 GLY A C 1
ATOM 2801 O O . GLY A 1 359 ? -7.102 14.672 23.676 1.00 91.88 359 GLY A O 1
ATOM 2802 N N . MET A 1 360 ? -5.335 13.384 24.175 1.00 91.25 360 MET A N 1
ATOM 2803 C CA . MET A 1 360 ? -4.773 13.284 22.818 1.00 91.25 360 MET A CA 1
ATOM 2804 C C . MET A 1 360 ? -5.211 12.008 22.072 1.00 91.25 360 MET A C 1
ATOM 2806 O O . MET A 1 360 ? -4.899 11.847 20.889 1.00 91.25 360 MET A O 1
ATOM 2810 N N . LEU A 1 361 ? -5.884 11.073 22.755 1.00 89.38 361 LEU A N 1
ATOM 2811 C CA . LEU A 1 361 ? -6.363 9.813 22.183 1.00 89.38 361 LEU A CA 1
ATOM 2812 C C . LEU A 1 361 ? -7.848 9.911 21.781 1.00 89.38 361 LEU A C 1
ATOM 2814 O O . LEU A 1 361 ? -8.595 10.678 22.390 1.00 89.38 361 LEU A O 1
ATOM 2818 N N . PRO A 1 362 ? -8.313 9.106 20.804 1.00 84.69 362 PRO A N 1
ATOM 2819 C CA . PRO A 1 362 ? -9.730 9.037 20.448 1.00 84.69 362 PRO A CA 1
ATOM 2820 C C . PRO A 1 362 ? -10.619 8.650 21.642 1.00 84.69 362 PRO A C 1
ATOM 2822 O O . PRO A 1 362 ? -10.279 7.761 22.424 1.00 84.69 362 PRO A O 1
ATOM 2825 N N . SER A 1 363 ? -11.806 9.246 21.755 1.00 84.00 363 SER A N 1
ATOM 2826 C CA . SER A 1 363 ? -12.774 9.005 22.841 1.00 84.00 363 SER A CA 1
ATOM 2827 C C . SER A 1 363 ? -13.590 7.707 22.679 1.00 84.00 363 SER A C 1
ATOM 2829 O O . SER A 1 363 ? -14.732 7.614 23.123 1.00 84.00 363 SER A O 1
ATOM 2831 N N . ASN A 1 364 ? -13.011 6.670 22.070 1.00 82.06 364 ASN A N 1
ATOM 2832 C CA . ASN A 1 364 ? -13.687 5.414 21.733 1.00 82.06 364 ASN A CA 1
ATOM 2833 C C . ASN A 1 364 ? -13.086 4.195 22.477 1.00 82.06 364 ASN A C 1
ATOM 2835 O O . ASN A 1 364 ? -12.210 4.316 23.342 1.00 82.06 364 ASN A O 1
ATOM 2839 N N . LYS A 1 365 ? -13.584 2.983 22.181 1.00 79.56 365 LYS A N 1
ATOM 2840 C CA . LYS A 1 365 ? -13.095 1.726 22.789 1.00 79.56 365 LYS A CA 1
ATOM 2841 C C . LYS A 1 365 ? -11.608 1.478 22.491 1.00 79.56 365 LYS A C 1
ATOM 2843 O O . LYS A 1 365 ? -10.892 0.992 23.366 1.00 79.56 365 LYS A O 1
ATOM 2848 N N . GLN A 1 366 ? -11.139 1.850 21.299 1.00 78.88 366 GLN A N 1
ATOM 2849 C CA . GLN A 1 366 ? -9.739 1.697 20.897 1.00 78.88 366 GLN A CA 1
ATOM 2850 C C . GLN A 1 366 ? -8.825 2.642 21.672 1.00 78.88 366 GLN A C 1
ATOM 2852 O O . GLN A 1 366 ? -7.830 2.184 22.222 1.00 78.88 366 GLN A O 1
ATOM 2857 N N . GLY A 1 367 ? -9.202 3.913 21.836 1.00 85.19 367 GLY A N 1
ATOM 2858 C CA . GLY A 1 367 ? -8.441 4.863 22.651 1.00 85.19 367 GLY A CA 1
ATOM 2859 C C . GLY A 1 367 ? -8.313 4.420 24.111 1.00 85.19 367 GLY A C 1
ATOM 2860 O O . GLY A 1 367 ? -7.241 4.529 24.704 1.00 85.19 367 GLY A O 1
ATOM 2861 N N . ARG A 1 368 ? -9.362 3.806 24.683 1.00 87.81 368 ARG A N 1
ATOM 2862 C CA . ARG A 1 368 ? -9.285 3.166 26.013 1.00 87.81 368 ARG A CA 1
ATOM 2863 C C . ARG A 1 368 ? -8.311 1.989 26.050 1.00 87.81 368 ARG A C 1
ATOM 2865 O O . ARG A 1 368 ? -7.651 1.781 27.064 1.00 87.81 368 ARG A O 1
ATOM 2872 N N . HIS A 1 369 ? -8.224 1.204 24.980 1.00 87.62 369 HIS A N 1
ATOM 2873 C CA . HIS A 1 369 ? -7.265 0.108 24.890 1.00 87.62 369 HIS A CA 1
ATOM 2874 C C . HIS A 1 369 ? -5.829 0.623 24.706 1.00 87.62 369 HIS A C 1
ATOM 2876 O O . HIS A 1 369 ? -4.952 0.183 25.439 1.00 87.62 369 HIS A O 1
ATOM 2882 N N . MET A 1 370 ? -5.605 1.615 23.840 1.00 91.44 370 MET A N 1
ATOM 2883 C CA . MET A 1 370 ? -4.315 2.304 23.694 1.00 91.44 370 MET A CA 1
ATOM 2884 C C . MET A 1 370 ? -3.838 2.867 25.038 1.00 91.44 370 MET A C 1
ATOM 2886 O O . MET A 1 370 ? -2.699 2.651 25.432 1.00 91.44 370 MET A O 1
ATOM 2890 N N . 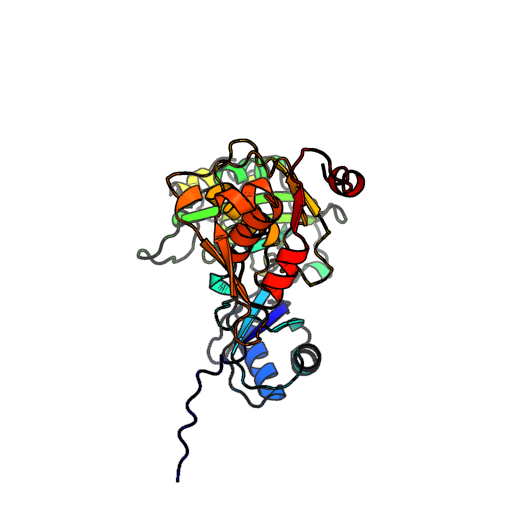LEU A 1 371 ? -4.727 3.506 25.807 1.00 93.50 371 LEU A N 1
ATOM 2891 C CA . LEU A 1 371 ? -4.378 4.049 27.121 1.00 93.50 371 LEU A CA 1
ATOM 2892 C C . LEU A 1 371 ? -3.981 2.965 28.141 1.00 93.50 371 LEU A C 1
ATOM 2894 O O . LEU A 1 371 ? -3.182 3.243 29.027 1.00 93.50 371 LEU A O 1
ATOM 2898 N N . ARG A 1 372 ? -4.495 1.730 28.028 1.00 93.06 372 ARG A N 1
ATOM 2899 C CA . ARG A 1 372 ? -4.076 0.605 28.891 1.00 93.06 372 ARG A CA 1
ATOM 2900 C C . ARG A 1 372 ? -2.645 0.135 28.612 1.00 93.06 372 ARG A C 1
ATOM 2902 O O . ARG A 1 372 ? -2.050 -0.495 29.481 1.00 93.06 372 ARG A O 1
ATOM 2909 N N . ARG A 1 373 ? -2.098 0.450 27.433 1.00 92.62 373 ARG A N 1
ATOM 2910 C CA . ARG A 1 373 ? -0.703 0.166 27.058 1.00 92.62 373 ARG A CA 1
ATOM 2911 C C . ARG A 1 373 ? 0.294 1.202 27.587 1.00 92.62 373 ARG A C 1
ATOM 2913 O O . ARG A 1 373 ? 1.497 1.003 27.451 1.00 92.62 373 ARG A O 1
ATOM 2920 N N . LEU A 1 374 ? -0.193 2.288 28.190 1.00 96.19 374 LEU A N 1
ATOM 2921 C CA . LEU A 1 374 ? 0.630 3.320 28.810 1.00 96.19 374 LEU A CA 1
ATOM 2922 C C . LEU A 1 374 ? 0.940 2.964 30.267 1.00 96.19 374 LEU A C 1
ATOM 2924 O O . LEU A 1 374 ? 0.026 2.772 31.072 1.00 96.19 374 LEU A O 1
ATOM 2928 N N . ARG A 1 375 ? 2.226 2.938 30.614 1.00 95.44 375 ARG A N 1
ATOM 2929 C CA . ARG A 1 375 ? 2.734 2.806 31.984 1.00 95.44 375 ARG A CA 1
ATOM 2930 C C . ARG A 1 375 ? 3.526 4.058 32.329 1.00 95.44 375 ARG A C 1
ATOM 2932 O O . ARG A 1 375 ? 4.284 4.544 31.499 1.00 95.44 375 ARG A O 1
ATOM 2939 N N . ILE A 1 376 ? 3.301 4.620 33.510 1.00 95.94 376 ILE A N 1
ATOM 2940 C CA . ILE A 1 376 ? 3.928 5.877 33.923 1.00 95.94 376 ILE A CA 1
ATOM 2941 C C . ILE A 1 376 ? 4.471 5.682 35.328 1.00 95.94 376 ILE A C 1
ATOM 2943 O O . ILE A 1 376 ? 3.740 5.225 36.207 1.00 95.94 376 ILE A O 1
ATOM 2947 N N . TYR A 1 377 ? 5.732 6.044 35.516 1.00 95.31 377 TYR A N 1
ATOM 2948 C CA . TYR A 1 377 ? 6.446 5.960 36.777 1.00 95.31 377 TYR A CA 1
ATOM 2949 C C . TYR A 1 377 ? 6.964 7.345 37.150 1.00 95.31 377 TYR A C 1
ATOM 2951 O O . TYR A 1 377 ? 7.393 8.117 36.289 1.00 95.31 377 TYR A O 1
ATOM 2959 N N . ALA A 1 378 ? 6.874 7.670 38.440 1.00 91.38 378 ALA A N 1
ATOM 2960 C CA . ALA A 1 378 ? 7.391 8.930 38.952 1.00 91.38 378 ALA A CA 1
ATOM 2961 C C . ALA A 1 378 ? 8.915 8.990 38.787 1.00 91.38 378 ALA A C 1
ATOM 2963 O O . ALA A 1 378 ? 9.390 9.973 38.254 1.00 91.38 378 ALA A O 1
ATOM 2964 N N . GLY A 1 379 ? 9.644 7.929 39.154 1.00 89.44 379 GLY A N 1
ATOM 2965 C CA . GLY A 1 379 ? 11.102 7.837 39.018 1.00 89.44 379 GLY A CA 1
ATOM 2966 C C . GLY A 1 379 ? 11.585 7.170 37.725 1.00 89.44 379 GLY A C 1
ATOM 2967 O O . GLY A 1 379 ? 10.822 6.977 36.778 1.00 89.44 379 GLY A O 1
ATOM 2968 N N . ASP A 1 380 ? 12.869 6.821 37.705 1.00 88.56 380 ASP A N 1
ATOM 2969 C CA . ASP A 1 380 ? 13.587 6.162 36.605 1.00 88.56 380 ASP A CA 1
ATOM 2970 C C . ASP A 1 380 ? 13.383 4.636 36.556 1.00 88.56 380 ASP A C 1
ATOM 2972 O O . ASP A 1 380 ? 13.459 4.039 35.486 1.00 88.56 380 ASP A O 1
ATOM 2976 N N . GLN A 1 381 ? 13.072 4.016 37.695 1.00 85.69 381 GLN A N 1
ATOM 2977 C CA . GLN A 1 381 ? 12.875 2.571 37.817 1.00 85.69 381 GLN A CA 1
ATOM 2978 C C . GLN A 1 381 ? 11.507 2.101 37.299 1.00 85.69 381 GLN A C 1
ATOM 2980 O O . GLN A 1 381 ? 10.462 2.679 37.620 1.00 85.69 381 GLN A O 1
ATOM 2985 N N . HIS A 1 382 ? 11.496 0.984 36.564 1.00 87.44 382 HIS A N 1
ATOM 2986 C CA . HIS A 1 382 ? 10.274 0.305 36.134 1.00 87.44 382 HIS A CA 1
ATOM 2987 C C . HIS A 1 382 ? 10.447 -1.226 36.076 1.00 87.44 382 HIS A C 1
ATOM 2989 O O . HIS A 1 382 ? 11.500 -1.716 35.684 1.00 87.44 382 HIS A O 1
ATOM 2995 N N . PRO A 1 383 ? 9.398 -2.028 36.335 1.00 86.56 383 PRO A N 1
ATOM 2996 C CA . PRO A 1 383 ? 9.481 -3.494 36.312 1.00 86.56 383 PRO A CA 1
ATOM 2997 C C . PRO A 1 383 ? 9.514 -4.105 34.896 1.00 86.56 383 PRO A C 1
ATOM 2999 O O . PRO A 1 383 ? 9.469 -5.322 34.750 1.00 86.56 383 PRO A O 1
ATOM 3002 N N . HIS A 1 384 ? 9.528 -3.280 33.843 1.00 82.19 384 HIS A N 1
ATOM 3003 C CA . HIS A 1 384 ? 9.361 -3.710 32.449 1.00 82.19 384 HIS A CA 1
ATOM 3004 C C . HIS A 1 384 ? 10.675 -3.860 31.660 1.00 82.19 384 HIS A C 1
ATOM 3006 O O . HIS A 1 384 ? 10.666 -3.849 30.431 1.00 82.19 384 HIS A O 1
ATOM 3012 N N . GLU A 1 385 ? 11.815 -3.982 32.343 1.00 76.06 385 GLU A N 1
ATOM 3013 C CA . GLU A 1 385 ? 13.142 -4.024 31.705 1.00 76.06 385 GLU A CA 1
ATOM 3014 C C . GLU A 1 385 ? 13.293 -5.181 30.708 1.00 76.06 385 GLU A C 1
ATOM 3016 O O . GLU A 1 385 ? 13.769 -4.971 29.592 1.00 76.06 385 GLU A O 1
ATOM 3021 N N . ALA A 1 386 ? 12.797 -6.376 31.048 1.00 65.81 386 ALA A N 1
ATOM 3022 C CA . ALA A 1 386 ? 12.862 -7.551 30.176 1.00 65.81 386 ALA A CA 1
ATOM 3023 C C . ALA A 1 386 ? 12.093 -7.366 28.850 1.00 65.81 386 ALA A C 1
ATOM 3025 O O . ALA A 1 386 ? 12.506 -7.875 27.806 1.00 65.81 386 ALA A O 1
ATOM 3026 N N . GLN A 1 387 ? 10.982 -6.620 28.872 1.00 74.38 387 GLN A N 1
ATOM 3027 C CA . GLN A 1 387 ? 10.185 -6.332 27.674 1.00 74.38 387 GLN A CA 1
ATOM 3028 C C . GLN A 1 387 ? 10.754 -5.172 26.848 1.00 74.38 387 GLN A C 1
ATOM 3030 O O . GLN A 1 387 ? 10.521 -5.101 25.645 1.00 74.38 387 GLN A O 1
ATOM 3035 N N . VAL A 1 388 ? 11.492 -4.257 27.480 1.00 68.31 388 VAL A N 1
ATOM 3036 C CA . VAL A 1 388 ? 12.145 -3.128 26.805 1.00 68.31 388 VAL A CA 1
ATOM 3037 C C . VAL A 1 388 ? 13.442 -3.569 26.114 1.00 68.31 388 VAL A C 1
ATOM 3039 O O . VAL A 1 388 ? 13.720 -3.117 25.008 1.00 68.31 388 VAL A O 1
ATOM 3042 N N . GLY A 1 389 ? 14.219 -4.469 26.727 1.00 53.72 389 GLY A N 1
ATOM 3043 C CA . GLY A 1 389 ? 15.533 -4.897 26.224 1.00 53.72 389 GLY A CA 1
ATOM 3044 C C . GLY A 1 389 ? 15.519 -5.848 25.020 1.00 53.72 389 GLY A C 1
ATOM 3045 O O . GLY A 1 389 ? 16.564 -6.089 24.428 1.00 53.72 389 GLY A O 1
ATOM 3046 N N . SER A 1 390 ? 14.358 -6.382 24.633 1.00 46.25 390 SER A N 1
ATOM 3047 C CA . SER A 1 390 ? 14.206 -7.337 23.518 1.00 46.25 390 SER A CA 1
ATOM 3048 C C . SER A 1 390 ? 13.971 -6.674 22.150 1.00 46.25 390 SER A C 1
ATOM 3050 O O . SER A 1 390 ? 13.849 -7.371 21.144 1.00 46.25 390 SER A O 1
ATOM 3052 N N . ALA A 1 391 ? 13.931 -5.340 22.096 1.00 40.59 391 ALA A N 1
ATOM 3053 C CA . ALA A 1 391 ? 13.756 -4.558 20.876 1.00 40.59 391 ALA A CA 1
ATOM 3054 C C . ALA A 1 391 ? 14.881 -3.515 20.738 1.00 40.59 391 ALA A C 1
ATOM 3056 O O . ALA A 1 391 ? 14.677 -2.337 21.038 1.00 40.59 391 ALA A O 1
ATOM 3057 N N . GLN A 1 392 ? 16.066 -3.952 20.302 1.00 31.80 392 GLN A N 1
ATOM 3058 C CA . GLN A 1 392 ? 17.086 -3.072 19.714 1.00 31.80 392 GLN A CA 1
ATOM 3059 C C . GLN A 1 392 ? 17.132 -3.257 18.203 1.00 31.80 392 GLN A C 1
ATOM 3061 O O . GLN A 1 392 ? 17.118 -4.428 17.759 1.00 31.80 392 GLN A O 1
#